Protein AF-0000000080346848 (afdb_homodimer)

Solvent-accessible surface area (backbone atoms only — not comparable to full-atom values): 22986 Å² total; per-residue (Å²): 128,75,65,29,40,31,37,29,40,67,62,36,35,56,28,24,18,44,47,47,51,35,56,77,57,69,56,66,68,47,76,40,80,54,50,60,93,80,42,46,39,72,35,69,78,41,32,73,75,32,57,73,51,57,76,26,36,35,34,55,77,81,48,74,38,47,44,46,68,19,41,47,53,40,49,44,70,71,62,39,93,62,44,67,53,62,42,79,53,58,69,56,30,25,36,31,41,24,41,42,48,42,30,41,33,46,53,40,34,49,47,47,59,50,50,46,41,33,75,73,65,50,35,46,69,83,55,66,68,58,53,49,51,46,55,52,42,50,50,36,50,36,62,50,45,83,49,68,23,70,52,32,80,58,74,32,53,36,41,34,48,40,49,28,40,50,54,27,44,43,54,74,55,71,75,58,56,90,83,30,50,57,48,51,51,36,53,50,51,49,53,68,72,33,91,55,32,47,83,45,34,51,52,26,18,51,50,34,27,51,50,50,52,50,41,20,57,56,29,67,71,105,128,74,67,28,40,33,37,30,39,67,61,37,36,55,27,24,19,42,46,48,49,34,55,77,57,71,56,66,69,47,77,41,79,55,51,61,92,80,43,48,39,72,34,69,77,40,32,72,76,31,57,73,50,57,75,26,35,36,35,56,76,80,48,76,38,48,43,47,67,17,41,45,54,40,49,44,70,72,63,40,92,63,46,67,53,64,41,78,52,59,70,56,28,25,35,31,42,24,41,42,49,43,28,40,34,46,53,42,33,48,48,46,61,49,49,47,40,34,74,73,63,50,36,47,69,81,55,68,69,58,54,50,53,46,53,52,43,51,50,36,50,35,63,51,46,82,51,70,25,69,51,31,79,56,74,32,54,36,42,35,49,39,49,27,40,50,53,26,44,43,53,74,55,70,78,57,56,91,84,30,50,58,49,52,51,36,52,50,50,49,54,68,72,32,90,57,34,48,82,45,36,50,51,25,18,52,49,34,28,51,50,50,52,52,41,20,56,56,31,65,71,105

Nearest PDB structures (foldseek):
  3zmk-assembly2_D  TM=9.857E-01  e=4.851E-28  Anopheles funestus
  4gsn-assembly2_D  TM=9.911E-01  e=7.396E-27  Anopheles gambiae
  3zml-assembly1_A  TM=9.921E-01  e=8.152E-27  Anopheles funestus
  2il3-assembly1_B  TM=9.875E-01  e=5.524E-27  Anopheles gambiae
  5ft3-assembly1_A  TM=9.888E-01  e=2.123E-25  Aedes aegypti

Foldseek 3Di:
DFAKEWEADLLDLLRLLVLLLCVVLVHDYHYDYADVLVPSLVDPVNCVLPVVSDDTWMQGPNDIDDDSVRSSVVCCVVRNPACQQQHPPPLLNVLLVVLQCLLVVQLVVLVCVQCCCLRPVLAQDRDPVSLVSNVVSLVVQLVQLPELANSHPGHHSSRSSNLLRVLLCCLANNDDCVSRVSVVSSNVVVPVVRVCCCVSHVVSSNVNSVVSNVSSVVSVVD/DFAKEWEADLLDLLRLLVLLLCVVLVHDYHYDYADVLVPSLVDPVNCVLPVVSDDTWMQGPNDIDDDSVRSSVVCCVVRNPACQQQHPPPLLNVLLVVLQCLLVVQLVVLVCVQCCCLRPVLAQDRDPVSLVSNVVSLVVQLVQLPELANSHPGHHSSRSSNLLRVLLCCLANNDDCVNRVSVVSSNVVVPVVRVCCCVSHVVSSNVNSVVSNVSSVVSVVD

pLDDT: mean 97.25, std 2.59, range [76.75, 98.94]

Radius of gyration: 20.78 Å; Cα contacts (8 Å, |Δi|>4): 726; chains: 2; bounding box: 56×52×52 Å

Structure (mmCIF, N/CA/C/O backbone):
data_AF-0000000080346848-model_v1
#
loop_
_entity.id
_entity.type
_entity.pdbx_description
1 polymer 'glutathione transferase'
#
loop_
_atom_site.group_PDB
_atom_site.id
_atom_site.type_symbol
_atom_site.label_atom_id
_atom_site.label_alt_id
_atom_site.label_comp_id
_atom_site.label_asym_id
_atom_site.label_entity_id
_atom_site.label_seq_id
_atom_site.pdbx_PDB_ins_code
_atom_site.Cartn_x
_atom_site.Cartn_y
_atom_site.Cartn_z
_atom_site.occupancy
_atom_site.B_iso_or_equiv
_atom_site.auth_seq_id
_atom_site.auth_comp_id
_atom_site.auth_asym_id
_atom_site.auth_atom_id
_atom_site.pdbx_PDB_model_num
ATOM 1 N N . MET A 1 1 ? -17.141 -19.688 -19.734 1 76.81 1 MET A N 1
ATOM 2 C CA . MET A 1 1 ? -16.188 -18.969 -18.891 1 76.81 1 MET A CA 1
ATOM 3 C C . MET A 1 1 ? -15.93 -17.562 -19.438 1 76.81 1 MET A C 1
ATOM 5 O O . MET A 1 1 ? -15.93 -17.359 -20.641 1 76.81 1 MET A O 1
ATOM 9 N N . PRO A 1 2 ? -15.812 -16.594 -18.438 1 81 2 PRO A N 1
ATOM 10 C CA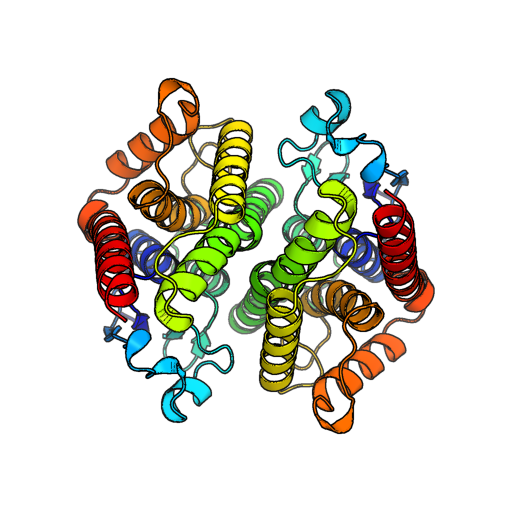 . PRO A 1 2 ? -15.578 -15.25 -18.969 1 81 2 PRO A CA 1
ATOM 11 C C . PRO A 1 2 ? -14.242 -15.125 -19.703 1 81 2 PRO A C 1
ATOM 13 O O . PRO A 1 2 ? -13.32 -15.891 -19.438 1 81 2 PRO A O 1
ATOM 16 N N . ASN A 1 3 ? -14.25 -14.367 -20.609 1 89.75 3 ASN A N 1
ATOM 17 C CA . ASN A 1 3 ? -13.016 -14.016 -21.297 1 89.75 3 ASN A CA 1
ATOM 18 C C . ASN A 1 3 ? -12.258 -12.922 -20.547 1 89.75 3 ASN A C 1
ATOM 20 O O . ASN A 1 3 ? -12.602 -11.742 -20.672 1 89.75 3 ASN A O 1
ATOM 24 N N . ILE A 1 4 ? -11.289 -13.297 -19.781 1 96.44 4 ILE A N 1
ATOM 25 C CA . ILE A 1 4 ? -10.508 -12.352 -18.984 1 96.44 4 ILE A CA 1
ATOM 26 C C . ILE A 1 4 ? -9.07 -12.32 -19.5 1 96.44 4 ILE A C 1
ATOM 28 O O . ILE A 1 4 ? -8.398 -13.352 -19.562 1 96.44 4 ILE A O 1
ATOM 32 N N . VAL A 1 5 ? -8.633 -11.148 -19.953 1 98.25 5 VAL A N 1
ATOM 33 C CA . VAL A 1 5 ? -7.246 -10.953 -20.375 1 98.25 5 VAL A CA 1
ATOM 34 C C . VAL A 1 5 ? -6.406 -10.477 -19.188 1 98.25 5 VAL A C 1
ATOM 36 O O . VAL A 1 5 ? -6.82 -9.578 -18.453 1 98.25 5 VAL A O 1
ATOM 39 N N . PHE A 1 6 ? -5.301 -11.117 -19.031 1 98.5 6 PHE A N 1
ATOM 40 C CA . PHE A 1 6 ? -4.422 -10.867 -17.891 1 98.5 6 PHE A CA 1
ATOM 41 C C . PHE A 1 6 ? -3.027 -10.477 -18.359 1 98.5 6 PHE A C 1
ATOM 43 O O . PHE A 1 6 ? -2.268 -11.32 -18.844 1 98.5 6 PHE A O 1
ATOM 50 N N . TYR A 1 7 ? -2.713 -9.156 -18.328 1 98.75 7 TYR A N 1
ATOM 51 C CA . TYR A 1 7 ? -1.36 -8.672 -18.578 1 98.75 7 TYR A CA 1
ATOM 52 C C . TYR A 1 7 ? -0.451 -8.953 -17.391 1 98.75 7 TYR A C 1
ATOM 54 O O . TYR A 1 7 ? -0.677 -8.43 -16.281 1 98.75 7 TYR A O 1
ATOM 62 N N . THR A 1 8 ? 0.594 -9.734 -17.609 1 98.25 8 THR A N 1
ATOM 63 C CA . THR A 1 8 ? 1.277 -10.359 -16.484 1 98.25 8 THR A CA 1
ATOM 64 C C . THR A 1 8 ? 2.771 -10.5 -16.766 1 98.25 8 THR A C 1
ATOM 66 O O . THR A 1 8 ? 3.225 -10.227 -17.875 1 98.25 8 THR A O 1
ATOM 69 N N . LEU A 1 9 ? 3.494 -10.773 -15.773 1 98.12 9 LEU A N 1
ATOM 70 C CA . LEU A 1 9 ? 4.898 -11.164 -15.766 1 98.12 9 LEU A CA 1
ATOM 71 C C . LEU A 1 9 ? 5.188 -12.109 -14.602 1 98.12 9 LEU A C 1
ATOM 73 O O . LEU A 1 9 ? 5.012 -11.742 -13.438 1 98.12 9 LEU A O 1
ATOM 77 N N . ASP A 1 10 ? 5.668 -13.305 -14.875 1 95.88 10 ASP A N 1
ATOM 78 C CA . ASP A 1 10 ? 5.828 -14.344 -13.859 1 95.88 10 ASP A CA 1
ATOM 79 C C . ASP A 1 10 ? 6.793 -13.898 -12.766 1 95.88 10 ASP A C 1
ATOM 81 O O . ASP A 1 10 ? 6.656 -14.297 -11.609 1 95.88 10 ASP A O 1
ATOM 85 N N . LEU A 1 11 ? 7.758 -13.078 -13.125 1 97.31 11 LEU A N 1
ATOM 86 C CA . LEU A 1 11 ? 8.742 -12.57 -12.172 1 97.31 11 LEU A CA 1
ATOM 87 C C . LEU A 1 11 ? 8.086 -11.68 -11.133 1 97.31 11 LEU A C 1
ATOM 89 O O . LEU A 1 11 ? 8.656 -11.438 -10.062 1 97.31 11 LEU A O 1
ATOM 93 N N . SER A 1 12 ? 6.953 -11.141 -11.43 1 98.31 12 SER A N 1
ATOM 94 C CA . SER A 1 12 ? 6.305 -10.117 -10.617 1 98.31 12 SER A CA 1
ATOM 95 C C . SER A 1 12 ? 5.477 -10.742 -9.5 1 98.31 12 SER A C 1
ATOM 97 O O . SER A 1 12 ? 4.484 -11.422 -9.766 1 98.31 12 SER A O 1
ATOM 99 N N . PRO A 1 13 ? 5.773 -10.445 -8.242 1 98.81 13 PRO A N 1
ATOM 100 C CA . PRO A 1 13 ? 4.988 -10.992 -7.129 1 98.81 13 PRO A CA 1
ATOM 101 C C . PRO A 1 13 ? 3.52 -10.586 -7.191 1 98.81 13 PRO A C 1
ATOM 103 O O . PRO A 1 13 ? 2.633 -11.422 -7.02 1 98.81 13 PRO A O 1
ATOM 106 N N . PRO A 1 14 ? 3.182 -9.32 -7.504 1 98.88 14 PRO A N 1
ATOM 107 C CA . PRO A 1 14 ? 1.766 -8.961 -7.621 1 98.88 14 PRO A CA 1
ATOM 108 C C . PRO A 1 14 ? 1.033 -9.781 -8.68 1 98.88 14 PRO A C 1
ATOM 110 O O . PRO A 1 14 ? -0.14 -10.117 -8.5 1 98.88 14 PRO A O 1
ATOM 113 N N . CYS A 1 15 ? 1.675 -10.07 -9.766 1 98.81 15 CYS A N 1
ATOM 114 C CA . CYS A 1 15 ? 1.06 -10.891 -10.797 1 98.81 15 CYS A CA 1
ATOM 115 C C . CYS A 1 15 ? 0.814 -12.312 -10.297 1 98.81 15 CYS A C 1
ATOM 117 O O . CYS A 1 15 ? -0.239 -12.891 -10.555 1 98.81 15 CYS A O 1
ATOM 119 N N . ARG A 1 16 ? 1.735 -12.836 -9.586 1 98.81 16 ARG A N 1
ATOM 120 C CA . ARG A 1 16 ? 1.589 -14.195 -9.07 1 98.81 16 ARG A CA 1
ATOM 121 C C . ARG A 1 16 ? 0.491 -14.266 -8.008 1 98.81 16 ARG A C 1
ATOM 123 O O . ARG A 1 16 ? -0.198 -15.281 -7.887 1 98.81 16 ARG A O 1
ATOM 130 N N . ALA A 1 17 ? 0.32 -13.211 -7.223 1 98.88 17 ALA A N 1
ATOM 131 C CA . ALA A 1 17 ? -0.797 -13.148 -6.281 1 98.88 17 ALA A CA 1
ATOM 132 C C . ALA A 1 17 ? -2.133 -13.281 -7.008 1 98.88 17 ALA A C 1
ATOM 134 O O . ALA A 1 17 ? -3.045 -13.961 -6.527 1 98.88 17 ALA A O 1
ATOM 135 N N . ILE A 1 18 ? -2.232 -12.633 -8.172 1 98.69 18 ILE A N 1
ATOM 136 C CA . ILE A 1 18 ? -3.449 -12.734 -8.969 1 98.69 18 ILE A CA 1
ATOM 137 C C . ILE A 1 18 ? -3.607 -14.156 -9.492 1 98.69 18 ILE A C 1
ATOM 139 O O . ILE A 1 18 ? -4.715 -14.703 -9.492 1 98.69 18 ILE A O 1
ATOM 143 N N . GLU A 1 19 ? -2.494 -14.781 -9.906 1 97.94 19 GLU A N 1
ATOM 144 C CA . GLU A 1 19 ? -2.543 -16.156 -10.375 1 97.94 19 GLU A CA 1
ATOM 145 C C . GLU A 1 19 ? -3.074 -17.094 -9.289 1 97.94 19 GLU A C 1
ATOM 147 O O . GLU A 1 19 ? -3.904 -17.969 -9.562 1 97.94 19 GLU A O 1
ATOM 152 N N . LEU A 1 20 ? -2.615 -16.906 -8.086 1 98.38 20 LEU A N 1
ATOM 153 C CA . LEU A 1 20 ? -3.105 -17.688 -6.961 1 98.38 20 LEU A CA 1
ATOM 154 C C . LEU A 1 20 ? -4.598 -17.469 -6.746 1 98.38 20 LEU A C 1
ATOM 156 O O . LEU A 1 20 ? -5.348 -18.406 -6.516 1 98.38 20 LEU A O 1
ATOM 160 N N . THR A 1 21 ? -5.051 -16.219 -6.828 1 98.38 21 THR A N 1
ATOM 161 C CA . THR A 1 21 ? -6.453 -15.859 -6.645 1 98.38 21 THR A CA 1
ATOM 162 C C . THR A 1 21 ? -7.324 -16.516 -7.707 1 98.38 21 THR A C 1
ATOM 164 O O . THR A 1 21 ? -8.352 -17.125 -7.387 1 98.38 21 THR A O 1
ATOM 167 N N . VAL A 1 22 ? -6.867 -16.453 -8.953 1 96.75 22 VAL A N 1
ATOM 168 C CA . VAL A 1 22 ? -7.633 -16.969 -10.086 1 96.75 22 VAL A CA 1
ATOM 169 C C . VAL A 1 22 ? -7.742 -18.484 -9.984 1 96.75 22 VAL A C 1
ATOM 171 O O . VAL A 1 22 ? -8.797 -19.062 -10.273 1 96.75 22 VAL A O 1
ATOM 174 N N . LYS A 1 23 ? -6.684 -19.078 -9.578 1 96.56 23 LYS A N 1
ATOM 175 C CA . LYS A 1 23 ? -6.715 -20.531 -9.391 1 96.56 23 LYS A CA 1
ATOM 176 C C . LYS A 1 23 ? -7.719 -20.922 -8.305 1 96.56 23 LYS A C 1
ATOM 178 O O . LYS A 1 23 ? -8.5 -21.859 -8.484 1 96.56 23 LYS A O 1
ATOM 183 N N . ALA A 1 24 ? -7.711 -20.266 -7.199 1 97.12 24 ALA A N 1
ATOM 184 C CA . ALA A 1 24 ? -8.617 -20.531 -6.09 1 97.12 24 ALA A CA 1
ATOM 185 C C . ALA A 1 24 ? -10.07 -20.359 -6.52 1 97.12 24 ALA A C 1
ATOM 187 O O . ALA A 1 24 ? -10.969 -21.031 -5.984 1 97.12 24 ALA A O 1
ATOM 188 N N . LEU A 1 25 ? -10.32 -19.484 -7.492 1 96.88 25 LEU A N 1
ATOM 189 C CA . LEU A 1 25 ? -11.672 -19.172 -7.949 1 96.88 25 LEU A CA 1
ATOM 190 C C . LEU A 1 25 ? -12.086 -20.109 -9.07 1 96.88 25 LEU A C 1
ATOM 192 O O . LEU A 1 25 ? -13.25 -20.094 -9.5 1 96.88 25 LEU A O 1
ATOM 196 N N . GLY A 1 26 ? -11.125 -20.875 -9.555 1 95.31 26 GLY A N 1
ATOM 197 C CA . GLY A 1 26 ? -11.406 -21.766 -10.672 1 95.31 26 GLY A CA 1
ATOM 198 C C . GLY A 1 26 ? -11.594 -21.031 -11.984 1 95.31 26 GLY A C 1
ATOM 199 O O . GLY A 1 26 ? -12.344 -21.5 -12.859 1 95.31 26 GLY A O 1
ATOM 200 N N . LEU A 1 27 ? -10.953 -19.875 -12.133 1 95.25 27 LEU A N 1
ATOM 201 C CA . LEU A 1 27 ? -11.07 -19.062 -13.336 1 95.25 27 LEU A CA 1
ATOM 202 C C . LEU A 1 27 ? -9.945 -19.391 -14.32 1 95.25 27 LEU A C 1
ATOM 204 O O . LEU A 1 27 ? -8.898 -19.906 -13.922 1 95.25 27 LEU A O 1
ATOM 208 N N . GLU A 1 28 ? -10.195 -19.109 -15.531 1 93.19 28 GLU A N 1
ATOM 209 C CA . GLU A 1 28 ? -9.18 -19.172 -16.578 1 93.19 28 GLU A CA 1
ATOM 210 C C . GLU A 1 28 ? -8.914 -17.797 -17.172 1 93.19 28 GLU A C 1
ATOM 212 O O . GLU A 1 28 ? -9.844 -17.016 -17.391 1 93.19 28 GLU A O 1
ATOM 217 N N . LEU A 1 29 ? -7.641 -17.531 -17.328 1 93.56 29 LEU A N 1
ATOM 218 C CA . LEU A 1 29 ? -7.242 -16.234 -17.875 1 93.56 29 LEU A CA 1
ATOM 219 C C . LEU A 1 29 ? -6.516 -16.406 -19.203 1 93.56 29 LEU A C 1
ATOM 221 O O . LEU A 1 29 ? -5.836 -17.422 -19.422 1 93.56 29 LEU A O 1
ATOM 225 N N . GLU A 1 30 ? -6.742 -15.5 -20.094 1 97.38 30 GLU A N 1
ATOM 226 C CA . GLU A 1 30 ? -5.824 -15.32 -21.219 1 97.38 30 GLU A CA 1
ATOM 227 C C . GLU A 1 30 ? -4.621 -14.469 -20.812 1 97.38 30 GLU A C 1
ATOM 229 O O . GLU A 1 30 ? -4.762 -13.273 -20.547 1 97.38 30 GLU A O 1
ATOM 234 N N . ARG A 1 31 ? -3.463 -15.055 -20.781 1 97.44 31 ARG A N 1
ATOM 235 C CA . ARG A 1 31 ? -2.277 -14.375 -20.281 1 97.44 31 ARG A CA 1
ATOM 236 C C . ARG A 1 31 ? -1.52 -13.672 -21.406 1 97.44 31 ARG A C 1
ATOM 238 O O . ARG A 1 31 ? -1.3 -14.258 -22.469 1 97.44 31 ARG A O 1
ATOM 245 N N . LYS A 1 32 ? -1.2 -12.469 -21.219 1 97.75 32 LYS A N 1
ATOM 246 C CA . LYS A 1 32 ? -0.317 -11.672 -22.062 1 97.75 32 LYS A CA 1
ATOM 247 C C . LYS A 1 32 ? 0.906 -11.195 -21.297 1 97.75 32 LYS A C 1
ATOM 249 O O . LYS A 1 32 ? 0.788 -10.375 -20.375 1 97.75 32 LYS A O 1
ATOM 254 N N . THR A 1 33 ? 2.045 -11.648 -21.688 1 98 33 THR A N 1
ATOM 255 C CA . THR A 1 33 ? 3.271 -11.297 -20.984 1 98 33 THR A CA 1
ATOM 256 C C . THR A 1 33 ? 3.73 -9.891 -21.359 1 98 33 THR A C 1
ATOM 258 O O . THR A 1 33 ? 3.77 -9.539 -22.547 1 98 33 THR A O 1
ATOM 261 N N . VAL A 1 34 ? 4.012 -9.078 -20.375 1 98.12 34 VAL A N 1
ATOM 262 C CA . VAL A 1 34 ? 4.531 -7.73 -20.562 1 98.12 34 VAL A CA 1
ATOM 263 C C . VAL A 1 34 ? 6.02 -7.703 -20.219 1 98.12 34 VAL A C 1
ATOM 265 O O . VAL A 1 34 ? 6.414 -8.016 -19.094 1 98.12 34 VAL A O 1
ATOM 268 N N . ASP A 1 35 ? 6.914 -7.324 -21.156 1 96.75 35 ASP A N 1
ATOM 269 C CA . ASP A 1 35 ? 8.352 -7.207 -20.938 1 96.75 35 ASP A CA 1
ATOM 270 C C . ASP A 1 35 ? 8.703 -5.871 -20.297 1 96.75 35 ASP A C 1
ATOM 272 O O . ASP A 1 35 ? 9.031 -4.902 -20.984 1 96.75 35 ASP A O 1
ATOM 276 N N . LEU A 1 36 ? 8.781 -5.844 -18.969 1 95.38 36 LEU A N 1
ATOM 277 C CA . LEU A 1 36 ? 9.039 -4.602 -18.25 1 95.38 36 LEU A CA 1
ATOM 278 C C . LEU A 1 36 ? 10.461 -4.105 -18.516 1 95.38 36 LEU A C 1
ATOM 280 O O . LEU A 1 36 ? 10.68 -2.902 -18.672 1 95.38 36 LEU A O 1
ATOM 284 N N . LEU A 1 37 ? 11.422 -5 -18.469 1 91.44 37 LEU A N 1
ATOM 285 C CA . LEU A 1 37 ? 12.805 -4.602 -18.688 1 91.44 37 LEU A CA 1
ATOM 286 C C . LEU A 1 37 ? 12.992 -4.051 -20.109 1 91.44 37 LEU A C 1
ATOM 288 O O . LEU A 1 37 ? 13.828 -3.17 -20.328 1 91.44 37 LEU A O 1
ATOM 292 N N . GLY A 1 38 ? 12.211 -4.547 -21.031 1 93.94 38 GLY A N 1
ATOM 293 C CA . GLY A 1 38 ? 12.242 -4.055 -22.406 1 93.94 38 GLY A CA 1
ATOM 294 C C . GLY A 1 38 ? 11.43 -2.791 -22.609 1 93.94 38 GLY A C 1
ATOM 295 O O . GLY A 1 38 ? 11.453 -2.199 -23.688 1 93.94 38 GLY A O 1
ATOM 296 N N . GLY A 1 39 ? 10.633 -2.379 -21.625 1 95.94 39 GLY A N 1
ATOM 297 C CA . GLY A 1 39 ? 9.945 -1.099 -21.641 1 95.94 39 GLY A CA 1
ATOM 298 C C . GLY A 1 39 ? 8.531 -1.191 -22.188 1 95.94 39 GLY A C 1
ATOM 299 O O . GLY A 1 39 ? 7.926 -0.177 -22.547 1 95.94 39 GLY A O 1
ATOM 300 N N . ASP A 1 40 ? 7.953 -2.377 -22.312 1 97 40 ASP A N 1
ATOM 301 C CA . ASP A 1 40 ? 6.602 -2.551 -22.844 1 97 40 ASP A CA 1
ATOM 302 C C . ASP A 1 40 ? 5.598 -1.712 -22.047 1 97 40 ASP A C 1
ATOM 304 O O . ASP A 1 40 ? 4.637 -1.187 -22.625 1 97 40 ASP A O 1
ATOM 308 N N . HIS A 1 41 ? 5.812 -1.56 -20.75 1 95.5 41 HIS A N 1
ATOM 309 C CA . HIS A 1 41 ? 4.883 -0.885 -19.844 1 95.5 41 HIS A CA 1
ATOM 310 C C . HIS A 1 41 ? 4.918 0.626 -20.047 1 95.5 41 HIS A C 1
ATOM 312 O O . HIS A 1 41 ? 4.102 1.353 -19.484 1 95.5 41 HIS A O 1
ATOM 318 N N . LEU A 1 42 ? 5.82 1.102 -20.875 1 96.06 42 LEU A N 1
ATOM 319 C CA . LEU A 1 42 ? 5.953 2.533 -21.125 1 96.06 42 LEU A CA 1
ATOM 320 C C . LEU A 1 42 ? 5.445 2.9 -22.516 1 96.06 42 LEU A C 1
ATOM 322 O O . LEU A 1 42 ? 5.379 4.078 -22.859 1 96.06 42 LEU A O 1
ATOM 326 N N . LYS A 1 43 ? 5.117 1.944 -23.312 1 96.94 43 LYS A N 1
ATOM 327 C CA . LYS A 1 43 ? 4.586 2.191 -24.656 1 96.94 43 LYS A CA 1
ATOM 328 C C . LYS A 1 43 ? 3.156 2.723 -24.578 1 96.94 43 LYS A C 1
ATOM 330 O O . LYS A 1 43 ? 2.398 2.371 -23.688 1 96.94 43 LYS A O 1
ATOM 335 N N . PRO A 1 44 ? 2.762 3.5 -25.578 1 96.25 44 PRO A N 1
ATOM 336 C CA . PRO A 1 44 ? 1.451 4.152 -25.562 1 96.25 44 PRO A CA 1
ATOM 337 C C . PRO A 1 44 ? 0.3 3.16 -25.422 1 96.25 44 PRO A C 1
ATOM 339 O O . PRO A 1 44 ? -0.671 3.432 -24.703 1 96.25 44 PRO A O 1
ATOM 342 N N . GLU A 1 45 ? 0.394 2.064 -26.094 1 95.62 45 GLU A N 1
ATOM 343 C CA . GLU A 1 45 ? -0.675 1.07 -26.062 1 95.62 45 GLU A CA 1
ATOM 344 C C . GLU A 1 45 ? -0.913 0.56 -24.641 1 95.62 45 GLU A C 1
ATOM 346 O O . GLU A 1 45 ? -2.059 0.349 -24.234 1 95.62 45 GLU A O 1
ATOM 351 N N . PHE A 1 46 ? 0.185 0.321 -23.906 1 97.25 46 PHE A N 1
ATOM 352 C CA . PHE A 1 46 ? 0.044 -0.155 -22.531 1 97.25 46 PHE A CA 1
ATOM 353 C C . PHE A 1 46 ? -0.378 0.979 -21.609 1 97.25 46 PHE A C 1
ATOM 355 O O . PHE A 1 46 ? -1.176 0.775 -20.688 1 97.25 46 PHE A O 1
ATOM 362 N N . LEU A 1 47 ? 0.158 2.156 -21.844 1 95.25 47 LEU A N 1
ATOM 363 C CA . LEU A 1 47 ? -0.14 3.305 -21 1 95.25 47 LEU A CA 1
ATOM 364 C C . LEU A 1 47 ? -1.617 3.676 -21.078 1 95.25 47 LEU A C 1
ATOM 366 O O . LEU A 1 47 ? -2.176 4.238 -20.141 1 95.25 47 LEU A O 1
ATOM 370 N N . LYS A 1 48 ? -2.291 3.332 -22.141 1 94.88 48 LYS A N 1
ATOM 371 C CA . LYS A 1 48 ? -3.734 3.516 -22.266 1 94.88 48 LYS A CA 1
ATOM 372 C C . LYS A 1 48 ? -4.488 2.604 -21.297 1 94.88 48 LYS A C 1
ATOM 374 O O . LYS A 1 48 ? -5.582 2.941 -20.844 1 94.88 48 LYS A O 1
ATOM 379 N N . LEU A 1 49 ? -3.889 1.428 -21.047 1 96.12 49 LEU A N 1
ATOM 380 C CA . LEU A 1 49 ? -4.492 0.483 -20.109 1 96.12 49 LEU A CA 1
ATOM 381 C C . LEU A 1 49 ? -4.227 0.9 -18.672 1 96.12 49 LEU A C 1
ATOM 383 O O . LEU A 1 49 ? -5.133 0.869 -17.844 1 96.12 49 LEU A O 1
ATOM 387 N N . ASN A 1 50 ? -3.029 1.31 -18.406 1 97.44 50 ASN A N 1
ATOM 388 C CA . ASN A 1 50 ? -2.613 1.641 -17.047 1 97.44 50 ASN A CA 1
ATOM 389 C C . ASN A 1 50 ? -1.605 2.785 -17.031 1 97.44 50 ASN A C 1
ATOM 391 O O . ASN A 1 50 ? -0.406 2.564 -17.203 1 97.44 50 ASN A O 1
ATOM 395 N N . PRO A 1 51 ? -2.049 3.936 -16.703 1 95.38 51 PRO A N 1
ATOM 396 C CA . PRO A 1 51 ? -1.145 5.09 -16.672 1 95.38 51 PRO A CA 1
ATOM 397 C C . PRO A 1 51 ? -0.124 5.012 -15.539 1 95.38 51 PRO A C 1
ATOM 399 O O . PRO A 1 51 ? 0.781 5.848 -15.469 1 95.38 51 PRO A O 1
ATOM 402 N N . GLN A 1 52 ? -0.2 3.99 -14.648 1 96.25 52 GLN A N 1
ATOM 403 C CA . GLN A 1 52 ? 0.728 3.834 -13.531 1 96.25 52 GLN A CA 1
ATOM 404 C C . GLN A 1 52 ? 1.935 2.99 -13.93 1 96.25 52 GLN A C 1
ATOM 406 O O . GLN A 1 52 ? 2.846 2.779 -13.133 1 96.25 52 GLN A O 1
ATOM 411 N N . HIS A 1 53 ? 1.967 2.473 -15.156 1 96.56 53 HIS A N 1
ATOM 412 C CA . HIS A 1 53 ? 3.133 1.852 -15.773 1 96.56 53 HIS A CA 1
ATOM 413 C C . HIS A 1 53 ? 3.416 0.482 -15.164 1 96.56 53 HIS A C 1
ATOM 415 O O . HIS A 1 53 ? 4.559 0.018 -15.18 1 96.56 53 HIS A O 1
ATOM 421 N N . THR A 1 54 ? 2.357 -0.123 -14.492 1 97.38 54 THR A N 1
ATOM 422 C CA . THR A 1 54 ? 2.666 -1.35 -13.766 1 97.38 54 THR A CA 1
ATOM 423 C C . THR A 1 54 ? 1.825 -2.512 -14.281 1 97.38 54 THR A C 1
ATOM 425 O O . THR A 1 54 ? 0.756 -2.303 -14.859 1 97.38 54 THR A O 1
ATOM 428 N N . VAL A 1 55 ? 2.34 -3.678 -14.219 1 98.19 55 VAL A N 1
ATOM 429 C CA . VAL A 1 55 ? 1.537 -4.895 -14.18 1 98.19 55 VAL A CA 1
ATOM 430 C C . VAL A 1 55 ? 1.248 -5.281 -12.734 1 98.19 55 VAL A C 1
ATOM 432 O O . VAL A 1 55 ? 1.978 -4.883 -11.82 1 98.19 55 VAL A O 1
ATOM 435 N N . PRO A 1 56 ? 0.193 -6.004 -12.492 1 98.62 56 PRO A N 1
ATOM 436 C CA . PRO A 1 56 ? -0.771 -6.617 -13.406 1 98.62 56 PRO A CA 1
ATOM 437 C C . PRO A 1 56 ? -1.808 -5.625 -13.922 1 98.62 56 PRO A C 1
ATOM 439 O O . PRO A 1 56 ? -2.027 -4.578 -13.312 1 98.62 56 PRO A O 1
ATOM 442 N N . VAL A 1 57 ? -2.342 -5.898 -15.055 1 98.81 57 VAL A N 1
ATOM 443 C CA . VAL A 1 57 ? -3.58 -5.328 -15.57 1 98.81 57 VAL A CA 1
ATOM 444 C C . VAL A 1 57 ? -4.535 -6.445 -15.977 1 98.81 57 VAL A C 1
ATOM 446 O O . VAL A 1 57 ? -4.117 -7.453 -16.547 1 98.81 57 VAL A O 1
ATOM 449 N N . VAL A 1 58 ? -5.805 -6.316 -15.664 1 98.69 58 VAL A N 1
ATOM 450 C CA . VAL A 1 58 ? -6.828 -7.266 -16.078 1 98.69 58 VAL A CA 1
ATOM 451 C C . VAL A 1 58 ? -7.879 -6.559 -16.922 1 98.69 58 VAL A C 1
ATOM 453 O O . VAL A 1 58 ? -8.297 -5.445 -16.609 1 98.69 58 VAL A O 1
ATOM 456 N N . ASP A 1 59 ? -8.203 -7.121 -18.016 1 98.44 59 ASP A N 1
ATOM 457 C CA . ASP A 1 59 ? -9.352 -6.734 -18.812 1 98.44 59 ASP A CA 1
ATOM 458 C C . ASP A 1 59 ? -10.469 -7.77 -18.719 1 98.44 59 ASP A C 1
ATOM 460 O O . ASP A 1 59 ? -10.406 -8.828 -19.344 1 98.44 59 ASP A O 1
ATOM 464 N N . ASP A 1 60 ? -11.445 -7.512 -17.844 1 97.88 60 ASP A N 1
ATOM 465 C CA . ASP A 1 60 ? -12.602 -8.391 -17.672 1 97.88 60 ASP A CA 1
ATOM 466 C C . ASP A 1 60 ? -13.758 -7.945 -18.578 1 97.88 60 ASP A C 1
ATOM 468 O O . ASP A 1 60 ? -14.648 -7.215 -18.141 1 97.88 60 ASP A O 1
ATOM 472 N N . GLU A 1 61 ? -13.75 -8.43 -19.812 1 96 61 GLU A N 1
ATOM 473 C CA . GLU A 1 61 ? -14.797 -8.156 -20.797 1 96 61 GLU A CA 1
ATOM 474 C C . GLU A 1 61 ? -15.008 -6.66 -20.984 1 96 61 GLU A C 1
ATOM 476 O O . GLU A 1 61 ? -16.141 -6.18 -20.953 1 96 61 GLU A O 1
ATOM 481 N N . GLY A 1 62 ? -13.961 -5.98 -21.016 1 96.06 62 GLY A N 1
ATOM 482 C CA . GLY A 1 62 ? -14.031 -4.551 -21.281 1 96.06 62 GLY A CA 1
ATOM 483 C C . GLY A 1 62 ? -13.789 -3.709 -20.031 1 96.06 62 GLY A C 1
ATOM 484 O O . GLY A 1 62 ? -13.531 -2.508 -20.141 1 96.06 62 GLY A O 1
ATOM 485 N N . THR A 1 63 ? -13.922 -4.289 -18.891 1 97.31 63 THR A N 1
ATOM 486 C CA . THR A 1 63 ? -13.594 -3.586 -17.656 1 97.31 63 THR A CA 1
ATOM 487 C C . THR A 1 63 ? -12.102 -3.691 -17.344 1 97.31 63 THR A C 1
ATOM 489 O O . THR A 1 63 ? -11.609 -4.766 -17 1 97.31 63 THR A O 1
ATOM 492 N N . ILE A 1 64 ? -11.375 -2.564 -17.453 1 98.25 64 ILE A N 1
ATOM 493 C CA . ILE A 1 64 ? -9.938 -2.539 -17.203 1 98.25 64 ILE A CA 1
ATOM 494 C C . ILE A 1 64 ? -9.68 -2.309 -15.711 1 98.25 64 ILE A C 1
ATOM 496 O O . ILE A 1 64 ? -10.172 -1.34 -15.125 1 98.25 64 ILE A O 1
ATOM 500 N N . LEU A 1 65 ? -8.977 -3.213 -15.141 1 98.56 65 LEU A N 1
ATOM 501 C CA . LEU A 1 65 ? -8.617 -3.148 -13.727 1 98.56 65 LEU A CA 1
ATOM 502 C C . LEU A 1 65 ? -7.105 -3.086 -13.555 1 98.56 65 LEU A C 1
ATOM 504 O O . LEU A 1 65 ? -6.371 -3.812 -14.227 1 98.56 65 LEU A O 1
ATOM 508 N N . ILE A 1 66 ? -6.703 -2.215 -12.656 1 98.62 66 ILE A N 1
ATOM 509 C CA . ILE A 1 66 ? -5.289 -2.117 -12.312 1 98.62 66 ILE A CA 1
ATOM 510 C C . ILE A 1 66 ? -5.117 -2.279 -10.805 1 98.62 66 ILE A C 1
ATOM 512 O O . ILE A 1 66 ? -6.098 -2.271 -10.055 1 98.62 66 ILE A O 1
ATOM 516 N N . GLU A 1 67 ? -3.818 -2.352 -10.445 1 98.75 67 GLU A N 1
ATOM 517 C CA . GLU A 1 67 ? -3.475 -2.539 -9.039 1 98.75 67 GLU A CA 1
ATOM 518 C C . GLU A 1 67 ? -3.893 -3.922 -8.547 1 98.75 67 GLU A C 1
ATOM 520 O O . GLU A 1 67 ? -5.074 -4.27 -8.586 1 98.75 67 GLU A O 1
ATOM 525 N N . SER A 1 68 ? -2.941 -4.711 -8.086 1 98.88 68 SER A N 1
ATOM 526 C CA . SER A 1 68 ? -3.104 -6.141 -7.852 1 98.88 68 SER A CA 1
ATOM 527 C C . SER A 1 68 ? -4.152 -6.41 -6.777 1 98.88 68 SER A C 1
ATOM 529 O O . SER A 1 68 ? -5.016 -7.27 -6.945 1 98.88 68 SER A O 1
ATOM 531 N N . HIS A 1 69 ? -4.152 -5.676 -5.711 1 98.94 69 HIS A N 1
ATOM 532 C CA . HIS A 1 69 ? -5.062 -5.934 -4.602 1 98.94 69 HIS A CA 1
ATOM 533 C C . HIS A 1 69 ? -6.5 -5.582 -4.977 1 98.94 69 HIS A C 1
ATOM 535 O O . HIS A 1 69 ? -7.434 -6.301 -4.605 1 98.94 69 HIS A O 1
ATOM 541 N N . ALA A 1 70 ? -6.664 -4.453 -5.688 1 98.94 70 ALA A N 1
ATOM 542 C CA . ALA A 1 70 ? -7.98 -4.094 -6.207 1 98.94 70 ALA A CA 1
ATOM 543 C C . ALA A 1 70 ? -8.516 -5.168 -7.148 1 98.94 70 ALA A C 1
ATOM 545 O O . ALA A 1 70 ? -9.688 -5.527 -7.09 1 98.94 70 ALA A O 1
ATOM 546 N N . ILE A 1 71 ? -7.641 -5.691 -8.008 1 98.88 71 ILE A N 1
ATOM 547 C CA . ILE A 1 71 ? -8.008 -6.742 -8.953 1 98.88 71 ILE A CA 1
ATOM 548 C C . ILE A 1 71 ? -8.445 -7.992 -8.195 1 98.88 71 ILE A C 1
ATOM 550 O O . ILE A 1 71 ? -9.484 -8.578 -8.5 1 98.88 71 ILE A O 1
ATOM 554 N N . MET A 1 72 ? -7.676 -8.383 -7.203 1 98.94 72 MET A N 1
ATOM 555 C CA . MET A 1 72 ? -7.996 -9.586 -6.434 1 98.94 72 MET A CA 1
ATOM 556 C C . MET A 1 72 ? -9.359 -9.445 -5.758 1 98.94 72 MET A C 1
ATOM 558 O O . MET A 1 72 ? -10.188 -10.352 -5.836 1 98.94 72 MET A O 1
ATOM 562 N N . ILE A 1 73 ? -9.57 -8.32 -5.109 1 98.94 73 ILE A N 1
ATOM 563 C CA . ILE A 1 73 ? -10.844 -8.086 -4.426 1 98.94 73 ILE A CA 1
ATOM 564 C C . ILE A 1 73 ? -11.984 -8.133 -5.438 1 98.94 73 ILE A C 1
ATOM 566 O O . ILE A 1 73 ? -13.008 -8.781 -5.199 1 98.94 73 ILE A O 1
ATOM 570 N N . TYR A 1 74 ? -11.828 -7.473 -6.617 1 98.88 74 TYR A N 1
ATOM 571 C CA . TYR A 1 74 ? -12.836 -7.457 -7.668 1 98.88 74 TYR A CA 1
ATOM 572 C C . TYR A 1 74 ? -13.172 -8.867 -8.125 1 98.88 74 TYR A C 1
ATOM 574 O O . TYR A 1 74 ? -14.344 -9.25 -8.18 1 98.88 74 TYR A O 1
ATOM 582 N N . LEU A 1 75 ? -12.172 -9.672 -8.414 1 98.62 75 LEU A N 1
ATOM 583 C CA . LEU A 1 75 ? -12.375 -11.016 -8.938 1 98.62 75 LEU A CA 1
ATOM 584 C C . LEU A 1 75 ? -13.086 -11.898 -7.918 1 98.62 75 LEU A C 1
ATOM 586 O O . LEU A 1 75 ? -13.977 -12.672 -8.266 1 98.62 75 LEU A O 1
ATOM 590 N N . VAL A 1 76 ? -12.68 -11.797 -6.66 1 98.69 76 VAL A N 1
ATOM 591 C CA . VAL A 1 76 ? -13.273 -12.617 -5.613 1 98.69 76 VAL A CA 1
ATOM 592 C C . VAL A 1 76 ? -14.734 -12.219 -5.422 1 98.69 76 VAL A C 1
ATOM 594 O O . VAL A 1 76 ? -15.602 -13.086 -5.242 1 98.69 76 VAL A O 1
ATOM 597 N N . ARG A 1 77 ? -15.047 -10.93 -5.441 1 98.44 77 ARG A N 1
ATOM 598 C CA . ARG A 1 77 ? -16.406 -10.453 -5.246 1 98.44 77 ARG A CA 1
ATOM 599 C C . ARG A 1 77 ? -17.297 -10.844 -6.418 1 98.44 77 ARG A C 1
ATOM 601 O O . ARG A 1 77 ? -18.469 -11.195 -6.23 1 98.44 77 ARG A O 1
ATOM 608 N N . LYS A 1 78 ? -16.766 -10.789 -7.543 1 97.75 78 LYS A N 1
ATOM 609 C CA . LYS A 1 78 ? -17.562 -11.023 -8.742 1 97.75 78 LYS A CA 1
ATOM 610 C C . LYS A 1 78 ? -17.75 -12.516 -9 1 97.75 78 LYS A C 1
ATOM 612 O O . LYS A 1 78 ? -18.844 -12.961 -9.359 1 97.75 78 LYS A O 1
ATOM 617 N N . TYR A 1 79 ? -16.719 -13.305 -8.789 1 97.56 79 TYR A N 1
ATOM 618 C CA . TYR A 1 79 ? -16.719 -14.68 -9.289 1 97.56 79 TYR A CA 1
ATOM 619 C C . TYR A 1 79 ? -16.672 -15.68 -8.133 1 97.56 79 TYR A C 1
ATOM 621 O O . TYR A 1 79 ? -16.828 -16.875 -8.344 1 97.56 79 TYR A O 1
ATOM 629 N N . GLY A 1 80 ? -16.375 -15.227 -6.914 1 96.81 80 GLY A N 1
ATOM 630 C CA . GLY A 1 80 ? -16.281 -16.125 -5.781 1 96.81 80 GLY A CA 1
ATOM 631 C C . GLY A 1 80 ? -17.609 -16.781 -5.438 1 96.81 80 GLY A C 1
ATOM 632 O O . GLY A 1 80 ? -18.672 -16.188 -5.625 1 96.81 80 GLY A O 1
ATOM 633 N N . LYS A 1 81 ? -17.594 -17.969 -4.844 1 96.06 81 LYS A N 1
ATOM 634 C CA . LYS A 1 81 ? -18.797 -18.719 -4.477 1 96.06 81 LYS A CA 1
ATOM 635 C C . LYS A 1 81 ? -19.188 -18.453 -3.023 1 96.06 81 LYS A C 1
ATOM 637 O O . LYS A 1 81 ? -20.297 -18.75 -2.609 1 96.06 81 LYS A O 1
ATOM 642 N N . ASP A 1 82 ? -18.281 -18 -2.279 1 96.31 82 ASP A N 1
ATOM 643 C CA . ASP A 1 82 ? -18.469 -17.641 -0.878 1 96.31 82 ASP A CA 1
ATOM 644 C C . ASP A 1 82 ? -17.562 -16.484 -0.472 1 96.31 82 ASP A C 1
ATOM 646 O O . ASP A 1 82 ? -16.906 -15.883 -1.322 1 96.31 82 ASP A O 1
ATOM 650 N N . ASP A 1 83 ? -17.562 -16.188 0.776 1 96.12 83 ASP A N 1
ATOM 651 C CA . ASP A 1 83 ? -16.828 -15.008 1.209 1 96.12 83 ASP A CA 1
ATOM 652 C C . ASP A 1 83 ? -15.539 -15.391 1.92 1 96.12 83 ASP A C 1
ATOM 654 O O . ASP A 1 83 ? -14.992 -14.602 2.701 1 96.12 83 ASP A O 1
ATOM 658 N N . THR A 1 84 ? -15.023 -16.547 1.706 1 96.94 84 THR A N 1
ATOM 659 C CA . THR A 1 84 ? -13.883 -17.062 2.457 1 96.94 84 THR A CA 1
ATOM 660 C C . THR A 1 84 ? -12.609 -16.312 2.09 1 96.94 84 THR A C 1
ATOM 662 O O . THR A 1 84 ? -11.812 -15.969 2.967 1 96.94 84 THR A O 1
ATOM 665 N N . LEU A 1 85 ? -12.461 -16.031 0.851 1 98.56 85 LEU A N 1
ATOM 666 C CA . LEU A 1 85 ? -11.219 -15.43 0.383 1 98.56 85 LEU A CA 1
ATOM 667 C C . LEU A 1 85 ? -11.172 -13.938 0.722 1 98.56 85 LEU A C 1
ATOM 669 O O . LEU A 1 85 ? -10.094 -13.352 0.815 1 98.56 85 LEU A O 1
ATOM 673 N N . TYR A 1 86 ? -12.312 -13.336 0.836 1 98.81 86 TYR A N 1
ATOM 674 C CA . TYR A 1 86 ? -12.477 -11.953 1.246 1 98.81 86 TYR A CA 1
ATOM 675 C C . TYR A 1 86 ? -13.758 -11.773 2.049 1 98.81 86 TYR A C 1
ATOM 677 O O . TYR A 1 86 ? -14.805 -11.43 1.493 1 98.81 86 TYR A O 1
ATOM 685 N N . PRO A 1 87 ? -13.617 -11.859 3.352 1 98.62 87 PRO A N 1
ATOM 686 C CA . PRO A 1 87 ? -14.781 -11.992 4.227 1 98.62 87 PRO A CA 1
ATOM 687 C C . PRO A 1 87 ? -15.703 -10.773 4.168 1 98.62 87 PRO A C 1
ATOM 689 O O . PRO A 1 87 ? -15.227 -9.641 4.023 1 98.62 87 PRO A O 1
ATOM 692 N N . THR A 1 88 ? -17.031 -11.039 4.422 1 97.31 88 THR A N 1
ATOM 693 C CA . THR A 1 88 ? -18.016 -9.961 4.5 1 97.31 88 THR A CA 1
ATOM 694 C C . THR A 1 88 ? -18.172 -9.461 5.934 1 97.31 88 THR A C 1
ATOM 696 O O . THR A 1 88 ? -18.688 -8.367 6.164 1 97.31 88 THR A O 1
ATOM 699 N N . ASN A 1 89 ? -17.781 -10.32 6.926 1 98.38 89 ASN A N 1
ATOM 700 C CA . ASN A 1 89 ? -17.688 -9.844 8.297 1 98.38 89 ASN A CA 1
ATOM 701 C C . ASN A 1 89 ? -16.75 -8.648 8.414 1 98.38 89 ASN A C 1
ATOM 703 O O . ASN A 1 89 ? -15.586 -8.727 8.023 1 98.38 89 ASN A O 1
ATOM 707 N N . LEU A 1 90 ? -17.219 -7.57 8.961 1 98.38 90 LEU A N 1
ATOM 708 C CA . LEU A 1 90 ? -16.5 -6.297 8.914 1 98.38 90 LEU A CA 1
ATOM 709 C C . LEU A 1 90 ? -15.172 -6.402 9.648 1 98.38 90 LEU A C 1
ATOM 711 O O . LEU A 1 90 ? -14.18 -5.812 9.227 1 98.38 90 LEU A O 1
ATOM 715 N N . ILE A 1 91 ? -15.164 -7.094 10.734 1 98.56 91 ILE A N 1
ATOM 716 C CA . ILE A 1 91 ? -13.961 -7.195 11.547 1 98.56 91 ILE A CA 1
ATOM 717 C C . ILE A 1 91 ? -12.914 -8.047 10.82 1 98.56 91 ILE A C 1
ATOM 719 O O . ILE A 1 91 ? -11.75 -7.66 10.727 1 98.56 91 ILE A O 1
ATOM 723 N N . GLU A 1 92 ? -13.32 -9.211 10.273 1 98.62 92 GLU A N 1
ATOM 724 C CA . GLU A 1 92 ? -12.422 -10.07 9.508 1 98.62 92 GLU A CA 1
ATOM 725 C C . GLU A 1 92 ? -11.922 -9.367 8.25 1 98.62 92 GLU A C 1
ATOM 727 O O . GLU A 1 92 ? -10.742 -9.469 7.906 1 98.62 92 GLU A O 1
ATOM 732 N N . GLN A 1 93 ? -12.852 -8.641 7.625 1 98.81 93 GLN A N 1
ATOM 733 C CA . GLN A 1 93 ? -12.484 -7.906 6.422 1 98.81 93 GLN A CA 1
ATOM 734 C C . GLN A 1 93 ? -11.43 -6.84 6.727 1 98.81 93 GLN A C 1
ATOM 736 O O . GLN A 1 93 ? -10.508 -6.629 5.938 1 98.81 93 GLN A O 1
ATOM 741 N N . ALA A 1 94 ? -11.562 -6.172 7.852 1 98.88 94 ALA A N 1
ATOM 742 C CA . ALA A 1 94 ? -10.602 -5.148 8.25 1 98.88 94 ALA A CA 1
ATOM 743 C C . ALA A 1 94 ? -9.211 -5.75 8.438 1 98.88 94 ALA A C 1
ATOM 745 O O . ALA A 1 94 ? -8.203 -5.141 8.062 1 98.88 94 ALA A O 1
ATOM 746 N N . ARG A 1 95 ? -9.156 -6.938 8.969 1 98.62 95 ARG A N 1
ATOM 747 C CA . ARG A 1 95 ? -7.871 -7.598 9.148 1 98.62 95 ARG A CA 1
ATOM 748 C C . ARG A 1 95 ? -7.246 -7.945 7.797 1 98.62 95 ARG A C 1
ATOM 750 O O . ARG A 1 95 ? -6.035 -7.785 7.609 1 98.62 95 ARG A O 1
ATOM 757 N N . VAL A 1 96 ? -8.07 -8.414 6.895 1 98.94 96 VAL A N 1
ATOM 758 C CA . VAL A 1 96 ? -7.582 -8.75 5.559 1 98.94 96 VAL A CA 1
ATOM 759 C C . VAL A 1 96 ? -7.059 -7.488 4.871 1 98.94 96 VAL A C 1
ATOM 761 O O . VAL A 1 96 ? -5.941 -7.48 4.344 1 98.94 96 VAL A O 1
ATOM 764 N N . ASN A 1 97 ? -7.844 -6.414 4.938 1 98.94 97 ASN A N 1
ATOM 765 C CA . ASN A 1 97 ? -7.426 -5.16 4.32 1 98.94 97 ASN A CA 1
ATOM 766 C C . ASN A 1 97 ? -6.141 -4.625 4.949 1 98.94 97 ASN A C 1
ATOM 768 O O . ASN A 1 97 ? -5.273 -4.102 4.25 1 98.94 97 ASN A O 1
ATOM 772 N N . ALA A 1 98 ? -6.051 -4.762 6.254 1 98.88 98 ALA A N 1
ATOM 773 C CA . ALA A 1 98 ? -4.848 -4.297 6.941 1 98.88 98 ALA A CA 1
ATOM 774 C C . ALA A 1 98 ? -3.607 -5.016 6.422 1 98.88 98 ALA A C 1
ATOM 776 O O . ALA A 1 98 ? -2.584 -4.387 6.152 1 98.88 98 ALA A O 1
ATOM 777 N N . MET A 1 99 ? -3.723 -6.273 6.211 1 98.88 99 MET A N 1
ATOM 778 C CA . MET A 1 99 ? -2.561 -7.051 5.789 1 98.88 99 MET A CA 1
ATOM 779 C C . MET A 1 99 ? -2.271 -6.844 4.309 1 98.88 99 MET A C 1
ATOM 781 O O . MET A 1 99 ? -1.114 -6.883 3.885 1 98.88 99 MET A O 1
ATOM 785 N N . LEU A 1 100 ? -3.322 -6.609 3.5 1 98.94 100 LEU A N 1
ATOM 786 C CA . LEU A 1 100 ? -3.094 -6.254 2.104 1 98.94 100 LEU A CA 1
ATOM 787 C C . LEU A 1 100 ? -2.318 -4.941 1.998 1 98.94 100 LEU A C 1
ATOM 789 O O . LEU A 1 100 ? -1.386 -4.832 1.2 1 98.94 100 LEU A O 1
ATOM 793 N N . HIS A 1 101 ? -2.67 -3.979 2.805 1 98.94 101 HIS A N 1
ATOM 794 C CA . HIS A 1 101 ? -1.979 -2.695 2.781 1 98.94 101 HIS A CA 1
ATOM 795 C C . HIS A 1 101 ? -0.593 -2.805 3.408 1 98.94 101 HIS A C 1
ATOM 797 O O . HIS A 1 101 ? 0.341 -2.119 2.986 1 98.94 101 HIS A O 1
ATOM 803 N N . PHE A 1 102 ? -0.434 -3.654 4.441 1 98.88 102 PHE A N 1
ATOM 804 C CA . PHE A 1 102 ? 0.892 -3.939 4.977 1 98.88 102 PHE A CA 1
ATOM 805 C C . PHE A 1 102 ? 1.801 -4.512 3.896 1 98.88 102 PHE A C 1
ATOM 807 O O . PHE A 1 102 ? 2.955 -4.102 3.764 1 98.88 102 PHE A O 1
ATOM 814 N N . GLU A 1 103 ? 1.215 -5.453 3.182 1 98.94 103 GLU A N 1
ATOM 815 C CA . GLU A 1 103 ? 1.989 -6.066 2.107 1 98.94 103 GLU A CA 1
ATOM 816 C C . GLU A 1 103 ? 2.395 -5.035 1.06 1 98.94 103 GLU A C 1
ATOM 818 O O . GLU A 1 103 ? 3.561 -4.969 0.666 1 98.94 103 GLU A O 1
ATOM 823 N N . THR A 1 104 ? 1.495 -4.191 0.562 1 98.69 104 THR A N 1
ATOM 824 C CA . THR A 1 104 ? 1.783 -3.232 -0.497 1 98.69 104 THR A CA 1
ATOM 825 C C . THR A 1 104 ? 2.686 -2.113 0.017 1 98.69 104 THR A C 1
ATOM 827 O O . THR A 1 104 ? 3.635 -1.714 -0.66 1 98.69 104 THR A O 1
ATOM 830 N N . GLY A 1 105 ? 2.449 -1.669 1.247 1 98.5 105 GLY A N 1
ATOM 831 C CA . GLY A 1 105 ? 3.104 -0.473 1.752 1 98.5 105 GLY A CA 1
ATOM 832 C C . GLY A 1 105 ? 4.402 -0.766 2.482 1 98.5 105 GLY A C 1
ATOM 833 O O . GLY A 1 105 ? 5.23 0.127 2.67 1 98.5 105 GLY A O 1
ATOM 834 N N . VAL A 1 106 ? 4.598 -2.014 2.92 1 98.56 106 VAL A N 1
ATOM 835 C CA . VAL A 1 106 ? 5.773 -2.344 3.719 1 98.56 106 VAL A CA 1
ATOM 836 C C . VAL A 1 106 ? 6.598 -3.412 3.004 1 98.56 106 VAL A C 1
ATOM 838 O O . VAL A 1 106 ? 7.703 -3.135 2.523 1 98.56 106 VAL A O 1
ATOM 841 N N . LEU A 1 107 ? 6.082 -4.598 2.781 1 98.81 107 LEU A N 1
ATOM 842 C CA . LEU A 1 107 ? 6.852 -5.695 2.209 1 98.81 107 LEU A CA 1
ATOM 843 C C . LEU A 1 107 ? 7.219 -5.406 0.757 1 98.81 107 LEU A C 1
ATOM 845 O O . LEU A 1 107 ? 8.398 -5.312 0.419 1 98.81 107 LEU A O 1
ATOM 849 N N . PHE A 1 108 ? 6.223 -5.117 -0.053 1 98.88 108 PHE A N 1
ATOM 850 C CA . PHE A 1 108 ? 6.457 -4.957 -1.483 1 98.88 108 PHE A CA 1
ATOM 851 C C . PHE A 1 108 ? 7.16 -3.637 -1.772 1 98.88 108 PHE A C 1
ATOM 853 O O . PHE A 1 108 ? 7.996 -3.559 -2.676 1 98.88 108 PHE A O 1
ATOM 860 N N . ALA A 1 109 ? 6.77 -2.572 -1.07 1 98.38 109 ALA A N 1
ATOM 861 C CA . ALA A 1 109 ? 7.434 -1.286 -1.265 1 98.38 109 ALA A CA 1
ATOM 862 C C . ALA A 1 109 ? 8.938 -1.411 -1.064 1 98.38 109 ALA A C 1
ATOM 864 O O . ALA A 1 109 ? 9.727 -0.859 -1.84 1 98.38 109 ALA A O 1
ATOM 865 N N . ARG A 1 110 ? 9.359 -2.098 -0.038 1 98.19 110 ARG A N 1
ATOM 866 C CA . ARG A 1 110 ? 10.781 -2.27 0.231 1 98.19 110 ARG A CA 1
ATOM 867 C C . ARG A 1 110 ? 11.445 -3.133 -0.84 1 98.19 110 ARG A C 1
ATOM 869 O O . ARG A 1 110 ? 12.594 -2.891 -1.219 1 98.19 110 ARG A O 1
ATOM 876 N N . MET A 1 111 ? 10.734 -4.145 -1.312 1 98.5 111 MET A N 1
ATOM 877 C CA . MET A 1 111 ? 11.234 -4.934 -2.432 1 98.5 111 MET A CA 1
ATOM 878 C C . MET A 1 111 ? 11.422 -4.066 -3.67 1 98.5 111 MET A C 1
ATOM 880 O O . MET A 1 111 ? 12.453 -4.152 -4.344 1 98.5 111 MET A O 1
ATOM 884 N N . ARG A 1 112 ? 10.43 -3.281 -3.953 1 96.69 112 ARG A N 1
ATOM 885 C CA . ARG A 1 112 ? 10.445 -2.438 -5.145 1 96.69 112 ARG A CA 1
ATOM 886 C C . ARG A 1 112 ? 11.625 -1.477 -5.117 1 96.69 112 ARG A C 1
ATOM 888 O O . ARG A 1 112 ? 12.234 -1.203 -6.156 1 96.69 112 ARG A O 1
ATOM 895 N N . PHE A 1 113 ? 11.961 -0.978 -3.914 1 95.62 113 PHE A N 1
ATOM 896 C CA . PHE A 1 113 ? 13.078 -0.047 -3.787 1 95.62 113 PHE A CA 1
ATOM 897 C C . PHE A 1 113 ? 14.398 -0.74 -4.094 1 95.62 113 PHE A C 1
ATOM 899 O O . PHE A 1 113 ? 15.359 -0.097 -4.523 1 95.62 113 PHE A O 1
ATOM 906 N N . ILE A 1 114 ? 14.5 -2.023 -3.92 1 97.31 114 ILE A N 1
ATOM 907 C CA . ILE A 1 114 ? 15.695 -2.789 -4.254 1 97.31 114 ILE A CA 1
ATOM 908 C C . ILE A 1 114 ? 15.68 -3.146 -5.738 1 97.31 114 ILE A C 1
ATOM 910 O O . ILE A 1 114 ? 16.672 -2.934 -6.445 1 97.31 114 ILE A O 1
ATOM 914 N N . THR A 1 115 ? 14.531 -3.652 -6.242 1 97.25 115 THR A N 1
ATOM 915 C CA . THR A 1 115 ? 14.484 -4.137 -7.617 1 97.25 115 THR A CA 1
ATOM 916 C C . THR A 1 115 ? 14.633 -2.979 -8.602 1 97.25 115 THR A C 1
ATOM 918 O O . THR A 1 115 ? 15.289 -3.117 -9.633 1 97.25 115 THR A O 1
ATOM 921 N N . GLU A 1 116 ? 14 -1.874 -8.305 1 95.12 116 GLU A N 1
ATOM 922 C CA . GLU A 1 116 ? 14.188 -0.701 -9.148 1 95.12 116 GLU A CA 1
ATOM 923 C C . GLU A 1 116 ? 15.656 -0.28 -9.188 1 95.12 116 GLU A C 1
ATOM 925 O O . GLU A 1 116 ? 16.172 0.086 -10.242 1 95.12 116 GLU A O 1
ATOM 930 N N . TYR A 1 117 ? 16.266 -0.312 -8.031 1 95.5 117 TYR A N 1
ATOM 931 C CA . TYR A 1 117 ? 17.672 0.076 -7.875 1 95.5 117 TYR A CA 1
ATOM 932 C C . TYR A 1 117 ? 18.578 -0.808 -8.719 1 95.5 117 TYR A C 1
ATOM 934 O O . TYR A 1 117 ? 19.547 -0.327 -9.305 1 95.5 117 TYR A O 1
ATOM 942 N N . ILE A 1 118 ? 18.297 -2.035 -8.82 1 97.25 118 ILE A N 1
ATOM 943 C CA . ILE A 1 118 ? 19.141 -3.002 -9.508 1 97.25 118 ILE A CA 1
ATOM 944 C C . ILE A 1 118 ? 18.781 -3.043 -10.992 1 97.25 118 ILE A C 1
ATOM 946 O O . ILE A 1 118 ? 19.641 -2.883 -11.852 1 97.25 118 ILE A O 1
ATOM 950 N N . PHE A 1 119 ? 17.5 -3.152 -11.336 1 96.5 119 PHE A N 1
ATOM 951 C CA . PHE A 1 119 ? 17.062 -3.418 -12.703 1 96.5 119 PHE A CA 1
ATOM 952 C C . PHE A 1 119 ? 17.078 -2.137 -13.531 1 96.5 119 PHE A C 1
ATOM 954 O O . PHE A 1 119 ? 17.391 -2.164 -14.719 1 96.5 119 PHE A O 1
ATOM 961 N N . PHE A 1 120 ? 16.766 -1.05 -12.93 1 93.25 120 PHE A N 1
ATOM 962 C CA . PHE A 1 120 ? 16.5 0.126 -13.75 1 93.25 120 PHE A CA 1
ATOM 963 C C . PHE A 1 120 ? 17.531 1.21 -13.492 1 93.25 120 PHE A C 1
ATOM 965 O O . PHE A 1 120 ? 17.797 2.053 -14.359 1 93.25 120 PHE A O 1
ATOM 972 N N . LYS A 1 121 ? 18.141 1.197 -12.281 1 94.12 121 LYS A N 1
ATOM 973 C CA . LYS A 1 121 ? 19.203 2.16 -12.008 1 94.12 121 LYS A CA 1
ATOM 974 C C . LYS A 1 121 ? 20.578 1.532 -12.195 1 94.12 121 LYS A C 1
ATOM 976 O O . LYS A 1 121 ? 21.594 2.211 -12.07 1 94.12 121 LYS A O 1
ATOM 981 N N . HIS A 1 122 ? 20.672 0.262 -12.398 1 96.31 122 HIS A N 1
ATOM 982 C CA . HIS A 1 122 ? 21.844 -0.479 -12.852 1 96.31 122 HIS A CA 1
ATOM 983 C C . HIS A 1 122 ? 22.953 -0.453 -11.805 1 96.31 122 HIS A C 1
ATOM 985 O O . HIS A 1 122 ? 24.141 -0.313 -12.148 1 96.31 122 HIS A O 1
ATOM 991 N N . HIS A 1 123 ? 22.516 -0.482 -10.547 1 96.44 123 HIS A N 1
ATOM 992 C CA . HIS A 1 123 ? 23.516 -0.66 -9.484 1 96.44 123 HIS A CA 1
ATOM 993 C C . HIS A 1 123 ? 23.812 -2.137 -9.258 1 96.44 123 HIS A C 1
ATOM 995 O O . HIS A 1 123 ? 22.922 -2.984 -9.406 1 96.44 123 HIS A O 1
ATOM 1001 N N . ALA A 1 124 ? 25.016 -2.422 -8.82 1 97 124 ALA A N 1
ATOM 1002 C CA . ALA A 1 124 ? 25.453 -3.809 -8.703 1 97 124 ALA A CA 1
ATOM 1003 C C . ALA A 1 124 ? 25.156 -4.367 -7.312 1 97 124 ALA A C 1
ATOM 1005 O O . ALA A 1 124 ? 24.922 -5.566 -7.156 1 97 124 ALA A O 1
ATOM 1006 N N . GLU A 1 125 ? 25.219 -3.508 -6.34 1 97.19 125 GLU A N 1
ATOM 1007 C CA . GLU A 1 125 ? 25.078 -3.967 -4.961 1 97.19 125 GLU A CA 1
ATOM 1008 C C . GLU A 1 125 ? 23.797 -3.424 -4.328 1 97.19 125 GLU A C 1
ATOM 1010 O O . GLU A 1 125 ? 23.391 -2.293 -4.602 1 97.19 125 GLU A O 1
ATOM 1015 N N . ILE A 1 126 ? 23.156 -4.211 -3.564 1 96.81 126 ILE A N 1
ATOM 1016 C CA . ILE A 1 126 ? 22.031 -3.746 -2.754 1 96.81 126 ILE A CA 1
ATOM 1017 C C . ILE A 1 126 ? 22.562 -2.988 -1.536 1 96.81 126 ILE A C 1
ATOM 1019 O O . ILE A 1 126 ? 23.312 -3.539 -0.731 1 96.81 126 ILE A O 1
ATOM 1023 N N . PRO A 1 127 ? 22.188 -1.768 -1.437 1 94.06 127 PRO A N 1
ATOM 1024 C CA . PRO A 1 127 ? 22.672 -1 -0.288 1 94.06 127 PRO A CA 1
ATOM 1025 C C . PRO A 1 127 ? 22.25 -1.601 1.049 1 94.06 127 PRO A C 1
ATOM 1027 O O . PRO A 1 127 ? 21.125 -2.09 1.175 1 94.06 127 PRO A O 1
ATOM 1030 N N . GLU A 1 128 ? 23.109 -1.476 2.07 1 95.06 128 GLU A N 1
ATOM 1031 C CA . GLU A 1 128 ? 22.875 -2.082 3.379 1 95.06 128 GLU A CA 1
ATOM 1032 C C . GLU A 1 128 ? 21.594 -1.55 4.02 1 95.06 128 GLU A C 1
ATOM 1034 O O . GLU A 1 128 ? 20.875 -2.293 4.691 1 95.06 128 GLU A O 1
ATOM 1039 N N . ASP A 1 129 ? 21.328 -0.324 3.865 1 92.75 129 ASP A N 1
ATOM 1040 C CA . ASP A 1 129 ? 20.125 0.255 4.473 1 92.75 129 ASP A CA 1
ATOM 1041 C C . ASP A 1 129 ? 18.859 -0.368 3.893 1 92.75 129 ASP A C 1
ATOM 1043 O O . ASP A 1 129 ? 17.875 -0.557 4.605 1 92.75 129 ASP A O 1
ATOM 1047 N N . ARG A 1 130 ? 18.891 -0.702 2.609 1 95.25 130 ARG A N 1
ATOM 1048 C CA . ARG A 1 130 ? 17.734 -1.341 1.991 1 95.25 130 ARG A CA 1
ATOM 1049 C C . ARG A 1 130 ? 17.547 -2.768 2.502 1 95.25 130 ARG A C 1
ATOM 1051 O O . ARG A 1 130 ? 16.422 -3.232 2.688 1 95.25 130 ARG A O 1
ATOM 1058 N N . ILE A 1 131 ? 18.703 -3.445 2.697 1 97.5 131 ILE A N 1
ATOM 1059 C CA . ILE A 1 131 ? 18.656 -4.773 3.299 1 97.5 131 ILE A CA 1
ATOM 1060 C C . ILE A 1 131 ? 18.062 -4.688 4.695 1 97.5 131 ILE A C 1
ATOM 1062 O O . ILE A 1 131 ? 17.172 -5.48 5.047 1 97.5 131 ILE A O 1
ATOM 1066 N N . GLU A 1 132 ? 18.438 -3.709 5.461 1 96.19 132 GLU A N 1
ATOM 1067 C CA . GLU A 1 132 ? 17.953 -3.523 6.82 1 96.19 132 GLU A CA 1
ATOM 1068 C C . GLU A 1 132 ? 16.453 -3.238 6.828 1 96.19 132 GLU A C 1
ATOM 1070 O O . GLU A 1 132 ? 15.734 -3.682 7.727 1 96.19 132 GLU A O 1
ATOM 1075 N N . TYR A 1 133 ? 16.016 -2.506 5.855 1 96.69 133 TYR A N 1
ATOM 1076 C CA . TYR A 1 133 ? 14.594 -2.209 5.754 1 96.69 133 TYR A CA 1
ATOM 1077 C C . TYR A 1 133 ? 13.781 -3.482 5.551 1 96.69 133 TYR A C 1
ATOM 1079 O O . TYR A 1 133 ? 12.711 -3.646 6.141 1 96.69 133 TYR A O 1
ATOM 1087 N N . VAL A 1 134 ? 14.281 -4.371 4.715 1 98.38 134 VAL A N 1
ATOM 1088 C CA . VAL A 1 134 ? 13.602 -5.637 4.469 1 98.38 134 VAL A CA 1
ATOM 1089 C C . VAL A 1 134 ? 13.633 -6.5 5.727 1 98.38 134 VAL A C 1
ATOM 1091 O O . VAL A 1 134 ? 12.625 -7.109 6.098 1 98.38 134 VAL A O 1
ATOM 1094 N N . GLN A 1 135 ? 14.766 -6.531 6.418 1 98.19 135 GLN A N 1
ATOM 1095 C CA . GLN A 1 135 ? 14.883 -7.305 7.648 1 98.19 135 GLN A CA 1
ATOM 1096 C C . GLN A 1 135 ? 13.906 -6.801 8.711 1 98.19 135 GLN A C 1
ATOM 1098 O O . GLN A 1 135 ? 13.297 -7.598 9.422 1 98.19 135 GLN A O 1
ATOM 1103 N N . ALA A 1 136 ? 13.758 -5.512 8.805 1 97.12 136 ALA A N 1
ATOM 1104 C CA . ALA A 1 136 ? 12.781 -4.93 9.719 1 97.12 136 ALA A CA 1
ATOM 1105 C C . ALA A 1 136 ? 11.367 -5.332 9.336 1 97.12 136 ALA A C 1
ATOM 1107 O O . ALA A 1 136 ? 10.531 -5.598 10.211 1 97.12 136 ALA A O 1
ATOM 1108 N N . ALA A 1 137 ? 11.094 -5.379 8.062 1 98.31 137 ALA A N 1
ATOM 1109 C CA . ALA A 1 137 ? 9.773 -5.789 7.59 1 98.31 137 ALA A CA 1
ATOM 1110 C C . ALA A 1 137 ? 9.492 -7.242 7.949 1 98.31 137 ALA A C 1
ATOM 1112 O O . ALA A 1 137 ? 8.367 -7.59 8.32 1 98.31 137 ALA A O 1
ATOM 1113 N N . TYR A 1 138 ? 10.531 -8.102 7.801 1 98.62 138 TYR A N 1
ATOM 1114 C CA . TYR A 1 138 ? 10.398 -9.492 8.227 1 98.62 138 TYR A CA 1
ATOM 1115 C C . TYR A 1 138 ? 10.008 -9.578 9.695 1 98.62 138 TYR A C 1
ATOM 1117 O O . TYR A 1 138 ? 9.117 -10.352 10.062 1 98.62 138 TYR A O 1
ATOM 1125 N N . ARG A 1 139 ? 10.609 -8.781 10.492 1 98.12 139 ARG A N 1
ATOM 1126 C CA . ARG A 1 139 ? 10.328 -8.812 11.922 1 98.12 139 ARG A CA 1
ATOM 1127 C C . ARG A 1 139 ? 8.898 -8.352 12.203 1 98.12 139 ARG A C 1
ATOM 1129 O O . ARG A 1 139 ? 8.211 -8.938 13.039 1 98.12 139 ARG A O 1
ATOM 1136 N N . LEU A 1 140 ? 8.492 -7.359 11.539 1 98.19 140 LEU A N 1
ATOM 1137 C CA . LEU A 1 140 ? 7.117 -6.887 11.703 1 98.19 140 LEU A CA 1
ATOM 1138 C C . LEU A 1 140 ? 6.121 -7.977 11.328 1 98.19 140 LEU A C 1
ATOM 1140 O O . LEU A 1 140 ? 5.125 -8.172 12.031 1 98.19 140 LEU A O 1
ATOM 1144 N N . LEU A 1 141 ? 6.363 -8.633 10.203 1 98.69 141 LEU A N 1
ATOM 1145 C CA . LEU A 1 141 ? 5.488 -9.734 9.805 1 98.69 141 LEU A CA 1
ATOM 1146 C C . LEU A 1 141 ? 5.508 -10.852 10.836 1 98.69 141 LEU A C 1
ATOM 1148 O O . LEU A 1 141 ? 4.457 -11.375 11.219 1 98.69 141 LEU A O 1
ATOM 1152 N N . GLU A 1 142 ? 6.691 -11.227 11.258 1 98.62 142 GLU A N 1
ATOM 1153 C CA . GLU A 1 142 ? 6.848 -12.258 12.281 1 98.62 142 GLU A CA 1
ATOM 1154 C C . GLU A 1 142 ? 6 -11.945 13.508 1 98.62 142 GLU A C 1
ATOM 1156 O O . GLU A 1 142 ? 5.293 -12.82 14.023 1 98.62 142 GLU A O 1
ATOM 1161 N N . ASP A 1 143 ? 6.066 -10.703 13.93 1 96.88 143 ASP A N 1
ATOM 1162 C CA . ASP A 1 143 ? 5.367 -10.273 15.133 1 96.88 143 ASP A CA 1
ATOM 1163 C C . ASP A 1 143 ? 3.857 -10.219 14.906 1 96.88 143 ASP A C 1
ATOM 1165 O O . ASP A 1 143 ? 3.076 -10.328 15.852 1 96.88 143 ASP A O 1
ATOM 1169 N N . SER A 1 144 ? 3.453 -10.086 13.672 1 96.5 144 SER A N 1
ATOM 1170 C CA . SER A 1 144 ? 2.039 -9.938 13.352 1 96.5 144 SER A CA 1
ATOM 1171 C C . SER A 1 144 ? 1.369 -11.297 13.164 1 96.5 144 SER A C 1
ATOM 1173 O O . SER A 1 144 ? 0.14 -11.391 13.156 1 96.5 144 SER A O 1
ATOM 1175 N N . LEU A 1 145 ? 2.129 -12.312 12.898 1 98 145 LEU A N 1
ATOM 1176 C CA . LEU A 1 145 ? 1.594 -13.656 12.68 1 98 145 LEU A CA 1
ATOM 1177 C C . LEU A 1 145 ? 1.195 -14.297 14 1 98 145 LEU A C 1
ATOM 1179 O O . LEU A 1 145 ? 2.016 -14.953 14.648 1 98 145 LEU A O 1
ATOM 1183 N N . THR A 1 146 ? -0.096 -14.156 14.383 1 96.38 146 THR A N 1
ATOM 1184 C CA . THR A 1 146 ? -0.589 -14.664 15.656 1 96.38 146 THR A CA 1
ATOM 1185 C C . THR A 1 146 ? -1.533 -15.844 15.445 1 96.38 146 THR A C 1
ATOM 1187 O O . THR A 1 146 ? -1.968 -16.484 16.406 1 96.38 146 THR A O 1
ATOM 1190 N N . LYS A 1 147 ? -1.952 -16.141 14.273 1 97.5 147 LYS A N 1
ATOM 1191 C CA . LYS A 1 147 ? -2.795 -17.266 13.859 1 97.5 147 LYS A CA 1
ATOM 1192 C C . LYS A 1 147 ? -2.16 -18.031 12.695 1 97.5 147 LYS A C 1
ATOM 1194 O O . LYS A 1 147 ? -0.984 -17.828 12.383 1 97.5 147 LYS A O 1
ATOM 1199 N N . ASP A 1 148 ? -2.939 -18.906 12.102 1 98.31 148 ASP A N 1
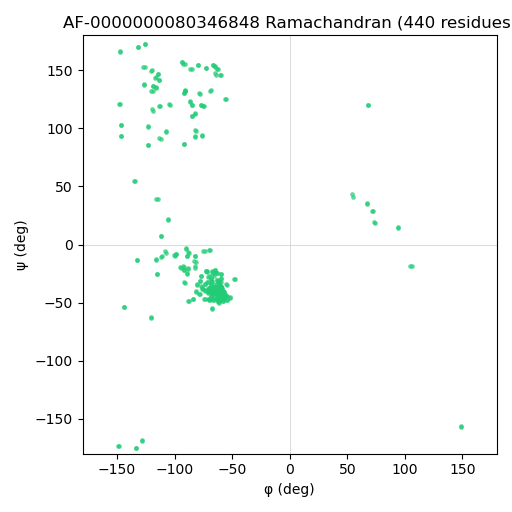ATOM 1200 C CA . ASP A 1 148 ? -2.396 -19.812 11.078 1 98.31 148 ASP A CA 1
ATOM 1201 C C . ASP A 1 148 ? -2.062 -19.047 9.805 1 98.31 148 ASP A C 1
ATOM 1203 O O . ASP A 1 148 ? -1.162 -19.438 9.055 1 98.31 148 ASP A O 1
ATOM 1207 N N . PHE A 1 149 ? -2.807 -17.953 9.625 1 98.75 149 PHE A N 1
ATOM 1208 C CA . PHE A 1 149 ? -2.609 -17.172 8.406 1 98.75 149 PHE A CA 1
ATOM 1209 C C . PHE A 1 149 ? -2.465 -15.695 8.719 1 98.75 149 PHE A C 1
ATOM 1211 O O . PHE A 1 149 ? -2.623 -15.281 9.875 1 98.75 149 PHE A O 1
ATOM 1218 N N . VAL A 1 150 ? -2.09 -14.828 7.785 1 98.81 150 VAL A N 1
ATOM 1219 C CA . VAL A 1 150 ? -1.607 -13.477 8.047 1 98.81 150 VAL A CA 1
ATOM 1220 C C . VAL A 1 150 ? -2.748 -12.609 8.578 1 98.81 150 VAL A C 1
ATOM 1222 O O . VAL A 1 150 ? -2.516 -11.664 9.344 1 98.81 150 VAL A O 1
ATOM 1225 N N . ALA A 1 151 ? -3.986 -12.93 8.164 1 98.62 151 ALA A N 1
ATOM 1226 C CA . ALA A 1 151 ? -5.102 -12.094 8.594 1 98.62 151 ALA A CA 1
ATOM 1227 C C . ALA A 1 151 ? -6.012 -12.844 9.555 1 98.62 151 ALA A C 1
ATOM 1229 O O . ALA A 1 151 ? -7.121 -12.391 9.859 1 98.62 151 ALA A O 1
ATOM 1230 N N . GLY A 1 152 ? -5.633 -14.062 10.008 1 98 152 GLY A N 1
ATOM 1231 C CA . GLY A 1 152 ? -6.473 -14.844 10.906 1 98 152 GLY A CA 1
ATOM 1232 C C . GLY A 1 152 ? -6.32 -16.344 10.711 1 98 152 GLY A C 1
ATOM 1233 O O . GLY A 1 152 ? -5.293 -16.812 10.211 1 98 152 GLY A O 1
ATOM 1234 N N . PRO A 1 153 ? -7.367 -17.062 11.125 1 98.19 153 PRO A N 1
ATOM 1235 C CA . PRO A 1 153 ? -7.25 -18.531 11.117 1 98.19 153 PRO A CA 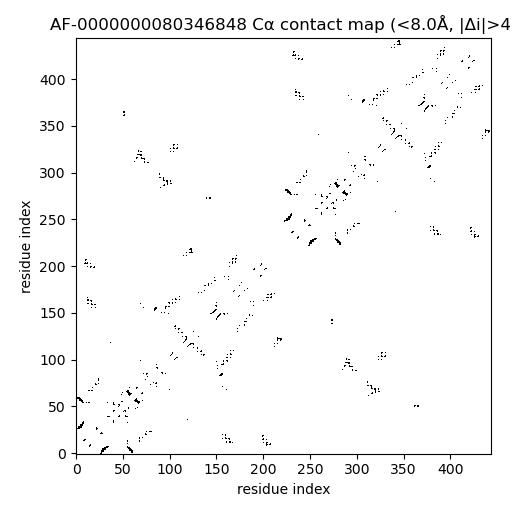1
ATOM 1236 C C . PRO A 1 153 ? -7.504 -19.141 9.742 1 98.19 153 PRO A C 1
ATOM 1238 O O . PRO A 1 153 ? -7.246 -20.328 9.523 1 98.19 153 PRO A O 1
ATOM 1241 N N . LYS A 1 154 ? -8.062 -18.391 8.867 1 98 154 LYS A N 1
ATOM 1242 C CA . LYS A 1 154 ? -8.391 -18.891 7.535 1 98 154 LYS A CA 1
ATOM 1243 C C . LYS A 1 154 ? -7.562 -18.188 6.461 1 98 154 LYS A C 1
ATOM 1245 O O . LYS A 1 154 ? -7.266 -17 6.574 1 98 154 LYS A O 1
ATOM 1250 N N . MET A 1 155 ? -7.254 -19 5.41 1 98.44 155 MET A N 1
ATOM 1251 C CA . MET A 1 155 ? -6.527 -18.453 4.266 1 98.44 155 MET A CA 1
ATOM 1252 C C . MET A 1 155 ? -7.398 -17.469 3.482 1 98.44 155 MET A C 1
ATOM 1254 O O . MET A 1 155 ? -8.578 -17.734 3.252 1 98.44 155 MET A O 1
ATOM 1258 N N . THR A 1 156 ? -6.887 -16.344 3.154 1 98.81 156 THR A N 1
ATOM 1259 C CA . THR A 1 156 ? -7.566 -15.32 2.365 1 98.81 156 THR A CA 1
ATOM 1260 C C . THR A 1 156 ? -6.652 -14.781 1.27 1 98.81 156 THR A C 1
ATOM 1262 O O . THR A 1 156 ? -5.512 -15.227 1.128 1 98.81 156 THR A O 1
ATOM 1265 N N . ILE A 1 157 ? -7.074 -13.773 0.52 1 98.94 157 ILE A N 1
ATOM 1266 C CA . ILE A 1 157 ? -6.273 -13.156 -0.528 1 98.94 157 ILE A CA 1
ATOM 1267 C C . ILE A 1 157 ? -5.094 -12.414 0.097 1 98.94 157 ILE A C 1
ATOM 1269 O O . ILE A 1 157 ? -4.105 -12.117 -0.582 1 98.94 157 ILE A O 1
ATOM 1273 N N . ALA A 1 158 ? -5.184 -12.023 1.378 1 98.94 158 ALA A N 1
ATOM 1274 C CA . ALA A 1 158 ? -4.035 -11.414 2.045 1 98.94 158 ALA A CA 1
ATOM 1275 C C . ALA A 1 158 ? -2.848 -12.375 2.072 1 98.94 158 ALA A C 1
ATOM 1277 O O . ALA A 1 158 ? -1.695 -11.953 1.951 1 98.94 158 ALA A O 1
ATOM 1278 N N . ASP A 1 159 ? -3.135 -13.641 2.234 1 98.94 159 ASP A N 1
ATOM 1279 C CA . ASP A 1 159 ? -2.066 -14.633 2.213 1 98.94 159 ASP A CA 1
ATOM 1280 C C . ASP A 1 159 ? -1.456 -14.75 0.817 1 98.94 159 ASP A C 1
ATOM 1282 O O . ASP A 1 159 ? -0.244 -14.93 0.677 1 98.94 159 ASP A O 1
ATOM 1286 N N . PHE A 1 160 ? -2.312 -14.688 -0.215 1 98.94 160 PHE A N 1
ATOM 1287 C CA . PHE A 1 160 ? -1.822 -14.773 -1.586 1 98.94 160 PHE A CA 1
ATOM 1288 C C . PHE A 1 160 ? -0.877 -13.617 -1.893 1 98.94 160 PHE A C 1
ATOM 1290 O O . PHE A 1 160 ? 0.184 -13.82 -2.488 1 98.94 160 PHE A O 1
ATOM 1297 N N . SER A 1 161 ? -1.258 -12.438 -1.486 1 98.94 161 SER A N 1
ATOM 1298 C CA . SER A 1 161 ? -0.434 -11.25 -1.707 1 98.94 161 SER A CA 1
ATOM 1299 C C . SER A 1 161 ? 0.867 -11.328 -0.914 1 98.94 161 SER A C 1
ATOM 1301 O O . SER A 1 161 ? 1.948 -11.109 -1.464 1 98.94 161 SER A O 1
ATOM 1303 N N . CYS A 1 162 ? 0.814 -11.664 0.354 1 98.94 162 CYS A N 1
ATOM 1304 C CA . CYS A 1 162 ? 1.98 -11.68 1.23 1 98.94 162 CYS A CA 1
ATOM 1305 C C . CYS A 1 162 ? 2.949 -12.789 0.83 1 98.94 162 CYS A C 1
ATOM 1307 O O . CYS A 1 162 ? 4.164 -12.578 0.81 1 98.94 162 CYS A O 1
ATOM 1309 N N . ILE A 1 163 ? 2.467 -13.984 0.472 1 98.94 163 ILE A N 1
ATOM 1310 C CA . ILE A 1 163 ? 3.346 -15.117 0.208 1 98.94 163 ILE A CA 1
ATOM 1311 C C . ILE A 1 163 ? 4.133 -14.867 -1.077 1 98.94 163 ILE A C 1
ATOM 1313 O O . ILE A 1 163 ? 5.297 -15.258 -1.183 1 98.94 163 ILE A O 1
ATOM 1317 N N . SER A 1 164 ? 3.479 -14.234 -2.084 1 98.88 164 SER A N 1
ATOM 1318 C CA . SER A 1 164 ? 4.18 -13.953 -3.332 1 98.88 164 SER A CA 1
ATOM 1319 C C . SER A 1 164 ? 5.352 -13.008 -3.105 1 98.88 164 SER A C 1
ATOM 1321 O O . SER A 1 164 ? 6.449 -13.227 -3.619 1 98.88 164 SER A O 1
ATOM 1323 N N . THR A 1 165 ? 5.172 -11.984 -2.27 1 98.94 165 THR A N 1
ATOM 1324 C CA . THR A 1 165 ? 6.219 -11.016 -1.978 1 98.94 165 THR A CA 1
ATOM 1325 C C . THR A 1 165 ? 7.281 -11.617 -1.067 1 98.94 165 THR A C 1
ATOM 1327 O O . THR A 1 165 ? 8.477 -11.523 -1.352 1 98.94 165 THR A O 1
ATOM 1330 N N . VAL A 1 166 ? 6.871 -12.289 -0.01 1 98.88 166 VAL A N 1
ATOM 1331 C CA . VAL A 1 166 ? 7.793 -12.805 1.001 1 98.88 166 VAL A CA 1
ATOM 1332 C C . VAL A 1 166 ? 8.672 -13.891 0.394 1 98.88 166 VAL A C 1
ATOM 1334 O O . VAL A 1 166 ? 9.891 -13.891 0.576 1 98.88 166 VAL A O 1
ATOM 1337 N N . SER A 1 167 ? 8.055 -14.812 -0.356 1 98.56 167 SER A N 1
ATOM 1338 C CA . SER A 1 167 ? 8.844 -15.875 -0.981 1 98.56 167 SER A CA 1
ATOM 1339 C C . SER A 1 167 ? 9.867 -15.305 -1.957 1 98.56 167 SER A C 1
ATOM 1341 O O . SER A 1 167 ? 10.953 -15.859 -2.115 1 98.56 167 SER A O 1
ATOM 1343 N N . SER A 1 168 ? 9.539 -14.219 -2.617 1 98.69 168 SER A N 1
ATOM 1344 C CA . SER A 1 168 ? 10.469 -13.547 -3.525 1 98.69 168 SER A CA 1
ATOM 1345 C C . SER A 1 168 ? 11.609 -12.898 -2.76 1 98.69 168 SER A C 1
ATOM 1347 O O . SER A 1 168 ? 12.781 -13.055 -3.121 1 98.69 168 SER A O 1
ATOM 1349 N N . LEU A 1 169 ? 11.273 -12.164 -1.711 1 98.69 169 LEU A N 1
ATOM 1350 C CA . LEU A 1 169 ? 12.266 -11.477 -0.897 1 98.69 169 LEU A CA 1
ATOM 1351 C C . LEU A 1 169 ? 13.273 -12.469 -0.319 1 98.69 169 LEU A C 1
ATOM 1353 O O . LEU A 1 169 ? 14.477 -12.203 -0.302 1 98.69 169 LEU A O 1
ATOM 1357 N N . MET A 1 170 ? 12.789 -13.586 0.113 1 97.88 170 MET A N 1
ATOM 1358 C CA . MET A 1 170 ? 13.633 -14.602 0.736 1 97.88 170 MET A CA 1
ATOM 1359 C C . MET A 1 170 ? 14.719 -15.078 -0.223 1 97.88 170 MET A C 1
ATOM 1361 O O . MET A 1 170 ? 15.781 -15.531 0.21 1 97.88 170 MET A O 1
ATOM 1365 N N . GLY A 1 171 ? 14.484 -14.961 -1.483 1 97.44 171 GLY A N 1
ATOM 1366 C CA . GLY A 1 171 ? 15.414 -15.445 -2.494 1 97.44 171 GLY A CA 1
ATOM 1367 C C . GLY A 1 171 ? 16.656 -14.594 -2.621 1 97.44 171 GLY A C 1
ATOM 1368 O O . GLY A 1 171 ? 17.688 -15.055 -3.104 1 97.44 171 GLY A O 1
ATOM 1369 N N . PHE A 1 172 ? 16.578 -13.281 -2.195 1 96.25 172 PHE A N 1
ATOM 1370 C CA . PHE A 1 172 ? 17.766 -12.453 -2.377 1 96.25 172 PHE A CA 1
ATOM 1371 C C . PHE A 1 172 ? 18.078 -11.68 -1.104 1 96.25 172 PHE A C 1
ATOM 1373 O O . PHE A 1 172 ? 19.156 -11.07 -0.99 1 96.25 172 PHE A O 1
ATOM 1380 N N . ILE A 1 173 ? 17.188 -11.609 -0.158 1 98.12 173 ILE A N 1
ATOM 1381 C CA . ILE A 1 173 ? 17.453 -11.195 1.217 1 98.12 173 ILE A CA 1
ATOM 1382 C C . ILE A 1 173 ? 17.016 -12.297 2.178 1 98.12 173 ILE A C 1
ATOM 1384 O O . ILE A 1 173 ? 15.914 -12.258 2.729 1 98.12 173 ILE A O 1
ATOM 1388 N N . PRO A 1 174 ? 17.844 -13.203 2.412 1 96.5 174 PRO A N 1
ATOM 1389 C CA . PRO A 1 174 ? 17.453 -14.367 3.217 1 96.5 174 PRO A CA 1
ATOM 1390 C C . PRO A 1 174 ? 17.156 -14 4.668 1 96.5 174 PRO A C 1
ATOM 1392 O O . PRO A 1 174 ? 17.578 -12.945 5.145 1 96.5 174 PRO A O 1
ATOM 1395 N N . MET A 1 175 ? 16.344 -14.812 5.246 1 95.31 175 MET A N 1
ATOM 1396 C CA . MET A 1 175 ? 16.031 -14.719 6.668 1 95.31 175 MET A CA 1
ATOM 1397 C C . MET A 1 175 ? 16.281 -16.062 7.367 1 95.31 175 MET A C 1
ATOM 1399 O O . MET A 1 175 ? 16.125 -17.109 6.758 1 95.31 175 MET A O 1
ATOM 1403 N N . GLU A 1 176 ? 16.578 -16 8.648 1 95.75 176 GLU A N 1
ATOM 1404 C CA . GLU A 1 176 ? 16.875 -17.203 9.422 1 95.75 176 GLU A CA 1
ATOM 1405 C C . GLU A 1 176 ? 15.617 -17.766 10.062 1 95.75 176 GLU A C 1
ATOM 1407 O O . GLU A 1 176 ? 14.836 -17.031 10.672 1 95.75 176 GLU A O 1
ATOM 1412 N N . LYS A 1 177 ? 15.445 -19.078 9.922 1 97.31 177 LYS A N 1
ATOM 1413 C CA . LYS A 1 177 ? 14.289 -19.766 10.484 1 97.31 177 LYS A CA 1
ATOM 1414 C C . LYS A 1 177 ? 14.25 -19.609 12.008 1 97.31 177 LYS A C 1
ATOM 1416 O O . LYS A 1 177 ? 13.172 -19.469 12.586 1 97.31 177 LYS A O 1
ATOM 1421 N N . SER A 1 178 ? 15.375 -19.656 12.703 1 97.75 178 SER A N 1
ATOM 1422 C CA . SER A 1 178 ? 15.453 -19.594 14.164 1 97.75 178 SER A CA 1
ATOM 1423 C C . SER A 1 178 ? 14.898 -18.266 14.688 1 97.75 178 SER A C 1
ATOM 1425 O O . SER A 1 178 ? 14.297 -18.219 15.766 1 97.75 178 SER A O 1
ATOM 1427 N N . THR A 1 179 ? 15.062 -17.203 13.898 1 97.56 179 THR A N 1
ATOM 1428 C CA . THR A 1 179 ? 14.617 -15.891 14.344 1 97.56 179 THR A CA 1
ATOM 1429 C C . THR A 1 179 ? 13.266 -15.539 13.742 1 97.56 179 THR A C 1
ATOM 1431 O O . THR A 1 179 ? 12.625 -14.562 14.148 1 97.56 179 THR A O 1
ATOM 1434 N N . HIS A 1 180 ? 12.805 -16.344 12.773 1 98.56 180 HIS A N 1
ATOM 1435 C CA . HIS A 1 180 ? 11.523 -16.109 12.125 1 98.56 180 HIS A CA 1
ATOM 1436 C C . HIS A 1 180 ? 10.719 -17.391 12 1 98.56 180 HIS A C 1
ATOM 1438 O O . HIS A 1 180 ? 10.234 -17.719 10.914 1 98.56 180 HIS A O 1
ATOM 1444 N N . PRO A 1 181 ? 10.508 -18.047 13.094 1 98.62 181 PRO A N 1
ATOM 1445 C CA . PRO A 1 181 ? 9.844 -19.359 13.031 1 98.62 181 PRO A CA 1
ATOM 1446 C C . PRO A 1 181 ? 8.391 -19.25 12.562 1 98.62 181 PRO A C 1
ATOM 1448 O O . PRO A 1 181 ? 7.891 -20.172 11.898 1 98.62 181 PRO A O 1
ATOM 1451 N N . LYS A 1 182 ? 7.684 -18.234 12.945 1 98.75 182 LYS A N 1
ATOM 1452 C CA . LYS A 1 182 ? 6.277 -18.109 12.578 1 98.75 182 LYS A CA 1
ATOM 1453 C C . LYS A 1 182 ? 6.121 -17.906 11.07 1 98.75 182 LYS A C 1
ATOM 1455 O O . LYS A 1 182 ? 5.199 -18.438 10.453 1 98.75 182 LYS A O 1
ATOM 1460 N N . ILE A 1 183 ? 7.02 -17.109 10.438 1 98.88 183 ILE A N 1
ATOM 1461 C CA . ILE A 1 183 ? 6.977 -16.922 8.992 1 98.88 183 ILE A CA 1
ATOM 1462 C C . ILE A 1 183 ? 7.223 -18.25 8.289 1 98.88 183 ILE A C 1
ATOM 1464 O O . ILE A 1 183 ? 6.508 -18.594 7.344 1 98.88 183 ILE A O 1
ATOM 1468 N N . TYR A 1 184 ? 8.211 -18.953 8.719 1 98.69 184 TYR A N 1
ATOM 1469 C CA . TYR A 1 184 ? 8.523 -20.234 8.086 1 98.69 184 TYR A CA 1
ATOM 1470 C C . TYR A 1 184 ? 7.355 -21.203 8.227 1 98.69 184 TYR A C 1
ATOM 1472 O O . TYR A 1 184 ? 7.035 -21.938 7.289 1 98.69 184 TYR A O 1
ATOM 1480 N N . ALA A 1 185 ? 6.77 -21.25 9.375 1 98.75 185 ALA A N 1
ATOM 1481 C CA . ALA A 1 185 ? 5.598 -22.109 9.57 1 98.75 185 ALA A CA 1
ATOM 1482 C C . ALA A 1 185 ? 4.469 -21.703 8.625 1 98.75 185 ALA A C 1
ATOM 1484 O O . ALA A 1 185 ? 3.82 -22.547 8.016 1 98.75 185 ALA A O 1
ATOM 1485 N N . TRP A 1 186 ? 4.211 -20.406 8.531 1 98.88 186 TRP A N 1
ATOM 1486 C CA . TRP A 1 186 ? 3.186 -19.875 7.641 1 98.88 186 TRP A CA 1
ATOM 1487 C C . TRP A 1 186 ? 3.486 -20.234 6.188 1 98.88 186 TRP A C 1
ATOM 1489 O O . TRP A 1 186 ? 2.604 -20.688 5.457 1 98.88 186 TRP A O 1
ATOM 1499 N N . VAL A 1 187 ? 4.719 -20.031 5.758 1 98.62 187 VAL A N 1
ATOM 1500 C CA . VAL A 1 187 ? 5.129 -20.391 4.406 1 98.62 187 VAL A CA 1
ATOM 1501 C C . VAL A 1 187 ? 4.875 -21.875 4.164 1 98.62 187 VAL A C 1
ATOM 1503 O O . VAL A 1 187 ? 4.367 -22.25 3.107 1 98.62 187 VAL A O 1
ATOM 1506 N N . GLY A 1 188 ? 5.266 -22.672 5.16 1 98.31 188 GLY A N 1
ATOM 1507 C CA . GLY A 1 188 ? 4.988 -24.094 5.055 1 98.31 188 GLY A CA 1
ATOM 1508 C C . GLY A 1 188 ? 3.514 -24.406 4.883 1 98.31 188 GLY A C 1
ATOM 1509 O O . GLY A 1 188 ? 3.143 -25.234 4.051 1 98.31 188 GLY A O 1
ATOM 1510 N N . ARG A 1 189 ? 2.639 -23.828 5.641 1 98.44 189 ARG A N 1
ATOM 1511 C CA . ARG A 1 189 ? 1.195 -24.016 5.535 1 98.44 189 ARG A CA 1
ATOM 1512 C C . ARG A 1 189 ? 0.691 -23.594 4.156 1 98.44 189 ARG A C 1
ATOM 1514 O O . ARG A 1 189 ? -0.179 -24.266 3.584 1 98.44 189 ARG A O 1
ATOM 1521 N N . MET A 1 190 ? 1.225 -22.484 3.633 1 98.5 190 MET A N 1
ATOM 1522 C CA . MET A 1 190 ? 0.835 -22.047 2.299 1 98.5 190 MET A CA 1
ATOM 1523 C C . MET A 1 190 ? 1.195 -23.094 1.247 1 98.5 190 MET A C 1
ATOM 1525 O O . MET A 1 190 ? 0.38 -23.406 0.38 1 98.5 190 MET A O 1
ATOM 1529 N N . LYS A 1 191 ? 2.385 -23.609 1.319 1 97.69 191 LYS A N 1
ATOM 1530 C CA . LYS A 1 191 ? 2.844 -24.625 0.377 1 97.69 191 LYS A CA 1
ATOM 1531 C C . LYS A 1 191 ? 1.962 -25.859 0.438 1 97.69 191 LYS A C 1
ATOM 1533 O O . LYS A 1 191 ? 1.682 -26.484 -0.59 1 97.69 191 LYS A O 1
ATOM 1538 N N . GLN A 1 192 ? 1.51 -26.188 1.582 1 96.81 192 GLN A N 1
ATOM 1539 C CA . GLN A 1 192 ? 0.682 -27.375 1.778 1 96.81 192 GLN A CA 1
ATOM 1540 C C . GLN A 1 192 ? -0.748 -27.141 1.306 1 96.81 192 GLN A C 1
ATOM 1542 O O . GLN A 1 192 ? -1.394 -28.047 0.774 1 96.81 192 GLN A O 1
ATOM 1547 N N . SER A 1 193 ? -1.205 -26 1.493 1 96 193 SER A N 1
ATOM 1548 C CA . SER A 1 193 ? -2.605 -25.672 1.248 1 96 193 SER A CA 1
ATOM 1549 C C . SER A 1 193 ? -2.857 -25.391 -0.228 1 96 193 SER A C 1
ATOM 1551 O O . SER A 1 193 ? -4 -25.438 -0.69 1 96 193 SER A O 1
ATOM 1553 N N . LEU A 1 194 ? -1.812 -25.094 -1.004 1 96 194 LEU A N 1
ATOM 1554 C CA . LEU A 1 194 ? -1.955 -24.703 -2.4 1 96 194 LEU A CA 1
ATOM 1555 C C . LEU A 1 194 ? -1.361 -25.766 -3.326 1 96 194 LEU A C 1
ATOM 1557 O O . LEU A 1 194 ? -0.167 -25.734 -3.629 1 96 194 LEU A O 1
ATOM 1561 N N . PRO A 1 195 ? -2.078 -26.719 -3.797 1 90.94 195 PRO A N 1
ATOM 1562 C CA . PRO A 1 195 ? -1.582 -27.844 -4.602 1 90.94 195 PRO A CA 1
ATOM 1563 C C . PRO A 1 195 ? -0.672 -27.391 -5.742 1 90.94 195 PRO A C 1
ATOM 1565 O O . PRO A 1 195 ? 0.265 -28.094 -6.109 1 90.94 195 PRO A O 1
ATOM 1568 N N . HIS A 1 196 ? -0.729 -26.297 -6.34 1 94.12 196 HIS A N 1
ATOM 1569 C CA . HIS A 1 196 ? 0.075 -25.812 -7.453 1 94.12 196 HIS A CA 1
ATOM 1570 C C . HIS A 1 196 ? 0.909 -24.594 -7.035 1 94.12 196 HIS A C 1
ATOM 1572 O O . HIS A 1 196 ? 1.165 -23.703 -7.844 1 94.12 196 HIS A O 1
ATOM 1578 N N . TYR A 1 197 ? 1.382 -24.734 -5.828 1 97.62 197 TYR A N 1
ATOM 1579 C CA . TYR A 1 197 ? 2.113 -23.609 -5.254 1 97.62 197 TYR A CA 1
ATOM 1580 C C . TYR A 1 197 ? 3.354 -23.297 -6.074 1 97.62 197 TYR A C 1
ATOM 1582 O O . TYR A 1 197 ? 3.609 -22.125 -6.395 1 97.62 197 TYR A O 1
ATOM 1590 N N . GLU A 1 198 ? 4.199 -24.312 -6.395 1 97.88 198 GLU A N 1
ATOM 1591 C CA . GLU A 1 198 ? 5.453 -24.062 -7.105 1 97.88 198 GLU A CA 1
ATOM 1592 C C . GLU A 1 198 ? 5.199 -23.484 -8.492 1 97.88 198 GLU A C 1
ATOM 1594 O O . GLU A 1 198 ? 5.867 -22.531 -8.898 1 97.88 198 GLU A O 1
ATOM 1599 N N . GLU A 1 199 ? 4.289 -24 -9.156 1 97.31 199 GLU A N 1
ATOM 1600 C CA . GLU A 1 199 ? 3.955 -23.516 -10.492 1 97.31 199 GLU A CA 1
ATOM 1601 C C . GLU A 1 199 ? 3.391 -22.094 -10.445 1 97.31 199 GLU A C 1
ATOM 1603 O O . GLU A 1 199 ? 3.688 -21.281 -11.312 1 97.31 199 GLU A O 1
ATOM 1608 N N . LEU A 1 200 ? 2.617 -21.812 -9.422 1 97.44 200 LEU A N 1
ATOM 1609 C CA . LEU A 1 200 ? 1.88 -20.562 -9.359 1 97.44 200 LEU A CA 1
ATOM 1610 C C . LEU A 1 200 ? 2.717 -19.469 -8.695 1 97.44 200 LEU A C 1
ATOM 1612 O O . LEU A 1 200 ? 2.504 -18.281 -8.938 1 97.44 200 LEU A O 1
ATOM 1616 N N . ASN A 1 201 ? 3.674 -19.859 -7.855 1 98.44 201 ASN A N 1
ATOM 1617 C CA . ASN A 1 201 ? 4.367 -18.844 -7.07 1 98.44 201 ASN A CA 1
ATOM 1618 C C . ASN A 1 201 ? 5.848 -19.188 -6.898 1 98.44 201 ASN A C 1
ATOM 1620 O O . ASN A 1 201 ? 6.715 -18.375 -7.219 1 98.44 201 ASN A O 1
ATOM 1624 N N . GLY A 1 202 ? 6.152 -20.422 -6.391 1 98.31 202 GLY A N 1
ATOM 1625 C CA . GLY A 1 202 ? 7.508 -20.797 -6.023 1 98.31 202 GLY A CA 1
ATOM 1626 C C . GLY A 1 202 ? 8.5 -20.609 -7.156 1 98.31 202 GLY A C 1
ATOM 1627 O O . GLY A 1 202 ? 9.578 -20.047 -6.965 1 98.31 202 GLY A O 1
ATOM 1628 N N . ASN A 1 203 ? 8.156 -21.094 -8.336 1 98.44 203 ASN A N 1
ATOM 1629 C CA . ASN A 1 203 ? 9.047 -21 -9.492 1 98.44 203 ASN A CA 1
ATOM 1630 C C . ASN A 1 203 ? 9.312 -19.547 -9.867 1 98.44 203 ASN A C 1
ATOM 1632 O O . ASN A 1 203 ? 10.438 -19.188 -10.195 1 98.44 203 ASN A O 1
ATOM 1636 N N . GLY A 1 204 ? 8.258 -18.75 -9.836 1 98.44 204 GLY A N 1
ATOM 1637 C CA . GLY A 1 204 ? 8.422 -17.328 -10.125 1 98.44 204 GLY A CA 1
ATOM 1638 C C . GLY A 1 204 ? 9.297 -16.609 -9.117 1 98.44 204 GLY A C 1
ATOM 1639 O O . GLY A 1 204 ? 10.078 -15.727 -9.477 1 98.44 204 GLY A O 1
ATOM 1640 N N . ALA A 1 205 ? 9.164 -16.953 -7.859 1 98.38 205 ALA A N 1
ATOM 1641 C CA . ALA A 1 205 ? 9.984 -16.375 -6.801 1 98.38 205 ALA A CA 1
ATOM 1642 C C . ALA A 1 205 ? 11.461 -16.703 -7.016 1 98.38 205 ALA A C 1
ATOM 1644 O O . ALA A 1 205 ? 12.32 -15.812 -6.922 1 98.38 205 ALA A O 1
ATOM 1645 N N . THR A 1 206 ? 11.742 -17.938 -7.316 1 98.25 206 THR A N 1
ATOM 1646 C CA . THR A 1 206 ? 13.109 -18.375 -7.59 1 98.25 206 THR A CA 1
ATOM 1647 C C . THR A 1 206 ? 13.672 -17.672 -8.82 1 98.25 206 THR A C 1
ATOM 1649 O O . THR A 1 206 ? 14.828 -17.25 -8.82 1 98.25 206 THR A O 1
ATOM 1652 N N . ALA A 1 207 ? 12.852 -17.547 -9.82 1 98.44 207 ALA A N 1
ATOM 1653 C CA . ALA A 1 207 ? 13.273 -16.891 -11.055 1 98.44 207 ALA A CA 1
ATOM 1654 C C . ALA A 1 207 ? 13.617 -15.422 -10.812 1 98.44 207 ALA A C 1
ATOM 1656 O O . ALA A 1 207 ? 14.555 -14.891 -11.414 1 98.44 207 ALA A O 1
ATOM 1657 N N . LEU A 1 208 ? 12.875 -14.734 -9.984 1 98.25 208 LEU A N 1
ATOM 1658 C CA . LEU A 1 208 ? 13.172 -13.336 -9.672 1 98.25 208 LEU A CA 1
ATOM 1659 C C . LEU A 1 208 ? 14.531 -13.203 -9 1 98.25 208 LEU A C 1
ATOM 1661 O O . LEU A 1 208 ? 15.312 -12.312 -9.344 1 98.25 208 LEU A O 1
ATOM 1665 N N . ALA A 1 209 ? 14.781 -14.047 -8.016 1 98.12 209 ALA A N 1
ATOM 1666 C CA . ALA A 1 209 ? 16.062 -14.016 -7.332 1 98.12 209 ALA A CA 1
ATOM 1667 C C . ALA A 1 209 ? 17.219 -14.227 -8.312 1 98.12 209 ALA A C 1
ATOM 1669 O O . ALA A 1 209 ? 18.234 -13.531 -8.242 1 98.12 209 ALA A O 1
ATOM 1670 N N . LYS A 1 210 ? 17.031 -15.172 -9.195 1 98.25 210 LYS A N 1
ATOM 1671 C CA . LYS A 1 210 ? 18.047 -15.43 -10.219 1 98.25 210 LYS A CA 1
ATOM 1672 C C . LYS A 1 210 ? 18.234 -14.211 -11.125 1 98.25 210 LYS A C 1
ATOM 1674 O O . LYS A 1 210 ? 19.359 -13.875 -11.492 1 98.25 210 LYS A O 1
ATOM 1679 N N . ALA A 1 211 ? 17.141 -13.609 -11.5 1 97.88 211 ALA A N 1
ATOM 1680 C CA . ALA A 1 211 ? 17.188 -12.43 -12.359 1 97.88 211 ALA A CA 1
ATOM 1681 C C . ALA A 1 211 ? 17.938 -11.289 -11.672 1 97.88 211 ALA A C 1
ATOM 1683 O O . ALA A 1 211 ? 18.703 -10.555 -12.32 1 97.88 211 ALA A O 1
ATOM 1684 N N . ILE A 1 212 ? 17.719 -11.102 -10.414 1 97.88 212 ILE A N 1
ATOM 1685 C CA . ILE A 1 212 ? 18.391 -10.055 -9.648 1 97.88 212 ILE A CA 1
ATOM 1686 C C . ILE A 1 212 ? 19.891 -10.312 -9.641 1 97.88 212 ILE A C 1
ATOM 1688 O O . ILE A 1 212 ? 20.688 -9.406 -9.914 1 97.88 212 ILE A O 1
ATOM 1692 N N . ARG A 1 213 ? 20.312 -11.531 -9.344 1 97.25 213 ARG A N 1
ATOM 1693 C CA . ARG A 1 213 ? 21.719 -11.883 -9.32 1 97.25 213 ARG A CA 1
ATOM 1694 C C . ARG A 1 213 ? 22.375 -11.656 -10.688 1 97.25 213 ARG A C 1
ATOM 1696 O O . ARG A 1 213 ? 23.484 -11.133 -10.773 1 97.25 213 ARG A O 1
ATOM 1703 N N . SER A 1 214 ? 21.656 -12.078 -11.68 1 97.56 214 SER A N 1
ATOM 1704 C CA . SER A 1 214 ? 22.156 -11.883 -13.039 1 97.56 214 SER A CA 1
ATOM 1705 C C . SER A 1 214 ? 22.344 -10.406 -13.352 1 97.56 214 SER A C 1
ATOM 1707 O O . SER A 1 214 ? 23.344 -10.016 -13.953 1 97.56 214 SER A O 1
ATOM 1709 N N . ALA A 1 215 ? 21.359 -9.602 -12.977 1 97.38 215 ALA A N 1
ATOM 1710 C CA . ALA A 1 215 ? 21.438 -8.164 -13.203 1 97.38 215 ALA A CA 1
ATOM 1711 C C . ALA A 1 215 ? 22.609 -7.555 -12.422 1 97.38 215 ALA A C 1
ATOM 1713 O O . ALA A 1 215 ? 23.312 -6.68 -12.938 1 97.38 215 ALA A O 1
ATOM 1714 N N . GLN A 1 216 ? 22.75 -7.996 -11.18 1 97.5 216 GLN A N 1
ATOM 1715 C CA . GLN A 1 216 ? 23.875 -7.516 -10.375 1 97.5 216 GLN A CA 1
ATOM 1716 C C . GLN A 1 216 ? 25.203 -7.824 -11.047 1 97.5 216 GLN A C 1
ATOM 1718 O O . GLN A 1 216 ? 26.078 -6.965 -11.117 1 97.5 216 GLN A O 1
ATOM 1723 N N . ASP A 1 217 ? 25.359 -9.031 -11.539 1 97.56 217 ASP A N 1
ATOM 1724 C CA . ASP A 1 217 ? 26.578 -9.438 -12.227 1 97.56 217 ASP A CA 1
ATOM 1725 C C . ASP A 1 217 ? 26.828 -8.594 -13.469 1 97.56 217 ASP A C 1
ATOM 1727 O O . ASP A 1 217 ? 27.953 -8.164 -13.727 1 97.56 217 ASP A O 1
ATOM 1731 N N . ALA A 1 218 ? 25.812 -8.375 -14.219 1 96.81 218 ALA A N 1
ATOM 1732 C CA . ALA A 1 218 ? 25.906 -7.555 -15.422 1 96.81 218 ALA A CA 1
ATOM 1733 C C . ALA A 1 218 ? 26.297 -6.121 -15.078 1 96.81 218 ALA A C 1
ATOM 1735 O O . ALA A 1 218 ? 27.078 -5.488 -15.805 1 96.81 218 ALA A O 1
ATOM 1736 N N . ASN A 1 219 ? 25.766 -5.59 -13.969 1 96.75 219 ASN A N 1
ATOM 1737 C CA . ASN A 1 219 ? 26.016 -4.215 -13.547 1 96.75 219 ASN A CA 1
ATOM 1738 C C . ASN A 1 219 ? 27.438 -4.027 -13.055 1 96.75 219 ASN A C 1
ATOM 1740 O O . ASN A 1 219 ? 27.984 -2.918 -13.102 1 96.75 219 ASN A O 1
ATOM 1744 N N . ARG A 1 220 ? 27.953 -5.07 -12.469 1 96 220 ARG A N 1
ATOM 1745 C CA . ARG A 1 220 ? 29.344 -5.02 -12.008 1 96 220 ARG A CA 1
ATOM 1746 C C . ARG A 1 220 ? 30.312 -4.902 -13.18 1 96 220 ARG A C 1
ATOM 1748 O O . ARG A 1 220 ? 31.406 -4.348 -13.031 1 96 220 ARG A O 1
ATOM 1755 N N . LYS A 1 221 ? 29.891 -5.324 -14.289 1 93.81 221 LYS A N 1
ATOM 1756 C CA . LYS A 1 221 ? 30.75 -5.32 -15.469 1 93.81 221 LYS A CA 1
ATOM 1757 C C . LYS A 1 221 ? 30.656 -3.986 -16.203 1 93.81 221 LYS A C 1
ATOM 1759 O O . LYS A 1 221 ? 31.438 -3.732 -17.141 1 93.81 221 LYS A O 1
ATOM 1764 N N . LYS A 1 222 ? 29.828 -3.156 -15.852 1 81.44 222 LYS A N 1
ATOM 1765 C CA . LYS A 1 222 ? 29.719 -1.845 -16.484 1 81.44 222 LYS A CA 1
ATOM 1766 C C . LYS A 1 222 ? 30.641 -0.832 -15.805 1 81.44 222 LYS A C 1
ATOM 1768 O O . LYS A 1 222 ? 31.25 0.005 -16.484 1 81.44 222 LYS A O 1
ATOM 1773 N N . MET B 1 1 ? -23.844 8.023 20.797 1 76.75 1 MET B N 1
ATOM 1774 C CA . MET B 1 1 ? -22.688 7.887 19.891 1 76.75 1 MET B CA 1
ATOM 1775 C C . MET B 1 1 ? -21.719 6.828 20.406 1 76.75 1 MET B C 1
ATOM 1777 O O . MET B 1 1 ? -21.562 6.668 21.609 1 76.75 1 MET B O 1
ATOM 1781 N N . PRO B 1 2 ? -21.172 6.047 19.391 1 80.81 2 PRO B N 1
ATOM 1782 C CA . PRO B 1 2 ? -20.25 5.02 19.891 1 80.81 2 PRO B CA 1
ATOM 1783 C C . PRO B 1 2 ? -19.016 5.609 20.562 1 80.81 2 PRO B C 1
ATOM 1785 O O . PRO B 1 2 ? -18.625 6.742 20.266 1 80.81 2 PRO B O 1
ATOM 1788 N N . ASN B 1 3 ? -18.594 4.965 21.484 1 89.62 3 ASN B N 1
ATOM 1789 C CA . ASN B 1 3 ? -17.328 5.309 22.109 1 89.62 3 ASN B CA 1
ATOM 1790 C C . ASN B 1 3 ? -16.141 4.746 21.312 1 89.62 3 ASN B C 1
ATOM 1792 O O . ASN B 1 3 ? -15.82 3.564 21.438 1 89.62 3 ASN B O 1
ATOM 1796 N N . ILE B 1 4 ? -15.547 5.559 20.5 1 96.44 4 ILE B N 1
ATOM 1797 C CA . ILE B 1 4 ? -14.43 5.145 19.656 1 96.44 4 ILE B CA 1
ATOM 1798 C C . ILE B 1 4 ? -13.156 5.863 20.109 1 96.44 4 ILE B C 1
ATOM 1800 O O . ILE B 1 4 ? -13.117 7.094 20.141 1 96.44 4 ILE B O 1
ATOM 1804 N N . VAL B 1 5 ? -12.156 5.098 20.516 1 98.25 5 VAL B N 1
ATOM 1805 C CA . VAL B 1 5 ? -10.852 5.652 20.875 1 98.25 5 VAL B CA 1
ATOM 1806 C C . VAL B 1 5 ? -9.945 5.664 19.641 1 98.25 5 VAL B C 1
ATOM 1808 O O . VAL B 1 5 ? -9.867 4.676 18.906 1 98.25 5 VAL B O 1
ATOM 1811 N N . PHE B 1 6 ? -9.344 6.773 19.453 1 98.5 6 PHE B N 1
ATOM 1812 C CA . PHE B 1 6 ? -8.516 7.004 18.266 1 98.5 6 PHE B CA 1
ATOM 1813 C C . PHE B 1 6 ? -7.098 7.398 18.672 1 98.5 6 PHE B C 1
ATOM 1815 O O . PHE B 1 6 ? -6.863 8.516 19.125 1 98.5 6 PHE B O 1
ATOM 1822 N N . TYR B 1 7 ? -6.145 6.438 18.594 1 98.75 7 TYR B N 1
ATOM 1823 C CA . TYR B 1 7 ? -4.727 6.723 18.781 1 98.75 7 TYR B CA 1
ATOM 1824 C C . TYR B 1 7 ? -4.148 7.414 17.547 1 98.75 7 TYR B C 1
ATOM 1826 O O . TYR B 1 7 ? -4.129 6.844 16.453 1 98.75 7 TYR B O 1
ATOM 1834 N N . THR B 1 8 ? -3.639 8.625 17.734 1 98.25 8 THR B N 1
ATOM 1835 C CA . THR B 1 8 ? -3.43 9.5 16.594 1 98.25 8 THR B CA 1
ATOM 1836 C C . THR B 1 8 ? -2.215 10.398 16.812 1 98.25 8 THR B C 1
ATOM 1838 O O . THR B 1 8 ? -1.636 10.414 17.891 1 98.25 8 THR B O 1
ATOM 1841 N N . LEU B 1 9 ? -1.778 10.984 15.789 1 98.12 9 LEU B N 1
ATOM 1842 C CA . LEU B 1 9 ? -0.786 12.047 15.719 1 98.12 9 LEU B CA 1
ATOM 1843 C C . LEU B 1 9 ? -1.085 12.992 14.555 1 98.12 9 LEU B C 1
ATOM 1845 O O . LEU B 1 9 ? -1.098 12.57 13.398 1 98.12 9 LEU B O 1
ATOM 1849 N N . ASP B 1 10 ? -1.292 14.25 14.828 1 96 10 ASP B N 1
ATOM 1850 C CA . ASP B 1 10 ? -1.74 15.211 13.82 1 96 10 ASP B CA 1
ATOM 1851 C C . ASP B 1 10 ? -0.737 15.312 12.672 1 96 10 ASP B C 1
ATOM 1853 O O . ASP B 1 10 ? -1.119 15.562 11.531 1 96 10 ASP B O 1
ATOM 1857 N N . LEU B 1 11 ? 0.529 15.133 12.969 1 97.38 11 LEU B N 1
ATOM 1858 C CA . LEU B 1 11 ? 1.587 15.203 11.969 1 97.38 11 LEU B CA 1
ATOM 1859 C C . LEU B 1 11 ? 1.442 14.086 10.945 1 97.38 11 LEU B C 1
ATOM 1861 O O . LEU B 1 11 ? 2.01 14.156 9.852 1 97.38 11 LEU B O 1
ATOM 1865 N N . SER B 1 12 ? 0.758 13.039 11.297 1 98.31 12 SER B N 1
ATOM 1866 C CA . SER B 1 12 ? 0.7 11.812 10.5 1 98.31 12 SER B CA 1
ATOM 1867 C C . SER B 1 12 ? -0.38 11.906 9.43 1 98.31 12 SER B C 1
ATOM 1869 O O . SER B 1 12 ? -1.569 11.984 9.742 1 98.31 12 SER B O 1
ATOM 1871 N N . PRO B 1 13 ? -0.025 11.797 8.148 1 98.81 13 PRO B N 1
ATOM 1872 C CA . PRO B 1 13 ? -1.025 11.836 7.082 1 98.81 13 PRO B CA 1
ATOM 1873 C C . PRO B 1 13 ? -2.068 10.734 7.203 1 98.81 13 PRO B C 1
ATOM 1875 O O . PRO B 1 13 ? -3.27 10.992 7.082 1 98.81 13 PRO B O 1
ATOM 1878 N N . PRO B 1 14 ? -1.69 9.477 7.52 1 98.88 14 PRO B N 1
ATOM 1879 C CA . PRO B 1 14 ? -2.711 8.438 7.695 1 98.88 14 PRO B CA 1
ATOM 1880 C C . PRO B 1 14 ? -3.711 8.781 8.797 1 98.88 14 PRO B C 1
ATOM 1882 O O . PRO B 1 14 ? -4.898 8.469 8.68 1 98.88 14 PRO B O 1
ATOM 1885 N N . CYS B 1 15 ? -3.262 9.367 9.859 1 98.81 15 CYS B N 1
ATOM 1886 C CA . CYS B 1 15 ? -4.164 9.773 10.93 1 98.81 15 CYS B CA 1
ATOM 1887 C C . CYS B 1 15 ? -5.129 10.852 10.453 1 98.81 15 CYS B C 1
ATOM 1889 O O . CYS B 1 15 ? -6.32 10.812 10.766 1 98.81 15 CYS B O 1
ATOM 1891 N N . ARG B 1 16 ? -4.652 11.766 9.703 1 98.88 16 ARG B N 1
ATOM 1892 C CA . ARG B 1 16 ? -5.504 12.844 9.203 1 98.88 16 ARG B CA 1
ATOM 1893 C C . ARG B 1 16 ? -6.523 12.32 8.203 1 98.88 16 ARG B C 1
ATOM 1895 O O . ARG B 1 16 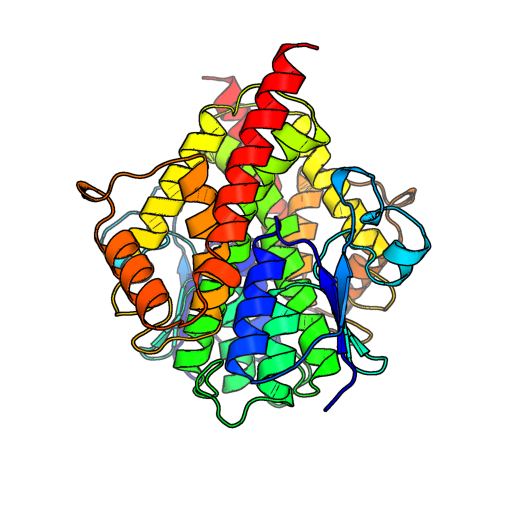? -7.645 12.828 8.125 1 98.88 16 ARG B O 1
ATOM 1902 N N . ALA B 1 17 ? -6.164 11.32 7.414 1 98.88 17 ALA B N 1
ATOM 1903 C CA . ALA B 1 17 ? -7.129 10.68 6.527 1 98.88 17 ALA B CA 1
ATOM 1904 C C . ALA B 1 17 ? -8.305 10.109 7.312 1 98.88 17 ALA B C 1
ATOM 1906 O O . ALA B 1 17 ? -9.453 10.211 6.883 1 98.88 17 ALA B O 1
ATOM 1907 N N . ILE B 1 18 ? -7.996 9.516 8.477 1 98.69 18 ILE B N 1
ATOM 1908 C CA . ILE B 1 18 ? -9.055 8.984 9.328 1 98.69 18 ILE B CA 1
ATOM 1909 C C . ILE B 1 18 ? -9.906 10.133 9.867 1 98.69 18 ILE B C 1
ATOM 1911 O O . ILE B 1 18 ? -11.133 10.023 9.93 1 98.69 18 ILE B O 1
ATOM 1915 N N . GLU B 1 19 ? -9.25 11.242 10.234 1 97.94 19 GLU B N 1
ATOM 1916 C CA . GLU B 1 19 ? -9.984 12.406 10.719 1 97.94 19 GLU B CA 1
ATOM 1917 C C . GLU B 1 19 ? -10.977 12.914 9.672 1 97.94 19 GLU B C 1
ATOM 1919 O O . GLU B 1 19 ? -12.117 13.234 9.992 1 97.94 19 GLU B O 1
ATOM 1924 N N . LEU B 1 20 ? -10.539 12.969 8.453 1 98.38 20 LEU B N 1
ATOM 1925 C CA . LEU B 1 20 ? -11.414 13.375 7.359 1 98.38 20 LEU B CA 1
ATOM 1926 C C . LEU B 1 20 ? -12.586 12.406 7.211 1 98.38 20 LEU B C 1
ATOM 1928 O O . LEU B 1 20 ? -13.727 12.828 7.027 1 98.38 20 LEU B O 1
ATOM 1932 N N . THR B 1 21 ? -12.328 11.117 7.305 1 98.38 21 THR B N 1
ATOM 1933 C CA . THR B 1 21 ? -13.344 10.078 7.18 1 98.38 21 THR B CA 1
ATOM 1934 C C . THR B 1 21 ? -14.383 10.211 8.289 1 98.38 21 THR B C 1
ATOM 1936 O O . THR B 1 21 ? -15.586 10.188 8.023 1 98.38 21 THR B O 1
ATOM 1939 N N . VAL B 1 22 ? -13.898 10.398 9.508 1 96.81 22 VAL B N 1
ATOM 1940 C CA . VAL B 1 22 ? -14.766 10.461 10.68 1 96.81 22 VAL B CA 1
ATOM 1941 C C . VAL B 1 22 ? -15.648 11.703 10.602 1 96.81 22 VAL B C 1
ATOM 1943 O O . VAL B 1 22 ? -16.828 11.656 10.945 1 96.81 22 VAL B O 1
ATOM 1946 N N . LYS B 1 23 ? -15.07 12.758 10.156 1 96.62 23 LYS B N 1
ATOM 1947 C CA . LYS B 1 23 ? -15.852 13.984 9.984 1 96.62 23 LYS B CA 1
ATOM 1948 C C . LYS B 1 23 ? -16.953 13.781 8.953 1 96.62 23 LYS B C 1
ATOM 1950 O O . LYS B 1 23 ? -18.109 14.188 9.18 1 96.62 23 LYS B O 1
ATOM 1955 N N . ALA B 1 24 ? -16.672 13.211 7.84 1 97.12 24 ALA B N 1
ATOM 1956 C CA . ALA B 1 24 ? -17.641 12.953 6.773 1 97.12 24 ALA B CA 1
ATOM 1957 C C . ALA B 1 24 ? -18.766 12.062 7.266 1 97.12 24 ALA B C 1
ATOM 1959 O O . ALA B 1 24 ? -19.906 12.164 6.781 1 97.12 24 ALA B O 1
ATOM 1960 N N . LEU B 1 25 ? -18.484 11.195 8.242 1 96.94 25 LEU B N 1
ATOM 1961 C CA . LEU B 1 25 ? -19.453 10.242 8.758 1 96.94 25 LEU B CA 1
ATOM 1962 C C . LEU B 1 25 ? -20.25 10.844 9.914 1 96.94 25 LEU B C 1
ATOM 1964 O O . LEU B 1 25 ? -21.203 10.234 10.391 1 96.94 25 LEU B O 1
ATOM 1968 N N . GLY B 1 26 ? -19.797 12.008 10.359 1 95.38 26 GLY B N 1
ATOM 1969 C CA . GLY B 1 26 ? -20.438 12.633 11.492 1 95.38 26 GLY B CA 1
ATOM 1970 C C . GLY B 1 26 ? -20.172 11.93 12.805 1 95.38 26 GLY B C 1
ATOM 1971 O O . GLY B 1 26 ? -21 11.945 13.719 1 95.38 26 GLY B O 1
ATOM 1972 N N . LEU B 1 27 ? -19.016 11.273 12.914 1 95.31 27 LEU B N 1
ATOM 1973 C CA . LEU B 1 27 ? -18.625 10.539 14.117 1 95.31 27 LEU B CA 1
ATOM 1974 C C . LEU B 1 27 ? -17.797 11.406 15.047 1 95.31 27 LEU B C 1
ATOM 1976 O O . LEU B 1 27 ? -17.188 12.391 14.609 1 95.31 27 LEU B O 1
ATOM 1980 N N . GLU B 1 28 ? -17.797 11.055 16.266 1 93.12 28 GLU B N 1
ATOM 1981 C CA . GLU B 1 28 ? -16.922 11.641 17.266 1 93.12 28 GLU B CA 1
ATOM 1982 C C . GLU B 1 28 ? -15.953 10.602 17.828 1 93.12 28 GLU B C 1
ATOM 1984 O O . GLU B 1 28 ? -16.344 9.461 18.094 1 93.12 28 GLU B O 1
ATOM 1989 N N . LEU B 1 29 ? -14.719 11.039 17.906 1 93.44 29 LEU B N 1
ATOM 1990 C CA . LEU B 1 29 ? -13.688 10.141 18.422 1 93.44 29 LEU B CA 1
ATOM 1991 C C . LEU B 1 29 ? -13.094 10.68 19.719 1 93.44 29 LEU B C 1
ATOM 1993 O O . LEU B 1 29 ? -13.016 11.898 19.906 1 93.44 29 LEU B O 1
ATOM 1997 N N . GLU B 1 30 ? -12.773 9.797 20.609 1 97.38 30 GLU B N 1
ATOM 1998 C CA . GLU B 1 30 ? -11.852 10.133 21.688 1 97.38 30 GLU B CA 1
ATOM 1999 C C . GLU B 1 30 ? -10.398 10.023 21.234 1 97.38 30 GLU B C 1
ATOM 2001 O O . GLU B 1 30 ? -9.906 8.922 20.953 1 97.38 30 GLU B O 1
ATOM 2006 N N . ARG B 1 31 ? -9.711 11.117 21.156 1 97.44 31 ARG B N 1
ATOM 2007 C CA . ARG B 1 31 ? -8.367 11.148 20.594 1 97.44 31 ARG B CA 1
ATOM 2008 C C . ARG B 1 31 ? -7.312 10.953 21.672 1 97.44 31 ARG B C 1
ATOM 2010 O O . ARG B 1 31 ? -7.379 11.586 22.734 1 97.44 31 ARG B O 1
ATOM 2017 N N . LYS B 1 32 ? -6.426 10.086 21.453 1 97.75 32 LYS B N 1
ATOM 2018 C CA . LYS B 1 32 ? -5.223 9.867 22.266 1 97.75 32 LYS B CA 1
ATOM 2019 C C . LYS B 1 32 ? -3.963 10.078 21.422 1 97.75 32 LYS B C 1
ATOM 2021 O O . LYS B 1 32 ? -3.678 9.297 20.516 1 97.75 32 LYS B O 1
ATOM 2026 N N . THR B 1 33 ? -3.201 11.055 21.797 1 98.06 33 THR B N 1
ATOM 2027 C CA . THR B 1 33 ? -2.002 11.375 21.031 1 98.06 33 THR B CA 1
ATOM 2028 C C . THR B 1 33 ? -0.869 10.414 21.359 1 98.06 33 THR B C 1
ATOM 2030 O O . THR B 1 33 ? -0.604 10.141 22.531 1 98.06 33 THR B O 1
ATOM 2033 N N . VAL B 1 34 ? -0.259 9.859 20.359 1 98.12 34 VAL B N 1
ATOM 2034 C CA . VAL B 1 34 ? 0.893 8.977 20.484 1 98.12 34 VAL B CA 1
ATOM 2035 C C . VAL B 1 34 ? 2.166 9.719 20.094 1 98.12 34 VAL B C 1
ATOM 2037 O O . VAL B 1 34 ? 2.287 10.188 18.953 1 98.12 34 VAL B O 1
ATOM 2040 N N . ASP B 1 35 ? 3.164 9.859 21 1 96.81 35 ASP B N 1
ATOM 2041 C CA . ASP B 1 35 ? 4.445 10.5 20.719 1 96.81 35 ASP B CA 1
ATOM 2042 C C . ASP B 1 35 ? 5.406 9.539 20.031 1 96.81 35 ASP B C 1
ATOM 2044 O O . ASP B 1 35 ? 6.215 8.875 20.688 1 96.81 35 ASP B O 1
ATOM 2048 N N . LEU B 1 36 ? 5.43 9.539 18.719 1 95.56 36 LEU B N 1
ATOM 2049 C CA . LEU B 1 36 ? 6.258 8.609 17.969 1 95.56 36 LEU B CA 1
ATOM 2050 C C . LEU B 1 36 ? 7.742 8.914 18.156 1 95.56 36 LEU B C 1
ATOM 2052 O O . LEU B 1 36 ? 8.555 8 18.281 1 95.56 36 LEU B O 1
ATOM 2056 N N . LEU B 1 37 ? 8.094 10.18 18.094 1 91.62 37 LEU B N 1
ATOM 2057 C CA . LEU B 1 37 ? 9.492 10.555 18.25 1 91.62 37 LEU B CA 1
ATOM 2058 C C . LEU B 1 37 ? 10 10.195 19.641 1 91.62 37 LEU B C 1
ATOM 2060 O O . LEU B 1 37 ? 11.18 9.875 19.812 1 91.62 37 LEU B O 1
ATOM 2064 N N . GLY B 1 38 ? 9.109 10.227 20.609 1 94 38 GLY B N 1
ATOM 2065 C CA . GLY B 1 38 ? 9.453 9.844 21.969 1 94 38 GLY B CA 1
ATOM 2066 C C . GLY B 1 38 ? 9.422 8.336 22.188 1 94 38 GLY B C 1
ATOM 2067 O O . GLY B 1 38 ? 9.789 7.852 23.266 1 94 38 GLY B O 1
ATOM 2068 N N . GLY B 1 39 ? 8.914 7.555 21.234 1 96 39 GLY B N 1
ATOM 2069 C CA . GLY B 1 39 ? 8.992 6.102 21.266 1 96 39 GLY B CA 1
ATOM 2070 C C . GLY B 1 39 ? 7.754 5.457 21.875 1 96 39 GLY B C 1
ATOM 2071 O O . GLY B 1 39 ? 7.781 4.277 22.234 1 96 39 GLY B O 1
ATOM 2072 N N . ASP B 1 40 ? 6.652 6.172 22.047 1 97.06 40 ASP B N 1
ATOM 2073 C CA . ASP B 1 40 ? 5.43 5.629 22.625 1 97.06 40 ASP B CA 1
ATOM 2074 C C . ASP B 1 40 ? 4.977 4.383 21.859 1 97.06 40 ASP B C 1
ATOM 2076 O O . ASP B 1 40 ? 4.453 3.439 22.469 1 97.06 40 ASP B O 1
ATOM 2080 N N . HIS B 1 41 ? 5.188 4.344 20.562 1 95.56 41 HIS B N 1
ATOM 2081 C CA . HIS B 1 41 ? 4.699 3.275 19.688 1 95.56 41 HIS B CA 1
ATOM 2082 C C . HIS B 1 41 ? 5.523 2.004 19.859 1 95.56 41 HIS B C 1
ATOM 2084 O O . HIS B 1 41 ? 5.176 0.955 19.312 1 95.56 41 HIS B O 1
ATOM 2090 N N . LEU B 1 42 ? 6.578 2.074 20.641 1 96.06 42 LEU B N 1
ATOM 2091 C CA . LEU B 1 42 ? 7.438 0.917 20.859 1 96.06 42 LEU B CA 1
ATOM 2092 C C . LEU B 1 42 ? 7.254 0.361 22.281 1 96.06 42 LEU B C 1
ATOM 2094 O O . LEU B 1 42 ? 7.82 -0.681 22.609 1 96.06 42 LEU B O 1
ATOM 2098 N N . LYS B 1 43 ? 6.508 1.011 23.094 1 96.94 43 LYS B N 1
ATOM 2099 C CA . LYS B 1 43 ? 6.238 0.542 24.453 1 96.94 43 LYS B CA 1
ATOM 2100 C C . LYS B 1 43 ? 5.289 -0.652 24.438 1 96.94 43 LYS B C 1
ATOM 2102 O O . LYS B 1 43 ? 4.418 -0.752 23.578 1 96.94 43 LYS B O 1
ATOM 2107 N N . PRO B 1 44 ? 5.395 -1.511 25.438 1 96.25 44 PRO B N 1
ATOM 2108 C CA . PRO B 1 44 ? 4.609 -2.746 25.469 1 96.25 44 PRO B CA 1
ATOM 2109 C C . PRO B 1 44 ? 3.107 -2.492 25.391 1 96.25 44 PRO B C 1
ATOM 2111 O O . PRO B 1 44 ? 2.385 -3.236 24.719 1 96.25 44 PRO B O 1
ATOM 2114 N N . GLU B 1 45 ? 2.654 -1.494 26.078 1 95.69 45 GLU B N 1
ATOM 2115 C CA . GLU B 1 45 ? 1.226 -1.196 26.109 1 95.69 45 GLU B CA 1
ATOM 2116 C C . GLU B 1 45 ? 0.697 -0.896 24.703 1 95.69 45 GLU B C 1
ATOM 2118 O O . GLU B 1 45 ? -0.411 -1.308 24.359 1 95.69 45 GLU B O 1
ATOM 2123 N N . PHE B 1 46 ? 1.48 -0.137 23.906 1 97.25 46 PHE B N 1
ATOM 2124 C CA . PHE B 1 46 ? 1.055 0.182 22.562 1 97.25 46 PHE B CA 1
ATOM 2125 C C . PHE B 1 46 ? 1.235 -1.02 21.641 1 97.25 46 PHE B C 1
ATOM 2127 O O . PHE B 1 46 ? 0.406 -1.267 20.75 1 97.25 46 PHE B O 1
ATOM 2134 N N . LEU B 1 47 ? 2.309 -1.744 21.844 1 95.25 47 LEU B N 1
ATOM 2135 C CA . LEU B 1 47 ? 2.607 -2.893 21 1 95.25 47 LEU B CA 1
ATOM 2136 C C . LEU B 1 47 ? 1.537 -3.969 21.141 1 95.25 47 LEU B C 1
ATOM 2138 O O . LEU B 1 47 ? 1.307 -4.75 20.219 1 95.25 47 LEU B O 1
ATOM 2142 N N . LYS B 1 48 ? 0.827 -4.008 22.234 1 94.88 48 LYS B N 1
ATOM 2143 C CA . LYS B 1 48 ? -0.309 -4.906 22.422 1 94.88 48 LYS B CA 1
ATOM 2144 C C . LYS B 1 48 ? -1.467 -4.523 21.5 1 94.88 48 LYS B C 1
ATOM 2146 O O . LYS B 1 48 ? -2.252 -5.383 21.094 1 94.88 48 LYS B O 1
ATOM 2151 N N . LEU B 1 49 ? -1.555 -3.209 21.234 1 96.19 49 LEU B N 1
ATOM 2152 C CA . LEU B 1 49 ? -2.598 -2.721 20.344 1 96.19 49 LEU B CA 1
ATOM 2153 C C . LEU B 1 49 ? -2.221 -2.959 18.875 1 96.19 49 LEU B C 1
ATOM 2155 O O . LEU B 1 49 ? -3.045 -3.418 18.094 1 96.19 49 LEU B O 1
ATOM 2159 N N . ASN B 1 50 ? -1 -2.695 18.562 1 97.38 50 ASN B N 1
ATOM 2160 C CA . ASN B 1 50 ? -0.534 -2.779 17.188 1 97.38 50 ASN B CA 1
ATOM 2161 C C . ASN B 1 50 ? 0.919 -3.24 17.109 1 97.38 50 ASN B C 1
ATOM 2163 O O . ASN B 1 50 ? 1.839 -2.428 17.234 1 97.38 50 ASN B O 1
ATOM 2167 N N . PRO B 1 51 ? 1.119 -4.453 16.781 1 95.31 51 PRO B N 1
ATOM 2168 C CA . PRO B 1 51 ? 2.486 -4.973 16.703 1 95.31 51 PRO B CA 1
ATOM 2169 C C . PRO B 1 51 ? 3.266 -4.398 15.523 1 95.31 51 PRO B C 1
ATOM 2171 O O . PRO B 1 51 ? 4.469 -4.645 15.398 1 95.31 51 PRO B O 1
ATOM 2174 N N . GLN B 1 52 ? 2.627 -3.57 14.641 1 96.25 52 GLN B N 1
ATOM 2175 C CA . GLN B 1 52 ? 3.287 -2.975 13.484 1 96.25 52 GLN B CA 1
ATOM 2176 C C . GLN B 1 52 ? 3.906 -1.625 13.844 1 96.25 52 GLN B C 1
ATOM 2178 O O . GLN B 1 52 ? 4.547 -0.99 13 1 96.25 52 GLN B O 1
ATOM 2183 N N . HIS B 1 53 ? 3.715 -1.143 15.07 1 96.56 53 HIS B N 1
ATOM 2184 C CA . HIS B 1 53 ? 4.418 -0.001 15.641 1 96.56 53 HIS B CA 1
ATOM 2185 C C . HIS B 1 53 ? 3.922 1.31 15.039 1 96.56 53 HIS B C 1
ATOM 2187 O O . HIS B 1 53 ? 4.652 2.303 15.023 1 96.56 53 HIS B O 1
ATOM 2193 N N . THR B 1 54 ? 2.688 1.265 14.414 1 97.38 54 THR B N 1
ATOM 2194 C CA . THR B 1 54 ? 2.283 2.469 13.695 1 97.38 54 THR B CA 1
ATOM 2195 C C . THR B 1 54 ? 0.989 3.035 14.273 1 97.38 54 THR B C 1
ATOM 2197 O O . THR B 1 54 ? 0.215 2.311 14.898 1 97.38 54 THR B O 1
ATOM 2200 N N . VAL B 1 55 ? 0.821 4.305 14.188 1 98.19 55 VAL B N 1
ATOM 2201 C CA . VAL B 1 55 ? -0.497 4.93 14.203 1 98.19 55 VAL B CA 1
ATOM 2202 C C . VAL B 1 55 ? -1.007 5.102 12.773 1 98.19 55 VAL B C 1
ATOM 2204 O O . VAL B 1 55 ? -0.218 5.145 11.828 1 98.19 55 VAL B O 1
ATOM 2207 N N . PRO B 1 56 ? -2.301 5.172 12.602 1 98.62 56 PRO B N 1
ATOM 2208 C CA . PRO B 1 56 ? -3.404 5.207 13.562 1 98.62 56 PRO B CA 1
ATOM 2209 C C . PRO B 1 56 ? -3.75 3.828 14.117 1 98.62 56 PRO B C 1
ATOM 2211 O O . PRO B 1 56 ? -3.424 2.811 13.492 1 98.62 56 PRO B O 1
ATOM 2214 N N . VAL B 1 57 ? -4.297 3.797 15.273 1 98.81 57 VAL B N 1
ATOM 2215 C CA . VAL B 1 57 ? -5.035 2.674 15.836 1 98.81 57 VAL B CA 1
ATOM 2216 C C . VAL B 1 57 ? -6.414 3.143 16.297 1 98.81 57 VAL B C 1
ATOM 2218 O O . VAL B 1 57 ? -6.551 4.227 16.875 1 98.81 57 VAL B O 1
ATOM 2221 N N . VAL B 1 58 ? -7.445 2.369 16.031 1 98.69 58 VAL B N 1
ATOM 2222 C CA . VAL B 1 58 ? -8.797 2.658 16.5 1 98.69 58 VAL B CA 1
ATOM 2223 C C . VAL B 1 58 ? -9.289 1.521 17.406 1 98.69 58 VAL B C 1
ATOM 2225 O O . VAL B 1 58 ? -9.078 0.345 17.094 1 98.69 58 VAL B O 1
ATOM 2228 N N . ASP B 1 59 ? -9.805 1.85 18.5 1 98.44 59 ASP B N 1
ATOM 2229 C CA . ASP B 1 59 ? -10.555 0.932 19.359 1 98.44 59 ASP 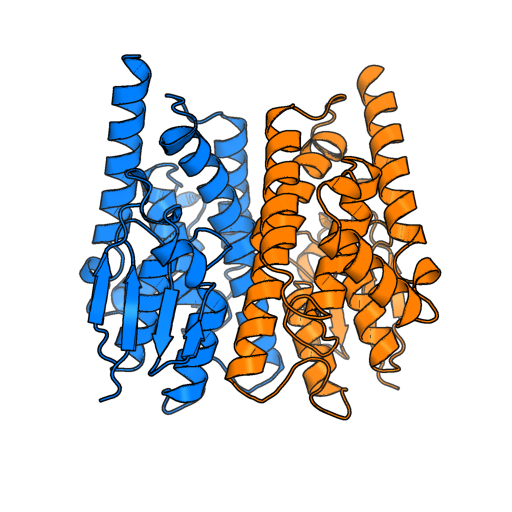B CA 1
ATOM 2230 C C . ASP B 1 59 ? -12.047 1.234 19.312 1 98.44 59 ASP B C 1
ATOM 2232 O O . ASP B 1 59 ? -12.516 2.182 19.953 1 98.44 59 ASP B O 1
ATOM 2236 N N . ASP B 1 60 ? -12.781 0.503 18.484 1 97.88 60 ASP B N 1
ATOM 2237 C CA . ASP B 1 60 ? -14.234 0.65 18.375 1 97.88 60 ASP B CA 1
ATOM 2238 C C . ASP B 1 60 ? -14.945 -0.313 19.328 1 97.88 60 ASP B C 1
ATOM 2240 O O . ASP B 1 60 ? -15.344 -1.407 18.922 1 97.88 60 ASP B O 1
ATOM 2244 N N . GLU B 1 61 ? -15.141 0.115 20.562 1 95.94 61 GLU B N 1
ATOM 2245 C CA . GLU B 1 61 ? -15.852 -0.648 21.594 1 95.94 61 GLU B CA 1
ATOM 2246 C C . GLU B 1 61 ? -15.25 -2.041 21.75 1 95.94 61 GLU B C 1
ATOM 2248 O O . GLU B 1 61 ? -15.977 -3.037 21.766 1 95.94 61 GLU B O 1
ATOM 2253 N N . GLY B 1 62 ? -14.008 -2.078 21.75 1 96.06 62 GLY B N 1
ATOM 2254 C CA . GLY B 1 62 ? -13.312 -3.332 21.984 1 96.06 62 GLY B CA 1
ATOM 2255 C C . GLY B 1 62 ? -12.727 -3.943 20.719 1 96.06 62 GLY B C 1
ATOM 2256 O O . GLY B 1 62 ? -11.883 -4.836 20.797 1 96.06 62 GLY B O 1
ATOM 2257 N N . THR B 1 63 ? -13.195 -3.529 19.594 1 97.31 63 THR B N 1
ATOM 2258 C CA . THR B 1 63 ? -12.609 -3.975 18.328 1 97.31 63 THR B CA 1
ATOM 2259 C C . THR B 1 63 ? -11.398 -3.117 17.953 1 97.31 63 THR B C 1
ATOM 2261 O O . THR B 1 63 ? -11.547 -1.947 17.594 1 97.31 63 THR B O 1
ATOM 2264 N N . ILE B 1 64 ? -10.195 -3.703 18.016 1 98.25 64 ILE B N 1
ATOM 2265 C CA . ILE B 1 64 ? -8.961 -2.984 17.703 1 98.25 64 ILE B CA 1
ATOM 2266 C C . ILE B 1 64 ? -8.688 -3.062 16.203 1 98.25 64 ILE B C 1
ATOM 2268 O O . ILE B 1 64 ? -8.633 -4.152 15.625 1 98.25 64 ILE B O 1
ATOM 2272 N N . LEU B 1 65 ? -8.57 -1.934 15.625 1 98.56 65 LEU B N 1
ATOM 2273 C CA . LEU B 1 65 ? -8.297 -1.817 14.195 1 98.56 65 LEU B CA 1
ATOM 2274 C C . LEU B 1 65 ? -6.977 -1.092 13.953 1 98.56 65 LEU B C 1
ATOM 2276 O O . LEU B 1 65 ? -6.691 -0.082 14.602 1 98.56 65 LEU B O 1
ATOM 2280 N N . ILE B 1 66 ? -6.223 -1.643 13.023 1 98.62 66 ILE B N 1
ATOM 2281 C CA . ILE B 1 66 ? -4.98 -1.001 12.617 1 98.62 66 ILE B CA 1
ATOM 2282 C C . ILE B 1 66 ? -4.984 -0.79 11.102 1 98.62 66 ILE B C 1
ATOM 2284 O O . ILE B 1 66 ? -5.855 -1.309 10.398 1 98.62 66 ILE B O 1
ATOM 2288 N N . GLU B 1 67 ? -3.943 -0.065 10.68 1 98.75 67 GLU B N 1
ATOM 2289 C CA . GLU B 1 67 ? -3.811 0.257 9.266 1 98.75 67 GLU B CA 1
ATOM 2290 C C . GLU B 1 67 ? -4.906 1.216 8.812 1 98.75 67 GLU B C 1
ATOM 2292 O O . GLU B 1 67 ? -6.094 0.9 8.914 1 98.75 67 GLU B O 1
ATOM 2297 N N . SER B 1 68 ? -4.52 2.381 8.32 1 98.88 68 SER B N 1
ATOM 2298 C CA . SER B 1 68 ? -5.41 3.52 8.117 1 98.88 68 SER B CA 1
ATOM 2299 C C . SER B 1 68 ? -6.492 3.195 7.09 1 98.88 68 SER B C 1
ATOM 2301 O O . SER B 1 68 ? -7.668 3.49 7.305 1 98.88 68 SER B O 1
ATOM 2303 N N . HIS B 1 69 ? -6.164 2.545 6.016 1 98.94 69 HIS B N 1
ATOM 2304 C CA . HIS B 1 69 ? -7.125 2.277 4.949 1 98.94 69 HIS B CA 1
ATOM 2305 C C . HIS B 1 69 ? -8.156 1.239 5.387 1 98.94 69 HIS B C 1
ATOM 2307 O O . HIS B 1 69 ? -9.344 1.366 5.074 1 98.94 69 HIS B O 1
ATOM 2313 N N . ALA B 1 70 ? -7.676 0.199 6.09 1 98.94 70 ALA B N 1
ATOM 2314 C CA . ALA B 1 70 ? -8.594 -0.784 6.664 1 98.94 70 ALA B CA 1
ATOM 2315 C C . ALA B 1 70 ? -9.555 -0.126 7.645 1 98.94 70 ALA B C 1
ATOM 2317 O O . ALA B 1 70 ? -10.75 -0.428 7.645 1 98.94 70 ALA B O 1
ATOM 2318 N N . ILE B 1 71 ? -9.047 0.789 8.469 1 98.88 71 ILE B N 1
ATOM 2319 C CA . ILE B 1 71 ? -9.859 1.51 9.445 1 98.88 71 ILE B CA 1
ATOM 2320 C C . ILE B 1 71 ? -10.914 2.346 8.727 1 98.88 71 ILE B C 1
ATOM 2322 O O . ILE B 1 71 ? -12.094 2.314 9.086 1 98.88 71 ILE B O 1
ATOM 2326 N N . MET B 1 72 ? -10.508 3.061 7.699 1 98.94 72 MET B N 1
ATOM 2327 C CA . MET B 1 72 ? -11.438 3.91 6.965 1 98.94 72 MET B CA 1
ATOM 2328 C C . MET B 1 72 ? -12.555 3.08 6.348 1 98.94 72 MET B C 1
ATOM 2330 O O . MET B 1 72 ? -13.734 3.432 6.473 1 98.94 72 MET B O 1
ATOM 2334 N N . ILE B 1 73 ? -12.188 1.994 5.695 1 98.94 73 ILE B N 1
ATOM 2335 C CA . ILE B 1 73 ? -13.188 1.134 5.07 1 98.94 73 ILE B CA 1
ATOM 2336 C C . ILE B 1 73 ? -14.141 0.593 6.133 1 98.94 73 ILE B C 1
ATOM 2338 O O . ILE B 1 73 ? -15.359 0.616 5.949 1 98.94 73 ILE B O 1
ATOM 2342 N N . TYR B 1 74 ? -13.609 0.133 7.293 1 98.81 74 TYR B N 1
ATOM 2343 C CA . TYR B 1 74 ? -14.414 -0.392 8.391 1 98.81 74 TYR B CA 1
ATOM 2344 C C . TYR B 1 74 ? -15.414 0.649 8.883 1 98.81 74 TYR B C 1
ATOM 2346 O O . TYR B 1 74 ? -16.609 0.368 8.992 1 98.81 74 TYR B O 1
ATOM 2354 N N . LEU B 1 75 ? -14.961 1.854 9.125 1 98.62 75 LEU B N 1
ATOM 2355 C CA . LEU B 1 75 ? -15.812 2.906 9.68 1 98.62 75 LEU B CA 1
ATOM 2356 C C . LEU B 1 75 ? -16.922 3.285 8.695 1 98.62 75 LEU B C 1
ATOM 2358 O O . LEU B 1 75 ? -18.062 3.488 9.102 1 98.62 75 LEU B O 1
ATOM 2362 N N . VAL B 1 76 ? -16.562 3.387 7.426 1 98.69 76 VAL B N 1
ATOM 2363 C CA . VAL B 1 76 ? -17.547 3.764 6.418 1 98.69 76 VAL B CA 1
ATOM 2364 C C . VAL B 1 76 ? -18.609 2.668 6.289 1 98.69 76 VAL B C 1
ATOM 2366 O O . VAL B 1 76 ? -19.797 2.959 6.16 1 98.69 76 VAL B O 1
ATOM 2369 N N . ARG B 1 77 ? -18.188 1.403 6.312 1 98.44 77 ARG B N 1
ATOM 2370 C CA . ARG B 1 77 ? -19.125 0.287 6.172 1 98.44 77 ARG B CA 1
ATOM 2371 C C . ARG B 1 77 ? -20.031 0.176 7.391 1 98.44 77 ARG B C 1
ATOM 2373 O O . ARG B 1 77 ? -21.219 -0.135 7.262 1 98.44 77 ARG B O 1
ATOM 2380 N N . LYS B 1 78 ? -19.5 0.419 8.484 1 97.69 78 LYS B N 1
ATOM 2381 C CA . LYS B 1 78 ? -20.25 0.221 9.727 1 97.69 78 LYS B CA 1
ATOM 2382 C C . LYS B 1 78 ? -21.172 1.409 10.008 1 97.69 78 LYS B C 1
ATOM 2384 O O . LYS B 1 78 ? -22.312 1.23 10.422 1 97.69 78 LYS B O 1
ATOM 2389 N N . TYR B 1 79 ? -20.703 2.619 9.766 1 97.56 79 TYR B N 1
ATOM 2390 C CA . TYR B 1 79 ? -21.391 3.795 10.281 1 97.56 79 TYR B CA 1
ATOM 2391 C C . TYR B 1 79 ? -21.922 4.66 9.148 1 97.56 79 TYR B C 1
ATOM 2393 O O . TYR B 1 79 ? -22.672 5.613 9.375 1 97.56 79 TYR B O 1
ATOM 2401 N N . GLY B 1 80 ? -21.484 4.402 7.902 1 96.75 80 GLY B N 1
ATOM 2402 C CA . GLY B 1 80 ? -21.938 5.207 6.777 1 96.75 80 GLY B CA 1
ATOM 2403 C C . GLY B 1 80 ? -23.422 5.078 6.504 1 96.75 80 GLY B C 1
ATOM 2404 O O . GLY B 1 80 ? -24.016 4.023 6.738 1 96.75 80 GLY B O 1
ATOM 2405 N N . LYS B 1 81 ? -24.047 6.094 5.91 1 96 81 LYS B N 1
ATOM 2406 C CA . LYS B 1 81 ? -25.469 6.109 5.605 1 96 81 LYS B CA 1
ATOM 2407 C C . LYS B 1 81 ? -25.734 5.664 4.168 1 96 81 LYS B C 1
ATOM 2409 O O . LYS B 1 81 ? -26.859 5.34 3.805 1 96 81 LYS B O 1
ATOM 2414 N N . ASP B 1 82 ? -24.75 5.734 3.379 1 96.19 82 ASP B N 1
ATOM 2415 C CA . ASP B 1 82 ? -24.797 5.309 1.983 1 96.19 82 ASP B CA 1
ATOM 2416 C C . ASP B 1 82 ? -23.438 4.789 1.524 1 96.19 82 ASP B C 1
ATOM 2418 O O . ASP B 1 82 ? -22.531 4.621 2.338 1 96.19 82 ASP B O 1
ATOM 2422 N N . ASP B 1 83 ? -23.344 4.516 0.269 1 96 83 ASP B N 1
ATOM 2423 C CA . ASP B 1 83 ? -22.125 3.877 -0.211 1 96 83 ASP B CA 1
ATOM 2424 C C . ASP B 1 83 ? -21.25 4.867 -0.972 1 96 83 ASP B C 1
ATOM 2426 O O . ASP B 1 83 ? -20.406 4.469 -1.779 1 96 83 ASP B O 1
ATOM 2430 N N . THR B 1 84 ? -21.406 6.133 -0.77 1 96.94 84 THR B N 1
ATOM 2431 C CA . THR B 1 84 ? -20.734 7.156 -1.563 1 96.94 84 THR B CA 1
ATOM 2432 C C . THR B 1 84 ? -19.234 7.176 -1.264 1 96.94 84 THR B C 1
ATOM 2434 O O . THR B 1 84 ? -18.422 7.277 -2.178 1 96.94 84 THR B O 1
ATOM 2437 N N . LEU B 1 85 ? -18.906 7.027 -0.032 1 98.56 85 LEU B N 1
ATOM 2438 C CA . LEU B 1 85 ? -17.516 7.16 0.372 1 98.56 85 LEU B CA 1
ATOM 2439 C C . LEU B 1 85 ? -16.719 5.91 0.012 1 98.56 85 LEU B C 1
ATOM 2441 O O . LEU B 1 85 ? -15.5 5.965 -0.145 1 98.56 85 LEU B O 1
ATOM 2445 N N . TYR B 1 86 ? -17.391 4.805 -0.054 1 98.75 86 TYR B N 1
ATOM 2446 C CA . TYR B 1 86 ? -16.828 3.521 -0.471 1 98.75 86 TYR B CA 1
ATOM 2447 C C . TYR B 1 86 ? -17.875 2.693 -1.217 1 98.75 86 TYR B C 1
ATOM 2449 O O . TYR B 1 86 ? -18.562 1.86 -0.618 1 98.75 86 TYR B O 1
ATOM 2457 N N . PRO B 1 87 ? -17.859 2.832 -2.531 1 98.56 87 PRO B N 1
ATOM 2458 C CA . PRO B 1 87 ? -18.953 2.324 -3.352 1 98.56 87 PRO B CA 1
ATOM 2459 C C . PRO B 1 87 ? -19.109 0.808 -3.266 1 98.56 87 PRO B C 1
ATOM 2461 O O . PRO B 1 87 ? -18.109 0.091 -3.146 1 98.56 87 PRO B O 1
ATOM 2464 N N . THR B 1 88 ? -20.391 0.333 -3.463 1 97.31 88 THR B N 1
ATOM 2465 C CA . THR B 1 88 ? -20.672 -1.099 -3.506 1 97.31 88 THR B CA 1
ATOM 2466 C C . THR B 1 88 ? -20.609 -1.62 -4.938 1 97.31 88 THR B C 1
ATOM 2468 O O . THR B 1 88 ? -20.516 -2.828 -5.16 1 97.31 88 THR B O 1
ATOM 2471 N N . ASN B 1 89 ? -20.781 -0.697 -5.934 1 98.38 89 ASN B N 1
ATOM 2472 C CA . ASN B 1 89 ? -20.516 -1.081 -7.316 1 98.38 89 ASN B CA 1
ATOM 2473 C C . ASN B 1 89 ? -19.109 -1.622 -7.488 1 98.38 89 ASN B C 1
ATOM 2475 O O . ASN B 1 89 ? -18.141 -0.941 -7.16 1 98.38 89 ASN B O 1
ATOM 2479 N N . LEU B 1 90 ? -18.984 -2.793 -8.023 1 98.38 90 LEU B N 1
ATOM 2480 C CA . LEU B 1 90 ? -17.703 -3.508 -8.031 1 98.38 90 LEU B CA 1
ATOM 2481 C C . LEU B 1 90 ? -16.656 -2.736 -8.82 1 98.38 90 LEU B C 1
ATOM 2483 O O . LEU B 1 90 ? -15.477 -2.721 -8.445 1 98.38 90 LEU B O 1
ATOM 2487 N N . ILE B 1 91 ? -17.047 -2.148 -9.883 1 98.56 91 ILE B N 1
ATOM 2488 C CA . ILE B 1 91 ? -16.109 -1.446 -10.75 1 98.56 91 ILE B CA 1
ATOM 2489 C C . ILE B 1 91 ? -15.625 -0.173 -10.062 1 98.56 91 ILE B C 1
ATOM 2491 O O . ILE B 1 91 ? -14.422 0.103 -10.023 1 98.56 91 ILE B O 1
ATOM 2495 N N . GLU B 1 92 ? -16.547 0.625 -9.477 1 98.62 92 GLU B N 1
ATOM 2496 C CA . GLU B 1 92 ? -16.188 1.834 -8.742 1 98.62 92 GLU B CA 1
ATOM 2497 C C . GLU B 1 92 ? -15.344 1.505 -7.52 1 98.62 92 GLU B C 1
ATOM 2499 O O . GLU B 1 92 ? -14.367 2.205 -7.223 1 98.62 92 GLU B O 1
ATOM 2504 N N . GLN B 1 93 ? -15.734 0.408 -6.863 1 98.81 93 GLN B N 1
ATOM 2505 C CA . GLN B 1 93 ? -14.984 -0.012 -5.688 1 98.81 93 GLN B CA 1
ATOM 2506 C C . GLN B 1 93 ? -13.547 -0.385 -6.051 1 98.81 93 GLN B C 1
ATOM 2508 O O . GLN B 1 93 ? -12.617 -0.08 -5.309 1 98.81 93 GLN B O 1
ATOM 2513 N N . ALA B 1 94 ? -13.367 -1.039 -7.18 1 98.88 94 ALA B N 1
ATOM 2514 C CA . ALA B 1 94 ? -12.031 -1.42 -7.637 1 98.88 94 ALA B CA 1
ATOM 2515 C C . ALA B 1 94 ? -11.164 -0.189 -7.879 1 98.88 94 ALA B C 1
ATOM 2517 O O . ALA B 1 94 ? -9.977 -0.188 -7.555 1 98.88 94 ALA B O 1
ATOM 2518 N N . ARG B 1 95 ? -11.758 0.84 -8.391 1 98.62 95 ARG B N 1
ATOM 2519 C CA . ARG B 1 95 ? -11.008 2.07 -8.617 1 98.62 95 ARG B CA 1
ATOM 2520 C C . ARG B 1 95 ? -10.586 2.707 -7.297 1 98.62 95 ARG B C 1
ATOM 2522 O O . ARG B 1 95 ? -9.469 3.199 -7.168 1 98.62 95 ARG B O 1
ATOM 2529 N N . VAL B 1 96 ? -11.492 2.701 -6.352 1 98.94 96 VAL B N 1
ATOM 2530 C CA . VAL B 1 96 ? -11.188 3.252 -5.035 1 98.94 96 VAL B CA 1
ATOM 2531 C C . VAL B 1 96 ? -10.062 2.453 -4.391 1 98.94 96 VAL B C 1
ATOM 2533 O O . VAL B 1 96 ? -9.078 3.029 -3.914 1 98.94 96 VAL B O 1
ATOM 2536 N N . ASN B 1 97 ? -10.18 1.134 -4.434 1 98.94 97 ASN B N 1
ATOM 2537 C CA . ASN B 1 97 ? -9.141 0.283 -3.854 1 98.94 97 ASN B CA 1
ATOM 2538 C C . ASN B 1 97 ? -7.797 0.48 -4.551 1 98.94 97 ASN B C 1
ATOM 2540 O O . ASN B 1 97 ? -6.754 0.487 -3.898 1 98.94 97 ASN B O 1
ATOM 2544 N N . ALA B 1 98 ? -7.859 0.623 -5.855 1 98.88 98 ALA B N 1
ATOM 2545 C CA . ALA B 1 98 ? -6.621 0.838 -6.602 1 98.88 98 ALA B CA 1
ATOM 2546 C C . ALA B 1 98 ? -5.906 2.102 -6.129 1 98.88 98 ALA B C 1
ATOM 2548 O O . ALA B 1 98 ? -4.695 2.092 -5.914 1 98.88 98 ALA B O 1
ATOM 2549 N N . MET B 1 99 ? -6.637 3.123 -5.898 1 98.88 99 MET B N 1
ATOM 2550 C CA . MET B 1 99 ? -6.023 4.395 -5.523 1 98.88 99 MET B CA 1
ATOM 2551 C C . MET B 1 99 ? -5.602 4.383 -4.059 1 98.88 99 MET B C 1
ATOM 2553 O O . MET B 1 99 ? -4.613 5.02 -3.688 1 98.88 99 MET B O 1
ATOM 2557 N N . LEU B 1 100 ? -6.348 3.648 -3.205 1 98.94 100 LEU B N 1
ATOM 2558 C CA . LEU B 1 100 ? -5.902 3.479 -1.826 1 98.94 100 LEU B CA 1
ATOM 2559 C C . LEU B 1 100 ? -4.562 2.758 -1.773 1 98.94 100 LEU B C 1
ATOM 2561 O O . LEU B 1 100 ? -3.67 3.152 -1.018 1 98.94 100 LEU B O 1
ATOM 2565 N N . HIS B 1 101 ? -4.402 1.739 -2.572 1 98.94 101 HIS B N 1
ATOM 2566 C CA . HIS B 1 101 ? -3.145 0.999 -2.596 1 98.94 101 HIS B CA 1
ATOM 2567 C C . HIS B 1 101 ? -2.045 1.8 -3.285 1 98.94 101 HIS B C 1
ATOM 2569 O O . HIS B 1 101 ? -0.874 1.7 -2.916 1 98.94 101 HIS B O 1
ATOM 2575 N N . PHE B 1 102 ? -2.398 2.6 -4.316 1 98.88 102 PHE B N 1
ATOM 2576 C CA . PHE B 1 102 ? -1.437 3.523 -4.906 1 98.88 102 PHE B CA 1
ATOM 2577 C C . PHE B 1 102 ? -0.905 4.496 -3.859 1 98.88 102 PHE B C 1
ATOM 2579 O O . PHE B 1 102 ? 0.302 4.738 -3.785 1 98.88 102 PHE B O 1
ATOM 2586 N N . GLU B 1 103 ? -1.853 5.008 -3.098 1 98.94 103 GLU B N 1
ATOM 2587 C CA . GLU B 1 103 ? -1.455 5.945 -2.051 1 98.94 103 GLU B CA 1
ATOM 2588 C C . GLU B 1 103 ? -0.525 5.281 -1.04 1 98.94 103 GLU B C 1
ATOM 2590 O O . GLU B 1 103 ? 0.526 5.828 -0.703 1 98.94 103 GLU B O 1
ATOM 2595 N N . THR B 1 104 ? -0.841 4.098 -0.514 1 98.69 104 THR B N 1
ATOM 2596 C CA . THR B 1 104 ? -0.05 3.434 0.516 1 98.69 104 THR B CA 1
ATOM 2597 C C . THR B 1 104 ? 1.274 2.936 -0.056 1 98.69 104 THR B C 1
ATOM 2599 O O . THR B 1 104 ? 2.324 3.088 0.572 1 98.69 104 THR B O 1
ATOM 2602 N N . GLY B 1 105 ? 1.253 2.428 -1.283 1 98.5 105 GLY B N 1
ATOM 2603 C CA . GLY B 1 105 ? 2.406 1.735 -1.835 1 98.5 105 GLY B CA 1
ATOM 2604 C C . GLY B 1 105 ? 3.33 2.646 -2.621 1 98.5 105 GLY B C 1
ATOM 2605 O O . GLY B 1 105 ? 4.488 2.303 -2.867 1 98.5 105 GLY B O 1
ATOM 2606 N N . VAL B 1 106 ? 2.834 3.816 -3.041 1 98.56 106 VAL B N 1
ATOM 2607 C CA . VAL B 1 106 ? 3.631 4.699 -3.887 1 98.56 106 VAL B CA 1
ATOM 2608 C C . VAL B 1 106 ? 3.816 6.047 -3.197 1 98.56 106 VAL B C 1
ATOM 2610 O O . VAL B 1 106 ? 4.922 6.387 -2.768 1 98.56 106 VAL B O 1
ATOM 2613 N N . LEU B 1 107 ? 2.766 6.801 -2.938 1 98.81 107 LEU B N 1
ATOM 2614 C CA . LEU B 1 107 ? 2.881 8.148 -2.385 1 98.81 107 LEU B CA 1
ATOM 2615 C C . LEU B 1 107 ? 3.414 8.102 -0.956 1 98.81 107 LEU B C 1
ATOM 2617 O O . LEU B 1 107 ? 4.492 8.633 -0.675 1 98.81 107 LEU B O 1
ATOM 2621 N N . PHE B 1 108 ? 2.75 7.352 -0.102 1 98.88 108 PHE B N 1
ATOM 2622 C CA . PHE B 1 108 ? 3.104 7.348 1.312 1 98.88 108 PHE B CA 1
ATOM 2623 C C . PHE B 1 108 ? 4.398 6.578 1.545 1 98.88 108 PHE B C 1
ATOM 2625 O O . PHE B 1 108 ? 5.199 6.949 2.404 1 98.88 108 PHE B O 1
ATOM 2632 N N . ALA B 1 109 ? 4.582 5.461 0.839 1 98.44 109 ALA B N 1
ATOM 2633 C CA . ALA B 1 109 ? 5.82 4.699 0.974 1 98.44 109 ALA B CA 1
ATOM 2634 C C . ALA B 1 109 ? 7.039 5.578 0.707 1 98.44 109 ALA B C 1
ATOM 2636 O O . ALA B 1 109 ? 8.039 5.496 1.423 1 98.44 109 ALA B O 1
ATOM 2637 N N . ARG B 1 110 ? 6.984 6.375 -0.312 1 98.25 110 ARG B N 1
ATOM 2638 C CA . ARG B 1 110 ? 8.102 7.25 -0.649 1 98.25 110 ARG B CA 1
ATOM 2639 C C . ARG B 1 110 ? 8.266 8.352 0.394 1 98.25 110 ARG B C 1
ATOM 2641 O O . ARG B 1 110 ? 9.391 8.75 0.71 1 98.25 110 ARG B O 1
ATOM 2648 N N . MET B 1 111 ? 7.16 8.852 0.921 1 98.5 111 MET B N 1
ATOM 2649 C CA . MET B 1 111 ? 7.234 9.812 2.021 1 98.5 111 MET B CA 1
ATOM 2650 C C . MET B 1 111 ? 7.902 9.188 3.242 1 98.5 111 MET B C 1
ATOM 2652 O O . MET B 1 111 ? 8.773 9.805 3.861 1 98.5 111 MET B O 1
ATOM 2656 N N . ARG B 1 112 ? 7.477 8 3.564 1 96.75 112 ARG B N 1
ATOM 2657 C CA . ARG B 1 112 ? 7.98 7.309 4.746 1 96.75 112 ARG B CA 1
ATOM 2658 C C . ARG B 1 112 ? 9.484 7.098 4.656 1 96.75 112 ARG B C 1
ATOM 2660 O O . ARG B 1 112 ? 10.195 7.188 5.66 1 96.75 112 ARG B O 1
ATOM 2667 N N . PHE B 1 113 ? 9.969 6.824 3.443 1 95.62 113 PHE B N 1
ATOM 2668 C CA . PHE B 1 113 ? 11.398 6.613 3.248 1 95.62 113 PHE B CA 1
ATOM 2669 C C . PHE B 1 113 ? 12.172 7.898 3.52 1 95.62 113 PHE B C 1
ATOM 2671 O O . PHE B 1 113 ? 13.344 7.848 3.908 1 95.62 113 PHE B O 1
ATOM 2678 N N . ILE B 1 114 ? 11.586 9.039 3.352 1 97.31 114 ILE B N 1
ATOM 2679 C CA . ILE B 1 114 ? 12.227 10.32 3.646 1 97.31 114 ILE B CA 1
ATOM 2680 C C . ILE B 1 114 ? 12.086 10.633 5.133 1 97.31 114 ILE B C 1
ATOM 2682 O O . ILE B 1 114 ? 13.07 10.977 5.797 1 97.31 114 ILE B O 1
ATOM 2686 N N . THR B 1 115 ? 10.875 10.484 5.691 1 97.31 115 THR B N 1
ATOM 2687 C CA . THR B 1 115 ? 10.633 10.891 7.07 1 97.31 115 THR B CA 1
ATOM 2688 C C . THR B 1 115 ? 11.398 9.992 8.039 1 97.31 115 THR B C 1
ATOM 2690 O O . THR B 1 115 ? 11.938 10.469 9.047 1 97.31 115 THR B O 1
ATOM 2693 N N . GLU B 1 116 ? 11.422 8.719 7.766 1 95.25 116 GLU B N 1
ATOM 2694 C CA . GLU B 1 116 ? 12.227 7.824 8.594 1 95.25 116 GLU B CA 1
ATOM 2695 C C . GLU B 1 116 ? 13.695 8.227 8.562 1 95.25 116 GLU B C 1
ATOM 2697 O O . GLU B 1 116 ? 14.375 8.195 9.594 1 95.25 116 GLU B O 1
ATOM 2702 N N . TYR B 1 117 ? 14.156 8.562 7.391 1 95.62 117 TYR B N 1
ATOM 2703 C CA . TYR B 1 117 ? 15.547 8.945 7.168 1 95.62 117 TYR B CA 1
ATOM 2704 C C . TYR B 1 117 ? 15.906 10.188 7.98 1 95.62 117 TYR B C 1
ATOM 2706 O O . TYR B 1 117 ? 17 10.289 8.523 1 95.62 117 TYR B O 1
ATOM 2714 N N . ILE B 1 118 ? 15.031 11.094 8.102 1 97.31 118 ILE B N 1
ATOM 2715 C CA . ILE B 1 118 ? 15.289 12.367 8.758 1 97.31 118 ILE B CA 1
ATOM 2716 C C . ILE B 1 118 ? 15.016 12.234 10.258 1 97.31 118 ILE B C 1
ATOM 2718 O O . ILE B 1 118 ? 15.867 12.562 11.086 1 97.31 118 ILE B O 1
ATOM 2722 N N . PHE B 1 119 ? 13.875 11.672 10.656 1 96.56 119 PHE B N 1
ATOM 2723 C CA . PHE B 1 119 ? 13.422 11.695 12.039 1 96.56 119 PHE B CA 1
ATOM 2724 C C . PHE B 1 119 ? 14.117 10.609 12.859 1 96.56 119 PHE B C 1
ATOM 2726 O O . PHE B 1 119 ? 14.43 10.812 14.031 1 96.56 119 PHE B O 1
ATOM 2733 N N . PHE B 1 120 ? 14.391 9.508 12.258 1 93.31 120 PHE B N 1
ATOM 2734 C CA . PHE B 1 120 ? 14.812 8.383 13.078 1 93.31 120 PHE B CA 1
ATOM 2735 C C . PHE B 1 120 ? 16.25 7.988 12.773 1 93.31 120 PHE B C 1
ATOM 2737 O O . PHE B 1 120 ? 16.938 7.41 13.617 1 93.31 120 PHE B O 1
ATOM 2744 N N . LYS B 1 121 ? 16.703 8.297 11.539 1 94.12 121 LYS B N 1
ATOM 2745 C CA . LYS B 1 121 ? 18.109 8.008 11.211 1 94.12 121 LYS B CA 1
ATOM 2746 C C . LYS B 1 121 ? 18.969 9.266 11.344 1 94.12 121 LYS B C 1
ATOM 2748 O O . LYS B 1 121 ? 20.188 9.203 11.172 1 94.12 121 LYS B O 1
ATOM 2753 N N . HIS B 1 122 ? 18.406 10.406 11.547 1 96.31 122 HIS B N 1
ATOM 2754 C CA . HIS B 1 122 ? 19.047 11.648 11.961 1 96.31 122 HIS B CA 1
ATOM 2755 C C . HIS B 1 122 ? 19.969 12.188 10.867 1 96.31 122 HIS B C 1
ATOM 2757 O O . HIS B 1 122 ? 21.062 12.68 11.156 1 96.31 122 HIS B O 1
ATOM 2763 N N . HIS B 1 123 ? 19.516 11.977 9.633 1 96.5 123 HIS B N 1
ATOM 2764 C CA . HIS B 1 123 ? 20.234 12.617 8.531 1 96.5 123 HIS B CA 1
ATOM 2765 C C . HIS B 1 123 ? 19.719 14.031 8.297 1 96.5 123 HIS B C 1
ATOM 2767 O O . HIS B 1 123 ? 18.531 14.305 8.484 1 96.5 123 HIS B O 1
ATOM 2773 N N . ALA B 1 124 ? 20.594 14.883 7.809 1 97 124 ALA B N 1
ATOM 2774 C CA . ALA B 1 124 ? 20.25 16.297 7.68 1 97 124 ALA B CA 1
ATOM 2775 C C . ALA B 1 124 ? 19.641 16.594 6.305 1 97 124 ALA B C 1
ATOM 2777 O O . ALA B 1 124 ? 18.812 17.5 6.16 1 97 124 ALA B O 1
ATOM 2778 N N . GLU B 1 125 ? 20.109 15.875 5.32 1 97.12 125 GLU B N 1
ATOM 2779 C CA . GLU B 1 125 ? 19.688 16.172 3.949 1 97.12 125 GLU B CA 1
ATOM 2780 C C . GLU B 1 125 ? 18.859 15.031 3.369 1 97.12 125 GLU B C 1
ATOM 2782 O O . GLU B 1 125 ? 19.109 13.859 3.656 1 97.12 125 GLU B O 1
ATOM 2787 N N . ILE B 1 126 ? 17.875 15.367 2.639 1 96.75 126 ILE B N 1
ATOM 2788 C CA . ILE B 1 126 ? 17.109 14.375 1.879 1 96.75 126 ILE B CA 1
ATOM 2789 C C . ILE B 1 126 ? 17.906 13.969 0.634 1 96.75 126 ILE B C 1
ATOM 2791 O O . ILE B 1 126 ? 18.234 14.82 -0.203 1 96.75 126 ILE B O 1
ATOM 2795 N N . PRO B 1 127 ? 18.203 12.742 0.545 1 94 127 PRO B N 1
ATOM 2796 C CA . PRO B 1 127 ? 18.969 12.312 -0.634 1 94 127 PRO B CA 1
ATOM 2797 C C . PRO B 1 127 ? 18.234 12.586 -1.941 1 94 127 PRO B C 1
ATOM 2799 O O . PRO B 1 127 ? 17 12.43 -2.008 1 94 127 PRO B O 1
ATOM 2802 N N . GLU B 1 128 ? 18.984 12.906 -3.006 1 94.88 128 GLU B N 1
ATOM 2803 C CA . GLU B 1 128 ? 18.406 13.297 -4.293 1 94.88 128 GLU B CA 1
ATOM 2804 C C . GLU B 1 128 ? 17.562 12.172 -4.887 1 94.88 128 GLU B C 1
ATOM 2806 O O . GLU B 1 128 ? 16.531 12.422 -5.516 1 94.88 128 GLU B O 1
ATOM 2811 N N . ASP B 1 129 ? 17.984 10.977 -4.727 1 92.69 129 ASP B N 1
ATOM 2812 C CA . ASP B 1 129 ? 17.234 9.852 -5.285 1 92.69 129 ASP B CA 1
ATOM 2813 C C . ASP B 1 129 ? 15.852 9.734 -4.641 1 92.69 129 ASP B C 1
ATOM 2815 O O . ASP B 1 129 ? 14.883 9.359 -5.305 1 92.69 129 ASP B O 1
ATOM 2819 N N . ARG B 1 130 ? 15.75 10.062 -3.359 1 95.25 130 ARG B N 1
ATOM 2820 C CA . ARG B 1 130 ? 14.461 10.023 -2.682 1 95.25 130 ARG B CA 1
ATOM 2821 C C . ARG B 1 130 ? 13.555 11.148 -3.17 1 95.25 130 ARG B C 1
ATOM 2823 O O . ARG B 1 130 ? 12.336 10.961 -3.297 1 95.25 130 ARG B O 1
ATOM 2830 N N . ILE B 1 131 ? 14.172 12.305 -3.418 1 97.5 131 ILE B N 1
ATOM 2831 C CA . ILE B 1 131 ? 13.422 13.414 -4.004 1 97.5 131 ILE B CA 1
ATOM 2832 C C . ILE B 1 131 ? 12.883 13.008 -5.375 1 97.5 131 ILE B C 1
ATOM 2834 O O . ILE B 1 131 ? 11.711 13.234 -5.68 1 97.5 131 ILE B O 1
ATOM 2838 N N . GLU B 1 132 ? 13.688 12.359 -6.164 1 96.12 132 GLU B N 1
ATOM 2839 C CA . GLU B 1 132 ? 13.297 11.93 -7.504 1 96.12 132 GLU B CA 1
ATOM 2840 C C . GLU B 1 132 ? 12.156 10.914 -7.445 1 96.12 132 GLU B C 1
ATOM 2842 O O . GLU B 1 132 ? 11.281 10.906 -8.305 1 96.12 132 GLU B O 1
ATOM 2847 N N . TYR B 1 133 ? 12.203 10.078 -6.457 1 96.62 133 TYR B N 1
ATOM 2848 C CA . TYR B 1 133 ? 11.148 9.094 -6.293 1 96.62 133 TYR B CA 1
ATOM 2849 C C . TYR B 1 133 ? 9.805 9.773 -6.047 1 96.62 133 TYR B C 1
ATOM 2851 O O . TYR B 1 133 ? 8.781 9.344 -6.586 1 96.62 133 TYR B O 1
ATOM 2859 N N . VAL B 1 134 ? 9.82 10.812 -5.223 1 98.44 134 VAL B N 1
ATOM 2860 C CA . VAL B 1 134 ? 8.594 11.547 -4.934 1 98.44 134 VAL B CA 1
ATOM 2861 C C . VAL B 1 134 ? 8.117 12.281 -6.188 1 98.44 134 VAL B C 1
ATOM 2863 O O . VAL B 1 134 ? 6.926 12.281 -6.5 1 98.44 134 VAL B O 1
ATOM 2866 N N . GLN B 1 135 ? 9.039 12.875 -6.926 1 98.19 135 GLN B N 1
ATOM 2867 C CA . GLN B 1 135 ? 8.688 13.578 -8.156 1 98.19 135 GLN B CA 1
ATOM 2868 C C . GLN B 1 135 ? 8.062 12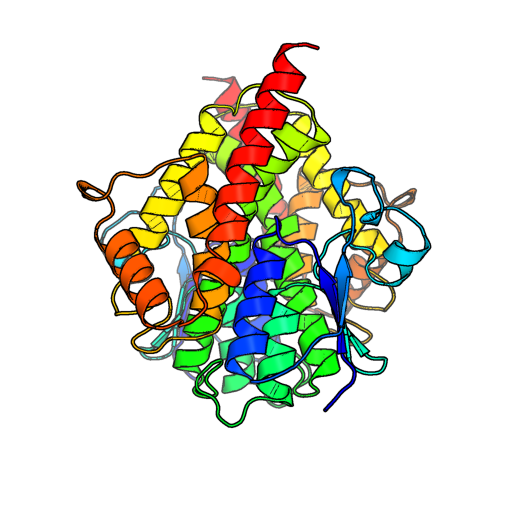.633 -9.172 1 98.19 135 GLN B C 1
ATOM 2870 O O . GLN B 1 135 ? 7.102 12.992 -9.852 1 98.19 135 GLN B O 1
ATOM 2875 N N . ALA B 1 136 ? 8.602 11.445 -9.273 1 97.19 136 ALA B N 1
ATOM 2876 C CA . ALA B 1 136 ? 8.023 10.43 -10.148 1 97.19 136 ALA B CA 1
ATOM 2877 C C . ALA B 1 136 ? 6.617 10.055 -9.703 1 97.19 136 ALA B C 1
ATOM 2879 O O . ALA B 1 136 ? 5.73 9.836 -10.531 1 97.19 136 ALA B O 1
ATOM 2880 N N . ALA B 1 137 ? 6.414 9.977 -8.414 1 98.38 137 ALA B N 1
ATOM 2881 C CA . ALA B 1 137 ? 5.094 9.664 -7.879 1 98.38 137 ALA B CA 1
ATOM 2882 C C . ALA B 1 137 ? 4.086 10.758 -8.219 1 98.38 137 ALA B C 1
ATOM 2884 O O . ALA B 1 137 ? 2.93 10.469 -8.531 1 98.38 137 ALA B O 1
ATOM 2885 N N . TYR B 1 138 ? 4.539 12.031 -8.102 1 98.69 138 TYR B N 1
ATOM 2886 C CA . TYR B 1 138 ? 3.697 13.148 -8.516 1 98.69 138 TYR B CA 1
ATOM 2887 C C . TYR B 1 138 ? 3.25 12.992 -9.961 1 98.69 138 TYR B C 1
ATOM 2889 O O . TYR B 1 138 ? 2.076 13.195 -10.281 1 98.69 138 TYR B O 1
ATOM 2897 N N . ARG B 1 139 ? 4.133 12.625 -10.789 1 98.19 139 ARG B N 1
ATOM 2898 C CA . ARG B 1 139 ? 3.818 12.477 -12.211 1 98.19 139 ARG B CA 1
ATOM 2899 C C . ARG B 1 139 ? 2.82 11.344 -12.438 1 98.19 139 ARG B C 1
ATOM 2901 O O . ARG B 1 139 ? 1.891 11.477 -13.234 1 98.19 139 ARG B O 1
ATOM 2908 N N . LEU B 1 140 ? 3.01 10.281 -11.758 1 98.25 140 LEU B N 1
ATOM 2909 C CA . LEU B 1 140 ? 2.074 9.164 -11.859 1 98.25 140 LEU B CA 1
ATOM 2910 C C . LEU B 1 140 ? 0.673 9.594 -11.438 1 98.25 140 LEU B C 1
ATOM 2912 O O . LEU B 1 140 ? -0.312 9.234 -12.086 1 98.25 140 LEU B O 1
ATOM 2916 N N . LEU B 1 141 ? 0.593 10.297 -10.32 1 98.69 141 LEU B N 1
ATOM 2917 C CA . LEU B 1 141 ? -0.706 10.789 -9.875 1 98.69 141 LEU B CA 1
ATOM 2918 C C . LEU B 1 141 ? -1.311 11.742 -10.891 1 98.69 141 LEU B C 1
ATOM 2920 O O . LEU B 1 141 ? -2.496 11.641 -11.219 1 98.69 141 LEU B O 1
ATOM 2924 N N . GLU B 1 142 ? -0.51 12.672 -11.359 1 98.69 142 GLU B N 1
ATOM 2925 C CA . GLU B 1 142 ? -0.953 13.625 -12.375 1 98.69 142 GLU B CA 1
ATOM 2926 C C . GLU B 1 142 ? -1.571 12.898 -13.57 1 98.69 142 GLU B C 1
ATOM 2928 O O . GLU B 1 142 ? -2.646 13.281 -14.039 1 98.69 142 GLU B O 1
ATOM 2933 N N . ASP B 1 143 ? -0.893 11.867 -14 1 96.94 143 ASP B N 1
ATOM 2934 C CA . ASP B 1 143 ? -1.32 11.117 -15.18 1 96.94 143 ASP B CA 1
ATOM 2935 C C . ASP B 1 143 ? -2.572 10.297 -14.883 1 96.94 143 ASP B C 1
ATOM 2937 O O . ASP B 1 143 ? -3.336 9.969 -15.797 1 96.94 143 ASP B O 1
ATOM 2941 N N . SER B 1 144 ? -2.795 9.992 -13.633 1 96.56 144 SER B N 1
ATOM 2942 C CA . SER B 1 144 ? -3.914 9.141 -13.242 1 96.56 144 SER B CA 1
ATOM 2943 C C . SER B 1 144 ? -5.18 9.961 -13.008 1 96.56 144 SER B C 1
ATOM 2945 O O . SER B 1 144 ? -6.281 9.406 -12.953 1 96.56 144 SER B O 1
ATOM 2947 N N . LEU B 1 145 ? -5.043 11.227 -12.766 1 98 145 LEU B N 1
ATOM 2948 C CA . LEU B 1 145 ? -6.184 12.094 -12.516 1 98 145 LEU B CA 1
ATOM 2949 C C . LEU B 1 145 ? -6.918 12.43 -13.805 1 98 145 LEU B C 1
ATOM 2951 O O . LEU B 1 145 ? -6.578 13.398 -14.492 1 98 145 LEU B O 1
ATOM 2955 N N . THR B 1 146 ? -7.977 11.641 -14.125 1 96.38 146 THR B N 1
ATOM 2956 C CA . THR B 1 146 ? -8.719 11.797 -15.375 1 96.38 146 THR B CA 1
ATOM 2957 C C . THR B 1 146 ? -10.125 12.32 -15.102 1 96.38 146 THR B C 1
ATOM 2959 O O . THR B 1 146 ? -10.875 12.625 -16.031 1 96.38 146 THR B O 1
ATOM 2962 N N . LYS B 1 147 ? -10.578 12.367 -13.906 1 97.5 147 LYS B N 1
ATOM 2963 C CA . LYS B 1 147 ? -11.859 12.898 -13.438 1 97.5 147 LYS B CA 1
ATOM 2964 C C . LYS B 1 147 ? -11.656 13.891 -12.297 1 97.5 147 LYS B C 1
ATOM 2966 O O . LYS B 1 147 ? -10.539 14.336 -12.047 1 97.5 147 LYS B O 1
ATOM 2971 N N . ASP B 1 148 ? -12.766 14.258 -11.656 1 98.38 148 ASP B N 1
ATOM 2972 C CA . ASP B 1 148 ? -12.719 15.32 -10.656 1 98.38 148 ASP B CA 1
ATOM 2973 C C . ASP B 1 148 ? -11.977 14.859 -9.398 1 98.38 148 ASP B C 1
ATOM 2975 O O . ASP B 1 148 ? -11.375 15.672 -8.688 1 98.38 148 ASP B O 1
ATOM 2979 N N . PHE B 1 149 ? -12.039 13.547 -9.203 1 98.81 149 PHE B N 1
ATOM 2980 C CA . PHE B 1 149 ? -11.414 13 -8 1 98.81 149 PHE B CA 1
ATOM 2981 C C . PHE B 1 149 ? -10.547 11.797 -8.344 1 98.81 149 PHE B C 1
ATOM 2983 O O . PHE B 1 149 ? -10.516 11.352 -9.492 1 98.81 149 PHE B O 1
ATOM 2990 N N . VAL B 1 150 ? -9.727 11.266 -7.43 1 98.81 150 VAL B N 1
ATOM 2991 C CA . VAL B 1 150 ? -8.625 10.352 -7.727 1 98.81 150 VAL B CA 1
ATOM 2992 C C . VAL B 1 150 ? -9.18 9.016 -8.219 1 98.81 150 VAL B C 1
ATOM 2994 O O . VAL B 1 150 ? -8.531 8.312 -8.992 1 98.81 150 VAL B O 1
ATOM 2997 N N . ALA B 1 151 ? -10.391 8.656 -7.75 1 98.62 151 ALA B N 1
ATOM 2998 C CA . ALA B 1 151 ? -10.93 7.359 -8.141 1 98.62 151 ALA B CA 1
ATOM 2999 C C . ALA B 1 151 ? -12.141 7.52 -9.047 1 98.62 151 ALA B C 1
ATOM 3001 O O . ALA B 1 151 ? -12.867 6.555 -9.305 1 98.62 151 ALA B O 1
ATOM 3002 N N . GLY B 1 152 ? -12.469 8.758 -9.5 1 98 152 GLY B N 1
ATOM 3003 C CA . GLY B 1 152 ? -13.633 8.977 -10.344 1 98 152 GLY B CA 1
ATOM 3004 C C . GLY B 1 152 ? -14.266 10.344 -10.148 1 98 152 GLY B C 1
ATOM 3005 O O . GLY B 1 152 ? -13.602 11.273 -9.688 1 98 152 GLY B O 1
ATOM 3006 N N . PRO B 1 153 ? -15.555 10.414 -10.492 1 98.19 153 PRO B N 1
ATOM 3007 C CA . PRO B 1 153 ? -16.203 11.719 -10.484 1 98.19 153 PRO B CA 1
ATOM 3008 C C . PRO B 1 153 ? -16.688 12.133 -9.086 1 98.19 153 PRO B C 1
ATOM 3010 O O . PRO B 1 153 ? -17.062 13.281 -8.875 1 98.19 153 PRO B O 1
ATOM 3013 N N . LYS B 1 154 ? -16.734 11.211 -8.195 1 98 154 LYS B N 1
ATOM 3014 C CA . LYS B 1 154 ? -17.219 11.492 -6.844 1 98 154 LYS B CA 1
ATOM 3015 C C . LYS B 1 154 ? -16.094 11.336 -5.816 1 98 154 LYS B C 1
ATOM 3017 O O . LYS B 1 154 ? -15.227 10.469 -5.957 1 98 154 LYS B O 1
ATOM 3022 N N . MET B 1 155 ? -16.188 12.195 -4.773 1 98.44 155 MET B N 1
ATOM 3023 C CA . MET B 1 155 ? -15.234 12.117 -3.674 1 98.44 155 MET B CA 1
ATOM 3024 C C . MET B 1 155 ? -15.438 10.844 -2.863 1 98.44 155 MET B C 1
ATOM 3026 O O . MET B 1 155 ? -16.578 10.461 -2.572 1 98.44 155 MET B O 1
ATOM 3030 N N . THR B 1 156 ? -14.406 10.141 -2.582 1 98.81 156 THR B N 1
ATOM 3031 C CA . THR B 1 156 ? -14.43 8.922 -1.772 1 98.81 156 THR B CA 1
ATOM 3032 C C . THR B 1 156 ? -13.312 8.953 -0.726 1 98.81 156 THR B C 1
ATOM 3034 O O . THR B 1 156 ? -12.57 9.93 -0.634 1 98.81 156 THR B O 1
ATOM 3037 N N . ILE B 1 157 ? -13.125 7.887 0.024 1 98.94 157 ILE B N 1
ATOM 3038 C CA . ILE B 1 157 ? -12.07 7.781 1.026 1 98.94 157 ILE B CA 1
ATOM 3039 C C . ILE B 1 157 ? -10.711 7.746 0.34 1 98.94 157 ILE B C 1
ATOM 3041 O O . ILE B 1 157 ? -9.68 8.008 0.969 1 98.94 157 ILE B O 1
ATOM 3045 N N . ALA B 1 158 ? -10.641 7.344 -0.933 1 98.94 158 ALA B N 1
ATOM 3046 C CA . ALA B 1 158 ? -9.375 7.414 -1.66 1 98.94 158 ALA B CA 1
ATOM 3047 C C . ALA B 1 158 ? -8.859 8.844 -1.727 1 98.94 158 ALA B C 1
ATOM 3049 O O . ALA B 1 158 ? -7.648 9.078 -1.663 1 98.94 158 ALA B O 1
ATOM 3050 N N . ASP B 1 159 ? -9.766 9.781 -1.867 1 98.94 159 ASP B N 1
ATOM 3051 C CA . ASP B 1 159 ? -9.367 11.18 -1.88 1 98.94 159 ASP B CA 1
ATOM 3052 C C . ASP B 1 159 ? -8.844 11.617 -0.512 1 98.94 159 ASP B C 1
ATOM 3054 O O . ASP B 1 159 ? -7.895 12.391 -0.423 1 98.94 159 ASP B O 1
ATOM 3058 N N . PHE B 1 160 ? -9.5 11.133 0.56 1 98.94 160 PHE B N 1
ATOM 3059 C CA . PHE B 1 160 ? -9.062 11.477 1.908 1 98.94 160 PHE B CA 1
ATOM 3060 C C . PHE B 1 160 ? -7.641 10.977 2.156 1 98.94 160 PHE B C 1
ATOM 3062 O O . PHE B 1 160 ? -6.812 11.703 2.705 1 98.94 160 PHE B O 1
ATOM 3069 N N . SER B 1 161 ? -7.375 9.766 1.745 1 98.94 161 SER B N 1
ATOM 3070 C CA . SER B 1 161 ? -6.051 9.18 1.913 1 98.94 161 SER B CA 1
ATOM 3071 C C . SER B 1 161 ? -5.012 9.914 1.066 1 98.94 161 SER B C 1
ATOM 3073 O O . SER B 1 161 ? -3.951 10.289 1.568 1 98.94 161 SER B O 1
ATOM 3075 N N . CYS B 1 162 ? -5.281 10.156 -0.188 1 98.94 162 CYS B N 1
ATOM 3076 C CA . CYS B 1 162 ? -4.332 10.758 -1.114 1 98.94 162 CYS B CA 1
ATOM 3077 C C . CYS B 1 162 ? -4.059 12.211 -0.743 1 98.94 162 CYS B C 1
ATOM 3079 O O . CYS B 1 162 ? -2.912 12.656 -0.779 1 98.94 162 CYS B O 1
ATOM 3081 N N . ILE B 1 163 ? -5.066 12.984 -0.354 1 98.94 163 ILE B N 1
ATOM 3082 C CA . ILE B 1 163 ? -4.891 14.414 -0.114 1 98.94 163 ILE B CA 1
ATOM 3083 C C . ILE B 1 163 ? -4.031 14.625 1.131 1 98.94 163 ILE B C 1
ATOM 3085 O O . ILE B 1 163 ? -3.23 15.562 1.188 1 98.94 163 ILE B O 1
ATOM 3089 N N . SER B 1 164 ? -4.223 13.758 2.154 1 98.88 164 SER B N 1
ATOM 3090 C CA . SER B 1 164 ? -3.424 13.898 3.367 1 98.88 164 SER B CA 1
ATOM 3091 C C . SER B 1 164 ? -1.94 13.688 3.078 1 98.88 164 SER B C 1
ATOM 3093 O O . SER B 1 164 ? -1.096 14.453 3.547 1 98.88 164 SER B O 1
ATOM 3095 N N . THR B 1 165 ? -1.597 12.719 2.236 1 98.94 165 THR B N 1
ATOM 3096 C CA . THR B 1 165 ? -0.211 12.43 1.888 1 98.94 165 THR B CA 1
ATOM 3097 C C . THR B 1 165 ? 0.343 13.484 0.937 1 98.94 165 THR B C 1
ATOM 3099 O O . THR B 1 165 ? 1.428 14.023 1.163 1 98.94 165 THR B O 1
ATOM 3102 N N . VAL B 1 166 ? -0.404 13.828 -0.092 1 98.88 166 VAL B N 1
ATOM 3103 C CA . VAL B 1 166 ? 0.073 14.727 -1.137 1 98.88 166 VAL B CA 1
ATOM 3104 C C . VAL B 1 166 ? 0.286 16.125 -0.557 1 98.88 166 VAL B C 1
ATOM 3106 O O . VAL B 1 166 ? 1.321 16.75 -0.794 1 98.88 166 VAL B O 1
ATOM 3109 N N . SER B 1 167 ? -0.686 16.609 0.231 1 98.56 167 SER B N 1
ATOM 3110 C CA . SER B 1 167 ? -0.539 17.922 0.834 1 98.56 167 SER B CA 1
ATOM 3111 C C . SER B 1 167 ? 0.676 17.984 1.755 1 98.56 167 SER B C 1
ATOM 3113 O O . SER B 1 167 ? 1.322 19.016 1.876 1 98.56 167 SER B O 1
ATOM 3115 N N . SER B 1 168 ? 0.994 16.891 2.408 1 98.69 168 SER B N 1
ATOM 3116 C CA . SER B 1 168 ? 2.174 16.812 3.264 1 98.69 168 SER B CA 1
ATOM 3117 C C . SER B 1 168 ? 3.457 16.828 2.441 1 98.69 168 SER B C 1
ATOM 3119 O O . SER B 1 168 ? 4.383 17.578 2.748 1 98.69 168 SER B O 1
ATOM 3121 N N . LEU B 1 169 ? 3.502 16.016 1.398 1 98.69 169 LEU B N 1
ATOM 3122 C CA . LEU B 1 169 ? 4.672 15.938 0.531 1 98.69 169 LEU B CA 1
ATOM 3123 C C . LEU B 1 169 ? 4.992 17.297 -0.078 1 98.69 169 LEU B C 1
ATOM 3125 O O . LEU B 1 169 ? 6.156 17.688 -0.147 1 98.69 169 LEU B O 1
ATOM 3129 N N . MET B 1 170 ? 3.984 17.984 -0.469 1 97.88 170 MET B N 1
ATOM 3130 C CA . MET B 1 170 ? 4.145 19.281 -1.118 1 97.88 170 MET B CA 1
ATOM 3131 C C . MET B 1 170 ? 4.875 20.266 -0.203 1 97.88 170 MET B C 1
ATOM 3133 O O . MET B 1 170 ? 5.527 21.203 -0.678 1 97.88 170 MET B O 1
ATOM 3137 N N . GLY B 1 171 ? 4.789 20.062 1.065 1 97.5 171 GLY B N 1
ATOM 3138 C CA . GLY B 1 171 ? 5.375 20.969 2.037 1 97.5 171 GLY B CA 1
ATOM 3139 C C . GLY B 1 171 ? 6.887 20.891 2.102 1 97.5 171 GLY B C 1
ATOM 3140 O O . GLY B 1 171 ? 7.551 21.828 2.543 1 97.5 171 GLY B O 1
ATOM 3141 N N . PHE B 1 172 ? 7.473 19.719 1.664 1 96.25 172 PHE B N 1
ATOM 3142 C CA . PHE B 1 172 ? 8.922 19.625 1.786 1 96.25 172 PHE B CA 1
ATOM 3143 C C . PHE B 1 172 ? 9.547 19.109 0.492 1 96.25 172 PHE B C 1
ATOM 3145 O O . PHE B 1 172 ? 10.766 19.141 0.326 1 96.25 172 PHE B O 1
ATOM 3152 N N . ILE B 1 173 ? 8.773 18.578 -0.415 1 98.12 173 ILE B N 1
ATOM 3153 C CA . ILE B 1 173 ? 9.148 18.328 -1.805 1 98.12 173 ILE B CA 1
ATOM 3154 C C . ILE B 1 173 ? 8.164 19.047 -2.732 1 98.12 173 ILE B C 1
ATOM 3156 O O . ILE B 1 173 ? 7.219 18.422 -3.232 1 98.12 173 ILE B O 1
ATOM 3160 N N . PRO B 1 174 ? 8.398 20.234 -2.996 1 96.56 174 PRO B N 1
ATOM 3161 C CA . PRO B 1 174 ? 7.43 21.016 -3.766 1 96.56 174 PRO B CA 1
ATOM 3162 C C . PRO B 1 174 ? 7.293 20.531 -5.207 1 96.56 174 PRO B C 1
ATOM 3164 O O . PRO B 1 174 ? 8.172 19.844 -5.715 1 96.56 174 PRO B O 1
ATOM 3167 N N . MET B 1 175 ? 6.152 20.812 -5.734 1 95.44 175 MET B N 1
ATOM 3168 C CA . MET B 1 175 ? 5.867 20.547 -7.145 1 95.44 175 MET B CA 1
ATOM 3169 C C . MET B 1 175 ? 5.348 21.812 -7.832 1 95.44 175 MET B C 1
ATOM 3171 O O . MET B 1 175 ? 4.688 22.641 -7.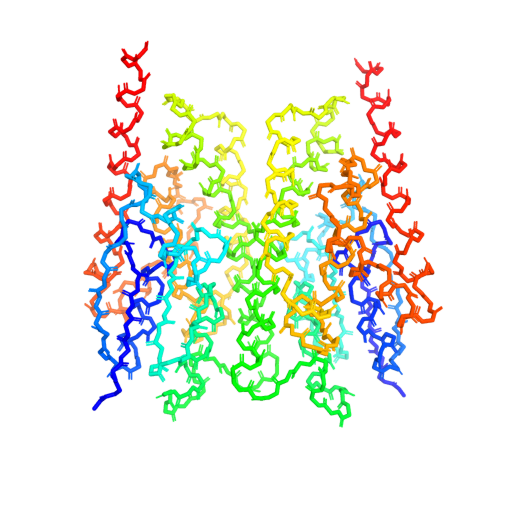199 1 95.44 175 MET B O 1
ATOM 3175 N N . GLU B 1 176 ? 5.57 21.922 -9.125 1 96 176 GLU B N 1
ATOM 3176 C CA . GLU B 1 176 ? 5.164 23.094 -9.891 1 96 176 GLU B CA 1
ATOM 3177 C C . GLU B 1 176 ? 3.766 22.922 -10.477 1 96 176 GLU B C 1
ATOM 3179 O O . GLU B 1 176 ? 3.461 21.875 -11.062 1 96 176 GLU B O 1
ATOM 3184 N N . LYS B 1 177 ? 2.941 23.938 -10.305 1 97.38 177 LYS B N 1
ATOM 3185 C CA . LYS B 1 177 ? 1.576 23.922 -10.82 1 97.38 177 LYS B CA 1
ATOM 3186 C C . LYS B 1 177 ? 1.563 23.75 -12.336 1 97.38 177 LYS B C 1
ATOM 3188 O O . LYS B 1 177 ? 0.701 23.062 -12.883 1 97.38 177 LYS B O 1
ATOM 3193 N N . SER B 1 178 ? 2.486 24.359 -13.086 1 97.81 178 SER B N 1
ATOM 3194 C CA . SER B 1 178 ? 2.527 24.328 -14.539 1 97.81 178 SER B CA 1
ATOM 3195 C C . SER B 1 178 ? 2.719 22.906 -15.062 1 97.81 178 SER B C 1
ATOM 3197 O O . SER B 1 178 ? 2.189 22.562 -16.125 1 97.81 178 SER B O 1
ATOM 3199 N N . THR B 1 179 ? 3.432 22.094 -14.297 1 97.62 179 THR B N 1
ATOM 3200 C CA . THR B 1 179 ? 3.711 20.734 -14.75 1 97.62 179 THR B CA 1
ATOM 3201 C C . THR B 1 179 ? 2.77 19.734 -14.078 1 97.62 179 THR B C 1
ATOM 3203 O O . THR B 1 179 ? 2.721 18.562 -14.461 1 97.62 179 THR B O 1
ATOM 3206 N N . HIS B 1 180 ? 2.004 20.203 -13.086 1 98.62 180 HIS B N 1
ATOM 3207 C CA . HIS B 1 180 ? 1.062 19.328 -12.375 1 98.62 180 HIS B CA 1
ATOM 3208 C C . HIS B 1 180 ? -0.289 20.016 -12.203 1 98.62 180 HIS B C 1
ATOM 3210 O O . HIS B 1 180 ? -0.824 20.062 -11.094 1 98.62 180 HIS B O 1
ATOM 3216 N N . PRO B 1 181 ? -0.854 20.453 -13.281 1 98.69 181 PRO B N 1
ATOM 3217 C CA . PRO B 1 181 ? -2.094 21.234 -13.164 1 98.69 181 PRO B CA 1
ATOM 3218 C C . PRO B 1 181 ? -3.26 20.406 -12.633 1 98.69 181 PRO B C 1
ATOM 3220 O O . PRO B 1 181 ? -4.129 20.938 -11.938 1 98.69 181 PRO B O 1
ATOM 3223 N N . LYS B 1 182 ? -3.367 19.156 -12.992 1 98.75 182 LYS B N 1
ATOM 3224 C CA . LYS B 1 182 ? -4.484 18.328 -12.562 1 98.75 182 LYS B CA 1
ATOM 3225 C C . LYS B 1 182 ? -4.441 18.094 -11.055 1 98.75 182 LYS B C 1
ATOM 3227 O O . LYS B 1 182 ? -5.48 18.078 -10.391 1 98.75 182 LYS B O 1
ATOM 3232 N N . ILE B 1 183 ? -3.236 17.891 -10.477 1 98.88 183 ILE B N 1
ATOM 3233 C CA . ILE B 1 183 ? -3.107 17.719 -9.039 1 98.88 183 ILE B CA 1
ATOM 3234 C C . ILE B 1 183 ? -3.551 19 -8.328 1 98.88 183 ILE B C 1
ATOM 3236 O O . ILE B 1 183 ? -4.301 18.938 -7.348 1 98.88 183 ILE B O 1
ATOM 3240 N N . TYR B 1 184 ? -3.092 20.109 -8.797 1 98.75 184 TYR B N 1
ATOM 3241 C CA . TYR B 1 184 ? -3.461 21.375 -8.156 1 98.75 184 TYR B CA 1
ATOM 3242 C C . TYR B 1 184 ? -4.965 21.609 -8.234 1 98.75 184 TYR B C 1
ATOM 3244 O O . TYR B 1 184 ? -5.578 22.078 -7.273 1 98.75 184 TYR B O 1
ATOM 3252 N N . ALA B 1 185 ? -5.547 21.312 -9.359 1 98.81 185 ALA B N 1
ATOM 3253 C CA . ALA B 1 185 ? -6.996 21.438 -9.484 1 98.81 185 ALA B CA 1
ATOM 3254 C C . ALA B 1 185 ? -7.707 20.516 -8.492 1 98.81 185 ALA B C 1
ATOM 3256 O O . ALA B 1 185 ? -8.68 20.922 -7.852 1 98.81 185 ALA B O 1
ATOM 3257 N N . TRP B 1 186 ? -7.254 19.281 -8.398 1 98.88 186 TRP B N 1
ATOM 3258 C CA . TRP B 1 186 ? -7.82 18.312 -7.469 1 98.88 186 TRP B CA 1
ATOM 3259 C C . TRP B 1 186 ? -7.68 18.781 -6.027 1 98.88 186 TRP B C 1
ATOM 3261 O O . TRP B 1 186 ? -8.633 18.734 -5.254 1 98.88 186 TRP B O 1
ATOM 3271 N N . VAL B 1 187 ? -6.5 19.25 -5.66 1 98.62 187 VAL B N 1
ATOM 3272 C CA . VAL B 1 187 ? -6.273 19.797 -4.32 1 98.62 187 VAL B CA 1
ATOM 3273 C C . VAL B 1 187 ? -7.25 20.938 -4.051 1 98.62 187 VAL B C 1
ATOM 3275 O O . VAL B 1 187 ? -7.832 21.016 -2.967 1 98.62 187 VAL B O 1
ATOM 3278 N N . GLY B 1 188 ? -7.371 21.812 -5.051 1 98.31 188 GLY B N 1
ATOM 3279 C CA . GLY B 1 188 ? -8.336 22.875 -4.918 1 98.31 188 GLY B CA 1
ATOM 3280 C C . GLY B 1 188 ? -9.75 22.391 -4.676 1 98.31 188 GLY B C 1
ATOM 3281 O O . GLY B 1 188 ? -10.461 22.922 -3.816 1 98.31 188 GLY B O 1
ATOM 3282 N N . ARG B 1 189 ? -10.234 21.422 -5.395 1 98.44 189 ARG B N 1
ATOM 3283 C CA . ARG B 1 189 ? -11.555 20.844 -5.223 1 98.44 189 ARG B CA 1
ATOM 3284 C C . ARG B 1 189 ? -11.711 20.25 -3.824 1 98.44 189 ARG B C 1
ATOM 3286 O O . ARG B 1 189 ? -12.773 20.375 -3.207 1 98.44 189 ARG B O 1
ATOM 3293 N N . MET B 1 190 ? -10.656 19.578 -3.342 1 98.5 190 MET B N 1
ATOM 3294 C CA . MET B 1 190 ? -10.703 19.016 -1.997 1 98.5 190 MET B CA 1
ATOM 3295 C C . MET B 1 190 ? -10.883 20.109 -0.952 1 98.5 190 MET B C 1
ATOM 3297 O O . MET B 1 190 ? -11.703 19.984 -0.043 1 98.5 190 MET B O 1
ATOM 3301 N N . LYS B 1 191 ? -10.148 21.172 -1.066 1 97.75 191 LYS B N 1
ATOM 3302 C CA . LYS B 1 191 ? -10.234 22.297 -0.136 1 97.75 191 LYS B CA 1
ATOM 3303 C C . LYS B 1 191 ? -11.633 22.906 -0.142 1 97.75 191 LYS B C 1
ATOM 3305 O O . LYS B 1 191 ? -12.148 23.297 0.905 1 97.75 191 LYS B O 1
ATOM 3310 N N . GLN B 1 192 ? -12.242 22.938 -1.273 1 96.88 192 GLN B N 1
ATOM 3311 C CA . GLN B 1 192 ? -13.57 23.516 -1.418 1 96.88 192 GLN B CA 1
ATOM 3312 C C . GLN B 1 192 ? -14.641 22.578 -0.88 1 96.88 192 GLN B C 1
ATOM 3314 O O . GLN B 1 192 ? -15.641 23.031 -0.309 1 96.88 192 GLN B O 1
ATOM 3319 N N . SER B 1 193 ? -14.461 21.359 -1.054 1 96 193 SER B N 1
ATOM 3320 C CA . SER B 1 193 ? -15.477 20.359 -0.749 1 96 193 SER B CA 1
ATOM 3321 C C . SER B 1 193 ? -15.477 20.016 0.736 1 96 193 SER B C 1
ATOM 3323 O O . SER B 1 193 ? -16.469 19.469 1.248 1 96 193 SER B O 1
ATOM 3325 N N . LEU B 1 194 ? -14.391 20.297 1.452 1 96 194 LEU B N 1
ATOM 3326 C CA . LEU B 1 194 ? -14.25 19.922 2.852 1 96 194 LEU B CA 1
ATOM 3327 C C . LEU B 1 194 ? -14.25 21.141 3.758 1 96 194 LEU B C 1
ATOM 3329 O O . LEU B 1 194 ? -13.195 21.734 4.008 1 96 194 LEU B O 1
ATOM 3333 N N . PRO B 1 195 ? -15.344 21.594 4.266 1 91.25 195 PRO B N 1
ATOM 3334 C CA . PRO B 1 195 ? -15.461 22.812 5.059 1 91.25 195 PRO B CA 1
ATOM 3335 C C . PRO B 1 195 ? -14.406 22.906 6.16 1 91.25 195 PRO B C 1
ATOM 3337 O O . PRO B 1 195 ? -13.977 24.016 6.512 1 91.25 195 PRO B O 1
ATOM 3340 N N . HIS B 1 196 ? -13.875 21.969 6.746 1 94.31 196 HIS B N 1
ATOM 3341 C CA . HIS B 1 196 ? -12.883 21.984 7.812 1 94.31 196 HIS B CA 1
ATOM 3342 C C . HIS B 1 196 ? -11.562 21.375 7.34 1 94.31 196 HIS B C 1
ATOM 3344 O O . HIS B 1 196 ? -10.844 20.75 8.125 1 94.31 196 HIS B O 1
ATOM 3350 N N . TYR B 1 197 ? -11.266 21.719 6.109 1 97.62 197 TYR B N 1
ATOM 3351 C CA . TYR B 1 197 ? -10.086 21.125 5.488 1 97.62 197 TYR B CA 1
ATOM 3352 C C . TYR B 1 197 ? -8.82 21.5 6.258 1 97.62 197 TYR B C 1
A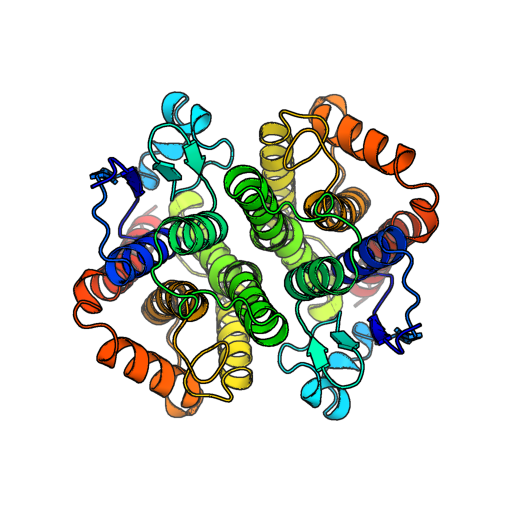TOM 3354 O O . TYR B 1 197 ? -7.988 20.641 6.551 1 97.62 197 TYR B O 1
ATOM 3362 N N . GLU B 1 198 ? -8.609 22.812 6.559 1 97.94 198 GLU B N 1
ATOM 3363 C CA . GLU B 1 198 ? -7.387 23.266 7.211 1 97.94 198 GLU B CA 1
ATOM 3364 C C . GLU B 1 198 ? -7.242 22.641 8.602 1 97.94 198 GLU B C 1
ATOM 3366 O O . GLU B 1 198 ? -6.16 22.172 8.961 1 97.94 198 GLU B O 1
ATOM 3371 N N . GLU B 1 199 ? -8.258 22.625 9.297 1 97.44 199 GLU B N 1
ATOM 3372 C CA . GLU B 1 199 ? -8.242 22.047 10.641 1 97.44 199 GLU B CA 1
ATOM 3373 C C . GLU B 1 199 ? -7.992 20.547 10.602 1 97.44 199 GLU B C 1
ATOM 3375 O O . GLU B 1 199 ? -7.27 20.016 11.445 1 97.44 199 GLU B O 1
ATOM 3380 N N . LEU B 1 200 ? -8.547 19.891 9.617 1 97.5 200 LEU B N 1
ATOM 3381 C CA . LEU B 1 200 ? -8.531 18.438 9.57 1 97.5 200 LEU B CA 1
ATOM 3382 C C . LEU B 1 200 ? -7.281 17.922 8.859 1 97.5 200 LEU B C 1
ATOM 3384 O O . LEU B 1 200 ? -6.84 16.797 9.086 1 97.5 200 LEU B O 1
ATOM 3388 N N . ASN B 1 201 ? -6.699 18.75 7.984 1 98.5 201 ASN B N 1
ATOM 3389 C CA . ASN B 1 201 ? -5.617 18.234 7.152 1 98.5 201 ASN B CA 1
ATOM 3390 C C . ASN B 1 201 ? -4.539 19.297 6.918 1 98.5 201 ASN B C 1
ATOM 3392 O O . ASN B 1 201 ? -3.359 19.047 7.188 1 98.5 201 ASN B O 1
ATOM 3396 N N . GLY B 1 202 ? -4.938 20.5 6.41 1 98.31 202 GLY B N 1
ATOM 3397 C CA . GLY B 1 202 ? -3.986 21.516 5.988 1 98.31 202 GLY B CA 1
ATOM 3398 C C . GLY B 1 202 ? -2.996 21.891 7.074 1 98.31 202 GLY B C 1
ATOM 3399 O O . GLY B 1 202 ? -1.79 21.953 6.832 1 98.31 202 GLY B O 1
ATOM 3400 N N . ASN B 1 203 ? -3.492 22.141 8.273 1 98.44 203 ASN B N 1
ATOM 3401 C CA . ASN B 1 203 ? -2.633 22.531 9.383 1 98.44 203 ASN B CA 1
ATOM 3402 C C . ASN B 1 203 ? -1.638 21.422 9.734 1 98.44 203 ASN B C 1
ATOM 3404 O O . ASN B 1 203 ? -0.469 21.703 10.008 1 98.44 203 ASN B O 1
ATOM 3408 N N . GLY B 1 204 ? -2.115 20.188 9.734 1 98.5 204 GLY B N 1
ATOM 3409 C CA . GLY B 1 204 ? -1.23 19.062 10 1 98.5 204 GLY B CA 1
ATOM 3410 C C . GLY B 1 204 ? -0.155 18.891 8.945 1 98.5 204 GLY B C 1
ATOM 3411 O O . GLY B 1 204 ? 0.986 18.547 9.266 1 98.5 204 GLY B O 1
ATOM 3412 N N . ALA B 1 205 ? -0.501 19.109 7.699 1 98.44 205 ALA B N 1
ATOM 3413 C CA . ALA B 1 205 ? 0.458 19.031 6.602 1 98.44 205 ALA B CA 1
ATOM 3414 C C . ALA B 1 205 ? 1.558 20.062 6.75 1 98.44 205 ALA B C 1
ATOM 3416 O O . ALA B 1 205 ? 2.742 19.766 6.609 1 98.44 205 ALA B O 1
ATOM 3417 N N . THR B 1 206 ? 1.159 21.281 7.055 1 98.31 206 THR B N 1
ATOM 3418 C CA . THR B 1 206 ? 2.107 22.359 7.273 1 98.31 206 THR B CA 1
ATOM 3419 C C . THR B 1 206 ? 3.012 22.062 8.461 1 98.31 206 THR B C 1
ATOM 3421 O O . THR B 1 206 ? 4.219 22.312 8.406 1 98.31 206 THR B O 1
ATOM 3424 N N . ALA B 1 207 ? 2.424 21.547 9.508 1 98.5 207 ALA B N 1
ATOM 3425 C CA . ALA B 1 207 ? 3.182 21.219 10.711 1 98.5 207 ALA B CA 1
ATOM 3426 C C . ALA B 1 207 ? 4.223 20.141 10.43 1 98.5 207 ALA B C 1
ATOM 3428 O O . ALA B 1 207 ? 5.328 20.188 10.984 1 98.5 207 ALA B O 1
ATOM 3429 N N . LEU B 1 208 ? 3.912 19.172 9.633 1 98.31 208 LEU B N 1
ATOM 3430 C CA . LEU B 1 208 ? 4.867 18.109 9.297 1 98.31 208 LEU B CA 1
ATOM 3431 C C . LEU B 1 208 ? 6.07 18.688 8.555 1 98.31 208 LEU B C 1
ATOM 3433 O O . LEU B 1 208 ? 7.215 18.344 8.859 1 98.31 208 LEU B O 1
ATOM 3437 N N . ALA B 1 209 ? 5.793 19.531 7.57 1 98.12 209 ALA B N 1
ATOM 3438 C CA . ALA B 1 209 ? 6.879 20.156 6.824 1 98.12 209 ALA B CA 1
ATOM 3439 C C . ALA B 1 209 ? 7.801 20.953 7.754 1 98.12 209 ALA B C 1
ATOM 3441 O O . ALA B 1 209 ? 9.023 20.875 7.629 1 98.12 209 ALA B O 1
ATOM 3442 N N . LYS B 1 210 ? 7.195 21.672 8.664 1 98.31 210 LYS B N 1
ATOM 3443 C CA . LYS B 1 210 ? 7.973 22.438 9.641 1 98.31 210 LYS B CA 1
ATOM 3444 C C . LYS B 1 210 ? 8.805 21.516 10.523 1 98.31 210 LYS B C 1
ATOM 3446 O O . LYS B 1 210 ? 9.953 21.812 10.836 1 98.31 210 LYS B O 1
ATOM 3451 N N . ALA B 1 211 ? 8.188 20.422 10.945 1 97.94 211 ALA B N 1
ATOM 3452 C CA . ALA B 1 211 ? 8.883 19.453 11.789 1 97.94 211 ALA B CA 1
ATOM 3453 C C . ALA B 1 211 ? 10.078 18.859 11.055 1 97.94 211 ALA B C 1
ATOM 3455 O O . ALA B 1 211 ? 11.133 18.641 11.664 1 97.94 211 ALA B O 1
ATOM 3456 N N . ILE B 1 212 ? 9.93 18.562 9.805 1 97.88 212 ILE B N 1
ATOM 3457 C CA . ILE B 1 212 ? 11.008 18 9 1 97.88 212 ILE B CA 1
ATOM 3458 C C . ILE B 1 212 ? 12.164 19 8.914 1 97.88 212 ILE B C 1
ATOM 3460 O O . ILE B 1 212 ? 13.32 18.641 9.141 1 97.88 212 ILE B O 1
ATOM 3464 N N . ARG B 1 213 ? 11.875 20.25 8.617 1 97.25 213 ARG B N 1
ATOM 3465 C CA . ARG B 1 213 ? 12.906 21.281 8.531 1 97.25 213 ARG B CA 1
ATOM 3466 C C . ARG B 1 213 ? 13.633 21.438 9.867 1 97.25 213 ARG B C 1
ATOM 3468 O O . ARG B 1 213 ? 14.859 21.562 9.898 1 97.25 213 ARG B O 1
ATOM 3475 N N . SER B 1 214 ? 12.844 21.453 10.898 1 97.56 214 SER B N 1
ATOM 3476 C CA . SER B 1 214 ? 13.438 21.578 12.227 1 97.56 214 SER B CA 1
ATOM 3477 C C . SER B 1 214 ? 14.375 20.406 12.516 1 97.56 214 SER B C 1
ATOM 3479 O O . SER B 1 214 ? 15.461 20.594 13.07 1 97.56 214 SER B O 1
ATOM 3481 N N . ALA B 1 215 ? 13.93 19.203 12.188 1 97.38 215 ALA B N 1
ATOM 3482 C CA . ALA B 1 215 ? 14.75 18.016 12.398 1 97.38 215 ALA B CA 1
ATOM 3483 C C . ALA B 1 215 ? 16.031 18.078 11.57 1 97.38 215 ALA B C 1
ATOM 3485 O O . ALA B 1 215 ? 17.109 17.719 12.039 1 97.38 215 ALA B O 1
ATOM 3486 N N . GLN B 1 216 ? 15.875 18.516 10.32 1 97.56 216 GLN B N 1
ATOM 3487 C CA . GLN B 1 216 ? 17.047 18.672 9.461 1 97.56 216 GLN B CA 1
ATOM 3488 C C . GLN B 1 216 ? 18.047 19.641 10.078 1 97.56 216 GLN B C 1
ATOM 3490 O O . GLN B 1 216 ? 19.25 19.359 10.102 1 97.56 216 GLN B O 1
ATOM 3495 N N . ASP B 1 217 ? 17.578 20.766 10.57 1 97.56 217 ASP B N 1
ATOM 3496 C CA . ASP B 1 217 ? 18.438 21.75 11.203 1 97.56 217 ASP B CA 1
ATOM 3497 C C . ASP B 1 217 ? 19.125 21.172 12.43 1 97.56 217 ASP B C 1
ATOM 3499 O O . ASP B 1 217 ? 20.328 21.391 12.633 1 97.56 217 ASP B O 1
ATOM 3503 N N . ALA B 1 218 ? 18.406 20.469 13.219 1 96.81 218 ALA B N 1
ATOM 3504 C CA . ALA B 1 218 ? 18.969 19.844 14.414 1 96.81 218 ALA B CA 1
ATOM 3505 C C . ALA B 1 218 ? 20.031 18.812 14.039 1 96.81 218 ALA B C 1
ATOM 3507 O O . ALA B 1 218 ? 21.047 18.688 14.727 1 96.81 218 ALA B O 1
ATOM 3508 N N . ASN B 1 219 ? 19.812 18.078 12.953 1 96.69 219 ASN B N 1
ATOM 3509 C CA . ASN B 1 219 ? 20.703 17.016 12.516 1 96.69 219 ASN B CA 1
ATOM 3510 C C . ASN B 1 219 ? 22.016 17.578 11.953 1 96.69 219 ASN B C 1
ATOM 3512 O O . ASN B 1 219 ? 23.047 16.906 11.961 1 96.69 219 ASN B O 1
ATOM 3516 N N . ARG B 1 220 ? 21.875 18.734 11.352 1 95.88 220 ARG B N 1
ATOM 3517 C CA . ARG B 1 220 ? 23.062 19.406 10.828 1 95.88 220 ARG B CA 1
ATOM 3518 C C . ARG B 1 220 ? 24.016 19.812 11.953 1 95.88 220 ARG B C 1
ATOM 3520 O O . ARG B 1 220 ? 25.219 19.906 11.75 1 95.88 220 ARG B O 1
ATOM 3527 N N . LYS B 1 221 ? 23.469 19.969 13.094 1 93.69 221 LYS B N 1
ATOM 3528 C CA . LYS B 1 221 ? 24.266 20.422 14.227 1 93.69 221 LYS B CA 1
ATOM 3529 C C . LYS B 1 221 ? 24.906 19.25 14.961 1 93.69 221 LYS B C 1
ATOM 3531 O O . LYS B 1 221 ? 25.734 19.453 15.844 1 93.69 221 LYS B O 1
ATOM 3536 N N . LYS B 1 222 ? 24.609 18.109 14.625 1 81.12 222 LYS B N 1
ATOM 3537 C CA . LYS B 1 222 ? 25.234 16.938 15.25 1 81.12 222 LYS B CA 1
ATOM 3538 C C . LYS B 1 222 ? 26.5 16.547 14.516 1 81.12 222 LYS B C 1
ATOM 3540 O O . LYS B 1 222 ? 27.5 16.156 15.148 1 81.12 222 LYS B O 1
#

Organism: Anopheles sinensis (NCBI:txid74873)

Sequence (444 aa):
MPNIVFYTLDLSPPCRAIELTVKALGLELERKTVDLLGGDHLKPEFLKLNPQHTVPVVDDEGTILIESHAIMIYLVRKYGKDDTLYPTNLIEQARVNAMLHFETGVLFARMRFITEYIFFKHHAEIPEDRIEYVQAAYRLLEDSLTKDFVAGPKMTIADFSCISTVSSLMGFIPMEKSTHPKIYAWVGRMKQSLPHYEELNGNGATALAKAIRSAQDANRKKMPNIVFYTLDLSPPCRAIELTVKALGLELERKTVDLLGGDHLKPEFLKLNPQHTVPVVDDEGTILIESHAIMIYLVRKYGKDDTLYPTNLIEQARVNAMLHFETGVLFARMRFITEYIFFKHHAEIPEDRIEYVQAAYRLLEDSLTKDFVAGPKMTIADFSCISTVSSLMGFIPMEKSTHPKIYAWVGRMKQSLPHYEELNGNGATALAKAIRSAQDANRKK

InterPro domains:
  IPR004045 Glutathione S-transferase, N-terminal [PF13417] (7-80)
  IPR004045 Glutathione S-transferase, N-terminal [PS50404] (2-83)
  IPR004046 Glutathione S-transferase, C-terminal [PF00043] (126-190)
  IPR010987 Glutathione S-transferase, C-terminal-like [PS50405] (89-222)
  IPR036249 Thioredoxin-like superfamily [SSF52833] (2-87)
  IPR036282 Glutathione S-transferase, C-terminal domain superfamily [SSF47616] (85-202)
  IPR040079 Glutathione transferase family [SFLDS00019] (4-216)

Secondary structure (DSSP, 8-state):
---EEEEE-TT-HHHHHHHHHHHHHT---EEEE--TTTTGGGSHHHHTT-TT--S-EEEETTEEEESHHHHHHHHHHHH-SSSSSS-SSHHHHHHHHHHHHHIIIIIIHHHHHHHIIIIIT--SS--HHHHHHHHHHHHHHHHH--SSBTTBSS--HHHHHHHHHHHHHHTTS---TTT-HHHHHHHHHHHHH-TTHIIIIIHHHHHHHHHHHHHHHHHHT-/---EEEEE-TT-HHHHHHHHHHHHHT---EEEE--TTTTGGGSHHHHTT-TT--S-EEEETTEEEESHHHHHHHHHHHH-SSSSSS-SSHHHHHHHHHHHHHIIIIIIHHHHHHHIIIIIT--SS--HHHHHHHHHHHHHHHHH--SSBTTBSS--HHHHHHHHHHHHHHTTS---TTT-HHHHHHHHHHHHH-TTHIIIIIHHHHHHHHHHHHHHHHHHT-